Protein AF-A0A7C1GR62-F1 (afdb_monomer_lite)

Sequence (564 aa):
FFGHEQYGIASNRPVSEDYHPGDEVLIADGVNSACAFVITAHDNARTVRVTDFDDPPAGWQLEYTRPLPVAENPDAPGFFPPGGAYLRKFNPVGTPRYYWGRVDHEWDIIQGTYGRRVIPRFADAIGCLAIDGQTGTTAKDLAQHHDVTRVITRHLIERYGDAALEWPWVVLNEPDLMSAYWRNRDWEELQRFYDYTSDAILRAFEECGYDSEKVQVGGLELGAIWGAQHLRLDDFLIHCSPNVDSDDALTLNAAYADPRLDGKRSERVERLCSANEGRGAPLDFLSIHTYGASHTAAGKLIQGKKRALEIDADYYAELPVVSHETVPTWRPVLDPGAGGMYLDNGYFVSWMADYQGRLLQQGTKDARYAYGGDLILMHWPGIVKNFEILNDTVREIQLADRIEVIPTQAFHVVNLLSTLRNDYRVFPLEQIGAHAVSGFAARTEEDLRIVIYAHNHEDTASRSGAEFEIGLRVSGLSGDRVDVREYRFDSLNNSCYGLARRHRALPDPEKRRIYTESEFQEIREHALLQVTANTEYPVDDDRGARITVTVAANGINFVIVDIP

Structure (mmCIF, N/CA/C/O backbone):
data_AF-A0A7C1GR62-F1
#
_entry.id   AF-A0A7C1GR62-F1
#
loop_
_atom_site.group_PDB
_atom_site.id
_atom_site.type_symbol
_atom_site.label_atom_id
_atom_site.label_alt_id
_atom_site.label_comp_id
_atom_site.label_asym_id
_atom_site.label_entity_id
_atom_site.label_seq_id
_atom_site.pdbx_PDB_ins_code
_atom_site.Cartn_x
_atom_site.Cartn_y
_atom_site.Cartn_z
_atom_site.occupancy
_atom_site.B_iso_or_equiv
_atom_site.auth_seq_id
_atom_site.auth_comp_id
_atom_site.auth_asym_id
_atom_site.auth_atom_id
_atom_site.pdbx_PDB_model_num
ATOM 1 N N . PHE A 1 1 ? 28.841 18.070 -23.905 1.00 60.09 1 PHE A N 1
ATOM 2 C CA . PHE A 1 1 ? 28.357 16.696 -23.728 1.00 60.09 1 PHE A CA 1
ATOM 3 C C . PHE A 1 1 ? 28.621 16.309 -22.288 1.00 60.09 1 PHE A C 1
ATOM 5 O O . PHE A 1 1 ? 29.781 16.204 -21.905 1.00 60.09 1 PHE A O 1
ATOM 12 N N . PHE A 1 2 ? 27.565 16.325 -21.485 1.00 59.69 2 PHE A N 1
ATOM 13 C CA . PHE A 1 2 ? 27.571 16.201 -20.027 1.00 59.69 2 PHE A CA 1
ATOM 14 C C . PHE A 1 2 ? 26.373 15.310 -19.673 1.00 59.69 2 PHE A C 1
ATOM 16 O O . PHE A 1 2 ? 25.365 15.384 -20.379 1.00 59.69 2 PHE A O 1
ATOM 23 N N . GLY A 1 3 ? 26.478 14.451 -18.661 1.00 61.69 3 GLY A N 1
ATOM 24 C CA . GLY A 1 3 ? 25.440 13.476 -18.316 1.00 61.69 3 GLY A CA 1
ATOM 25 C C . GLY A 1 3 ? 25.642 12.081 -18.884 1.00 61.69 3 GLY A C 1
ATOM 26 O O . GLY A 1 3 ? 24.764 11.242 -18.722 1.00 61.69 3 GLY A O 1
ATOM 27 N N . HIS A 1 4 ? 26.764 11.798 -19.547 1.00 67.44 4 HIS A N 1
ATOM 28 C CA . HIS A 1 4 ? 27.090 10.441 -20.010 1.00 67.44 4 HIS A CA 1
ATOM 29 C C . HIS A 1 4 ? 27.605 9.557 -18.887 1.00 67.44 4 HIS A C 1
ATOM 31 O O . HIS A 1 4 ? 27.539 8.332 -19.003 1.00 67.44 4 HIS A O 1
ATOM 37 N N . GLU A 1 5 ? 28.009 10.159 -17.767 1.00 72.56 5 GLU A N 1
ATOM 38 C CA . GLU A 1 5 ? 28.429 9.398 -16.598 1.00 72.56 5 GLU A CA 1
ATOM 39 C C . GLU A 1 5 ? 27.280 8.574 -16.033 1.00 72.56 5 GLU A C 1
ATOM 41 O O . GLU A 1 5 ? 27.562 7.517 -15.498 1.00 72.56 5 GLU A O 1
ATOM 46 N N . GLN A 1 6 ? 26.008 8.922 -16.280 1.00 67.12 6 GLN A N 1
ATOM 47 C CA . GLN A 1 6 ? 24.859 8.061 -15.948 1.00 67.12 6 GLN A CA 1
ATOM 48 C C . GLN A 1 6 ? 24.873 6.700 -16.675 1.00 67.12 6 GLN A C 1
ATOM 50 O O . GLN A 1 6 ? 24.235 5.749 -16.236 1.00 67.12 6 GLN A O 1
ATOM 55 N N . TYR A 1 7 ? 25.609 6.594 -17.783 1.00 69.19 7 TYR A N 1
ATOM 56 C CA . TYR A 1 7 ? 25.832 5.356 -18.533 1.00 69.19 7 TYR A CA 1
ATOM 57 C C . TYR A 1 7 ? 27.227 4.775 -18.260 1.00 69.19 7 TYR A C 1
ATOM 59 O O . TYR A 1 7 ? 27.700 3.911 -18.998 1.00 69.19 7 TYR A O 1
ATOM 67 N N . GLY A 1 8 ? 27.920 5.244 -17.211 1.00 70.12 8 GLY A N 1
ATOM 68 C CA . GLY A 1 8 ? 29.302 4.870 -16.892 1.00 70.12 8 GLY A CA 1
ATOM 69 C C . GLY A 1 8 ? 30.298 5.245 -17.988 1.00 70.12 8 GLY A C 1
ATOM 70 O O . GLY A 1 8 ? 31.345 4.608 -18.115 1.00 70.12 8 GLY A O 1
ATOM 71 N N . ILE A 1 9 ? 29.949 6.248 -18.794 1.00 73.69 9 ILE A N 1
ATOM 72 C CA . ILE A 1 9 ? 30.755 6.787 -19.880 1.00 73.69 9 ILE A CA 1
ATOM 73 C C . ILE A 1 9 ? 31.351 8.107 -19.393 1.00 73.69 9 ILE A C 1
ATOM 75 O O . ILE A 1 9 ? 30.630 8.980 -18.922 1.00 73.69 9 ILE A O 1
ATOM 79 N N . ALA A 1 10 ? 32.670 8.270 -19.500 1.00 73.12 10 ALA A N 1
ATOM 80 C CA . ALA A 1 10 ? 33.327 9.488 -19.038 1.00 73.12 10 ALA A CA 1
ATOM 81 C C . ALA A 1 10 ? 32.807 10.726 -19.789 1.00 73.12 10 ALA A C 1
ATOM 83 O O . ALA A 1 10 ? 32.754 10.742 -21.025 1.00 73.12 10 ALA A O 1
ATOM 84 N N . SER A 1 11 ? 32.482 11.787 -19.044 1.00 74.06 11 SER A N 1
ATOM 85 C CA . SER A 1 11 ? 32.148 13.087 -19.625 1.00 74.06 11 SER A CA 1
ATOM 86 C C . SER A 1 11 ? 33.253 13.583 -20.560 1.00 74.06 11 SER A C 1
ATOM 88 O O . SER A 1 11 ? 34.438 13.321 -20.356 1.00 74.06 11 SER A O 1
ATOM 90 N N . ASN A 1 12 ? 32.877 14.391 -21.555 1.00 74.69 12 ASN A N 1
ATOM 91 C CA . ASN A 1 12 ? 33.799 15.039 -22.501 1.00 74.69 12 ASN A CA 1
ATOM 92 C C . ASN A 1 12 ? 34.569 14.117 -23.467 1.00 74.69 12 ASN A C 1
ATOM 94 O O . ASN A 1 12 ? 35.498 14.604 -24.122 1.00 74.69 12 ASN A O 1
ATOM 98 N N . ARG A 1 13 ? 34.189 12.842 -23.607 1.00 82.56 13 ARG A N 1
ATOM 99 C CA . ARG A 1 13 ? 34.739 11.977 -24.660 1.00 82.56 13 ARG A CA 1
ATOM 100 C C . ARG A 1 13 ? 34.208 12.343 -26.064 1.00 82.56 13 ARG A C 1
ATOM 102 O O . ARG A 1 13 ? 33.246 13.114 -26.159 1.00 82.56 13 ARG A O 1
ATOM 109 N N . PRO A 1 14 ? 34.843 11.865 -27.151 1.00 88.31 14 PRO A N 1
ATOM 110 C CA . PRO A 1 14 ? 34.381 12.111 -28.519 1.00 88.31 14 PRO A CA 1
ATOM 111 C C . PRO A 1 14 ? 32.929 11.640 -28.722 1.00 88.31 14 PRO A C 1
ATOM 113 O O . PRO A 1 14 ? 32.586 10.518 -28.365 1.00 88.31 14 PRO A O 1
ATOM 116 N N . VAL A 1 15 ? 32.067 12.487 -29.293 1.00 87.69 15 VAL A N 1
ATOM 117 C CA . VAL A 1 15 ? 30.639 12.167 -29.503 1.00 87.69 15 VAL A CA 1
ATOM 118 C C . VAL A 1 15 ? 30.436 11.079 -30.561 1.00 87.69 15 VAL A C 1
ATOM 120 O O . VAL A 1 15 ? 29.431 10.374 -30.533 1.00 87.69 15 VAL A O 1
ATOM 123 N N . SER A 1 16 ? 31.392 10.920 -31.478 1.00 90.50 16 SER A N 1
ATOM 124 C CA . SER A 1 16 ? 31.386 9.879 -32.508 1.00 90.50 16 SER A CA 1
ATOM 125 C C . SER A 1 16 ? 31.567 8.465 -31.954 1.00 90.50 16 SER A C 1
ATOM 127 O O . SER A 1 16 ? 31.225 7.511 -32.644 1.00 90.50 16 SER A O 1
ATOM 129 N N . GLU A 1 17 ? 32.045 8.313 -30.713 1.00 88.31 17 GLU A N 1
ATOM 130 C CA . GLU A 1 17 ? 32.116 7.008 -30.042 1.00 88.31 17 GLU A CA 1
ATOM 131 C C . GLU A 1 17 ? 30.738 6.519 -29.567 1.00 88.31 17 GLU A C 1
ATOM 133 O O . GLU A 1 17 ? 30.559 5.326 -29.320 1.00 88.31 17 GLU A O 1
ATOM 138 N N . ASP A 1 18 ? 29.774 7.433 -29.419 1.00 83.62 18 ASP A N 1
ATOM 139 C CA . ASP A 1 18 ? 28.459 7.149 -28.845 1.00 83.62 18 ASP A CA 1
ATOM 140 C C . ASP A 1 18 ? 27.319 7.268 -29.860 1.00 83.62 18 ASP A C 1
ATOM 142 O O . ASP A 1 18 ? 26.305 6.596 -29.688 1.00 83.62 18 ASP A O 1
ATOM 146 N N . TYR A 1 19 ? 27.463 8.074 -30.915 1.00 89.75 19 TYR A N 1
ATOM 147 C CA . TYR A 1 19 ? 26.406 8.344 -31.894 1.00 89.75 19 TYR A CA 1
ATOM 148 C C . TYR A 1 19 ? 26.899 8.059 -33.307 1.00 89.75 19 TYR A C 1
ATOM 150 O O . TYR A 1 19 ? 27.761 8.771 -33.830 1.00 89.75 19 TYR A O 1
ATOM 158 N N . HIS A 1 20 ? 26.312 7.047 -33.941 1.00 94.06 20 HIS A N 1
ATOM 159 C CA . HIS A 1 20 ? 26.675 6.631 -35.292 1.00 94.06 20 HIS A CA 1
ATOM 160 C C . HIS A 1 20 ? 25.593 7.022 -36.295 1.00 94.06 20 HIS A C 1
ATOM 162 O O . HIS A 1 20 ? 24.417 7.021 -35.942 1.00 94.06 20 HIS A O 1
ATOM 168 N N . PRO A 1 21 ? 25.950 7.334 -37.554 1.00 96.19 21 PRO A N 1
ATOM 169 C CA . PRO A 1 21 ? 24.962 7.561 -38.600 1.00 96.19 21 PRO A CA 1
ATOM 170 C C . PRO A 1 21 ? 23.946 6.412 -38.686 1.00 96.19 21 PRO A C 1
ATOM 172 O O . PRO A 1 21 ? 24.335 5.255 -38.827 1.00 96.19 21 PRO A O 1
ATOM 175 N N . GLY A 1 22 ? 22.658 6.745 -38.620 1.00 95.44 22 GLY A N 1
ATOM 176 C CA . GLY A 1 22 ? 21.549 5.790 -38.597 1.00 95.44 22 GLY A CA 1
ATOM 177 C C . GLY A 1 22 ? 21.051 5.403 -37.201 1.00 95.44 22 GLY A C 1
ATOM 178 O O . GLY A 1 22 ? 19.951 4.864 -37.121 1.00 95.44 22 GLY A O 1
ATOM 179 N N . ASP A 1 23 ? 21.787 5.711 -36.125 1.00 94.44 23 ASP A N 1
ATOM 180 C CA . ASP A 1 23 ? 21.285 5.536 -34.756 1.00 94.44 23 ASP A CA 1
ATOM 181 C C . ASP A 1 23 ? 20.032 6.410 -34.564 1.00 94.44 23 ASP A C 1
ATOM 183 O O . ASP A 1 23 ? 20.038 7.604 -34.874 1.00 94.44 23 ASP A O 1
ATOM 187 N N . GLU A 1 24 ? 18.965 5.832 -34.024 1.00 93.81 24 GLU A N 1
ATOM 188 C CA . GLU A 1 24 ? 17.799 6.569 -33.555 1.00 93.81 24 GLU A CA 1
ATOM 189 C C . GLU A 1 24 ? 18.097 7.179 -32.183 1.00 93.81 24 GLU A C 1
ATOM 191 O O . GLU A 1 24 ? 18.649 6.540 -31.275 1.00 93.81 24 GLU A O 1
ATOM 196 N N . VAL A 1 25 ? 17.714 8.437 -32.020 1.00 92.00 25 VAL A N 1
ATOM 197 C CA . VAL A 1 25 ? 17.929 9.227 -30.814 1.00 92.00 25 VAL A CA 1
ATOM 198 C C . VAL A 1 25 ? 16.647 9.919 -30.395 1.00 92.00 25 VAL A C 1
ATOM 200 O O . VAL A 1 25 ? 15.854 10.344 -31.230 1.00 92.00 25 VAL A O 1
ATOM 203 N N . LEU A 1 26 ? 16.486 10.070 -29.085 1.00 90.88 26 LEU A N 1
ATOM 204 C CA . LEU A 1 26 ? 15.410 10.837 -28.481 1.00 90.88 26 LEU A CA 1
ATOM 205 C C . LEU A 1 26 ? 15.949 12.197 -28.051 1.00 90.88 26 LEU A C 1
ATOM 207 O O . LEU A 1 26 ? 16.894 12.281 -27.261 1.00 90.88 26 LEU A O 1
ATOM 211 N N . ILE A 1 27 ? 15.326 13.253 -28.549 1.00 91.62 27 ILE A N 1
ATOM 212 C CA . ILE A 1 27 ? 15.518 14.625 -28.091 1.00 91.62 27 ILE A CA 1
ATOM 213 C C . ILE A 1 27 ? 14.381 14.916 -27.127 1.00 91.62 27 ILE A C 1
ATOM 215 O O . ILE A 1 27 ? 13.225 14.732 -27.493 1.00 91.62 27 ILE A O 1
ATOM 219 N N . ALA A 1 28 ? 14.685 15.340 -25.906 1.00 89.38 28 ALA A N 1
ATOM 220 C CA . ALA A 1 28 ? 13.660 15.661 -24.919 1.00 89.38 28 ALA A CA 1
ATOM 221 C C . ALA A 1 28 ? 14.105 16.795 -23.994 1.00 89.38 28 ALA A C 1
ATOM 223 O O . ALA A 1 28 ? 15.295 16.976 -23.752 1.00 89.38 28 ALA A O 1
ATOM 224 N N . ASP A 1 29 ? 13.145 17.563 -23.481 1.00 87.12 29 ASP A N 1
ATOM 225 C CA . ASP A 1 29 ? 13.385 18.711 -22.588 1.00 87.12 29 ASP A CA 1
ATOM 226 C C . ASP A 1 29 ? 12.674 18.581 -21.225 1.00 87.12 29 ASP A C 1
ATOM 228 O O . ASP A 1 29 ? 12.632 19.515 -20.425 1.00 87.12 29 ASP A O 1
ATOM 232 N N . GLY A 1 30 ? 12.106 17.400 -20.957 1.00 80.62 30 GLY A N 1
ATOM 233 C CA . GLY A 1 30 ? 11.303 17.114 -19.766 1.00 80.62 30 GLY A CA 1
ATOM 234 C C . GLY A 1 30 ? 9.811 17.424 -19.912 1.00 80.62 30 GLY A C 1
ATOM 235 O O . GLY A 1 30 ? 9.045 17.031 -19.039 1.00 80.62 30 GLY A O 1
ATOM 236 N N . VAL A 1 31 ? 9.389 18.070 -21.003 1.00 84.12 31 VAL A N 1
ATOM 237 C CA . VAL A 1 31 ? 7.976 18.321 -21.338 1.00 84.12 31 VAL A CA 1
ATOM 238 C C . VAL A 1 31 ? 7.637 17.775 -22.725 1.00 84.12 31 VAL A C 1
ATOM 240 O O . VAL A 1 31 ? 6.629 17.092 -22.901 1.00 84.12 31 VAL A O 1
ATOM 243 N N . ASN A 1 32 ? 8.500 18.042 -23.698 1.00 88.75 32 ASN A N 1
ATOM 244 C CA . ASN A 1 32 ? 8.405 17.628 -25.087 1.00 88.75 32 ASN A CA 1
ATOM 245 C C . ASN A 1 32 ? 9.444 16.546 -25.390 1.00 88.75 32 ASN A C 1
ATOM 247 O O . ASN A 1 32 ? 10.502 16.481 -24.753 1.00 88.75 32 ASN A O 1
ATOM 251 N N . SER A 1 33 ? 9.162 15.728 -26.403 1.00 90.94 33 SER A N 1
ATOM 252 C CA . SER A 1 33 ? 10.138 14.792 -26.951 1.00 90.94 33 SER A CA 1
ATOM 253 C C . SER A 1 33 ? 9.918 14.536 -28.443 1.00 90.94 33 SER A C 1
ATOM 255 O O . SER A 1 33 ? 8.800 14.690 -28.933 1.00 90.94 33 SER A O 1
ATOM 257 N N . ALA A 1 34 ? 10.983 14.170 -29.154 1.00 93.25 34 ALA A N 1
ATOM 258 C CA . ALA A 1 34 ? 10.955 13.805 -30.566 1.00 93.25 34 ALA A CA 1
ATOM 259 C C . ALA A 1 34 ? 12.044 12.770 -30.880 1.00 93.25 34 ALA A C 1
ATOM 261 O O . ALA A 1 34 ? 13.173 12.878 -30.388 1.00 93.25 34 ALA A O 1
ATOM 262 N N . CYS A 1 35 ? 11.717 11.791 -31.725 1.00 93.38 35 CYS A N 1
ATOM 263 C CA . CYS A 1 35 ? 12.698 10.866 -32.285 1.00 93.38 35 CYS A CA 1
ATOM 264 C C . CYS A 1 35 ? 13.314 11.445 -33.562 1.00 93.38 35 CYS A C 1
ATOM 266 O O . CYS A 1 35 ? 12.628 12.053 -34.383 1.00 93.38 35 CYS A O 1
ATOM 268 N N . ALA A 1 36 ? 14.612 11.223 -33.740 1.00 95.75 36 ALA A N 1
ATOM 269 C CA . ALA A 1 36 ? 15.346 11.581 -34.946 1.00 95.75 36 ALA A CA 1
ATOM 270 C C . ALA A 1 36 ? 16.451 10.553 -35.216 1.00 95.75 36 ALA A C 1
ATOM 272 O O . ALA A 1 36 ? 16.799 9.760 -34.344 1.00 95.75 36 ALA A O 1
ATOM 273 N N . PHE A 1 37 ? 17.041 10.586 -36.409 1.00 97.12 37 PHE A N 1
ATOM 274 C CA . PHE A 1 37 ? 18.158 9.713 -36.770 1.00 97.12 37 PHE A CA 1
ATOM 275 C C . PHE A 1 37 ? 19.448 10.508 -36.868 1.00 97.12 37 PHE A C 1
ATOM 277 O O . PHE A 1 37 ? 19.486 11.584 -37.463 1.00 97.12 37 PHE A O 1
ATOM 284 N N . VAL A 1 38 ? 20.532 9.973 -36.321 1.00 96.94 38 VAL A N 1
ATOM 285 C CA . VAL A 1 38 ? 21.861 10.573 -36.428 1.00 96.94 38 VAL A CA 1
ATOM 286 C C . VAL A 1 38 ? 22.305 10.573 -37.892 1.00 96.94 38 VAL A C 1
ATOM 288 O O . VAL A 1 38 ? 22.299 9.547 -38.566 1.00 96.94 38 VAL A O 1
ATOM 291 N N . ILE A 1 39 ? 22.730 11.734 -38.386 1.00 97.62 39 ILE A N 1
ATOM 292 C CA . ILE A 1 39 ? 23.331 11.915 -39.712 1.00 97.62 39 ILE A CA 1
ATOM 293 C C . ILE A 1 39 ? 24.855 11.897 -39.589 1.00 97.62 39 ILE A C 1
ATOM 295 O O . ILE A 1 39 ? 25.530 11.159 -40.302 1.00 97.62 39 ILE A O 1
ATOM 299 N N . THR A 1 40 ? 25.406 12.718 -38.690 1.00 96.62 40 THR A N 1
ATOM 300 C CA . THR A 1 40 ? 26.851 12.814 -38.439 1.00 96.62 40 THR A CA 1
ATOM 301 C C . THR A 1 40 ? 27.142 13.199 -36.991 1.00 96.62 40 THR A C 1
ATOM 303 O O . THR A 1 40 ? 26.394 13.954 -36.377 1.00 96.62 40 THR A O 1
ATOM 306 N N . ALA A 1 41 ? 28.278 12.742 -36.465 1.00 94.69 41 ALA A N 1
ATOM 307 C CA . ALA A 1 41 ? 28.834 13.179 -35.187 1.00 94.69 41 ALA A CA 1
ATOM 308 C C . ALA A 1 41 ? 30.167 13.910 -35.424 1.00 94.69 41 ALA A C 1
ATOM 310 O O . ALA A 1 41 ? 30.990 13.474 -36.232 1.00 94.69 41 ALA A O 1
ATOM 311 N N . HIS A 1 42 ? 30.375 15.047 -34.756 1.00 93.69 42 HIS A N 1
ATOM 312 C CA . HIS A 1 42 ? 31.542 15.911 -34.944 1.00 93.69 42 HIS A CA 1
ATOM 313 C C . HIS A 1 42 ? 32.249 16.182 -33.614 1.00 93.69 42 HIS A C 1
ATOM 315 O O . HIS A 1 42 ? 31.859 17.079 -32.866 1.00 93.69 42 HIS A O 1
ATOM 321 N N . ASP A 1 43 ? 33.342 15.467 -33.351 1.00 91.75 43 ASP A N 1
ATOM 322 C CA . ASP A 1 43 ? 34.042 15.496 -32.056 1.00 91.75 43 ASP A CA 1
ATOM 323 C C . ASP A 1 43 ? 34.614 16.861 -31.690 1.00 91.75 43 ASP A C 1
ATOM 325 O O . ASP A 1 43 ? 34.407 17.344 -30.578 1.00 91.75 43 ASP A O 1
ATOM 329 N N . ASN A 1 44 ? 35.264 17.526 -32.648 1.00 89.12 44 ASN A N 1
ATOM 330 C CA . ASN A 1 44 ? 35.866 18.844 -32.427 1.00 89.12 44 ASN A CA 1
ATOM 331 C C . ASN A 1 44 ? 34.818 19.905 -32.066 1.00 89.12 44 ASN A C 1
ATOM 333 O O . ASN A 1 44 ? 35.082 20.787 -31.254 1.00 89.12 44 ASN A O 1
ATOM 337 N N . ALA A 1 45 ? 33.629 19.814 -32.668 1.00 89.00 45 ALA A N 1
ATOM 338 C CA . ALA A 1 45 ? 32.515 20.715 -32.391 1.00 89.00 45 ALA A CA 1
ATOM 339 C C . ALA A 1 45 ? 31.641 20.228 -31.224 1.00 89.00 45 ALA A C 1
ATOM 341 O O . ALA A 1 45 ? 30.811 20.989 -30.739 1.00 89.00 45 ALA A O 1
ATOM 342 N N . ARG A 1 46 ? 31.811 18.972 -30.786 1.00 87.25 46 ARG A N 1
ATOM 343 C CA . ARG A 1 46 ? 30.964 18.280 -29.804 1.00 87.25 46 ARG A CA 1
ATOM 344 C C . ARG A 1 46 ? 29.477 18.343 -30.163 1.00 87.25 46 ARG A C 1
ATOM 346 O O . ARG A 1 46 ? 28.638 18.606 -29.306 1.00 87.25 46 ARG A O 1
ATOM 353 N N . THR A 1 47 ? 29.168 18.123 -31.439 1.00 91.19 47 THR A N 1
ATOM 354 C CA . THR A 1 47 ? 27.801 18.179 -31.978 1.00 91.19 47 THR A CA 1
ATOM 355 C C . THR A 1 47 ? 27.413 16.866 -32.640 1.00 91.19 47 THR A C 1
ATOM 357 O O . THR A 1 47 ? 28.242 16.202 -33.263 1.00 91.19 47 THR A O 1
ATOM 360 N N . VAL A 1 48 ? 26.134 16.514 -32.521 1.00 93.00 48 VAL A N 1
ATOM 361 C CA . VAL A 1 48 ? 25.496 15.420 -33.258 1.00 93.00 48 VAL A CA 1
ATOM 362 C C . VAL A 1 48 ? 24.445 16.057 -34.156 1.00 93.00 48 VAL A C 1
ATOM 364 O O . VAL A 1 48 ? 23.558 16.758 -33.673 1.00 93.00 48 VAL A O 1
ATOM 367 N N . ARG A 1 49 ? 24.576 15.867 -35.467 1.00 95.62 49 ARG A N 1
ATOM 368 C CA . ARG A 1 49 ? 23.578 16.287 -36.447 1.00 95.62 49 ARG A CA 1
ATOM 369 C C . ARG A 1 49 ? 22.583 15.156 -36.626 1.00 95.62 49 ARG A C 1
ATOM 371 O O . ARG A 1 49 ? 22.997 14.022 -36.855 1.00 95.62 49 ARG A O 1
ATOM 378 N N . VAL A 1 50 ? 21.301 15.481 -36.581 1.00 96.81 50 VAL A N 1
ATOM 379 C CA . VAL A 1 50 ? 20.202 14.530 -36.755 1.00 96.81 50 VAL A CA 1
ATOM 380 C C . VAL A 1 50 ? 19.319 14.922 -37.942 1.00 96.81 50 VAL A C 1
ATOM 382 O O . VAL A 1 50 ? 19.493 16.006 -38.505 1.00 96.81 50 VAL A O 1
ATOM 385 N N . THR A 1 51 ? 18.420 14.029 -38.350 1.00 97.44 51 THR A N 1
ATOM 386 C CA . THR A 1 51 ? 17.338 14.317 -39.301 1.00 97.44 51 THR A CA 1
ATOM 387 C C . THR A 1 51 ? 16.387 15.373 -38.759 1.00 97.44 51 THR A C 1
ATOM 389 O O . THR A 1 51 ? 16.339 15.599 -37.553 1.00 97.44 51 THR A O 1
ATOM 392 N N . ASP A 1 52 ? 15.615 15.989 -39.651 1.00 95.50 52 ASP A N 1
ATOM 393 C CA . ASP A 1 52 ? 14.540 16.895 -39.253 1.00 95.50 52 ASP A CA 1
ATOM 394 C C . ASP A 1 52 ? 13.493 16.141 -38.413 1.00 95.50 52 ASP A C 1
ATOM 396 O O . ASP A 1 52 ? 13.253 14.946 -38.619 1.00 95.50 52 ASP A O 1
ATOM 400 N N . PHE A 1 53 ? 12.891 16.848 -37.462 1.00 93.38 53 PHE A N 1
ATOM 401 C CA . PHE A 1 53 ? 11.823 16.381 -36.582 1.00 93.38 53 PHE A CA 1
ATOM 402 C C . PHE A 1 53 ? 10.868 17.548 -36.306 1.00 93.38 53 PHE A C 1
ATOM 404 O O . PHE A 1 53 ? 11.232 18.710 -36.504 1.00 93.38 53 PHE A O 1
ATOM 411 N N . ASP A 1 54 ? 9.647 17.245 -35.872 1.00 90.69 54 ASP A N 1
ATOM 412 C CA . ASP A 1 54 ? 8.639 18.273 -35.615 1.00 90.69 54 ASP A CA 1
ATOM 413 C C . ASP A 1 54 ? 8.962 19.059 -34.338 1.00 90.69 54 ASP A C 1
ATOM 415 O O . ASP A 1 54 ? 9.169 18.488 -33.264 1.00 90.69 54 ASP A O 1
ATOM 419 N N . ASP A 1 55 ? 8.971 20.387 -34.450 1.00 90.19 55 ASP A N 1
ATOM 420 C CA . ASP A 1 55 ? 9.119 21.263 -33.294 1.00 90.19 55 ASP A CA 1
ATOM 421 C C . ASP A 1 55 ? 7.812 21.337 -32.485 1.00 90.19 55 ASP A C 1
ATOM 423 O O . ASP A 1 55 ? 6.723 21.476 -33.059 1.00 90.19 55 ASP A O 1
ATOM 427 N N . PRO A 1 56 ? 7.885 21.318 -31.141 1.00 90.44 56 PRO A N 1
ATOM 428 C CA . PRO A 1 56 ? 6.711 21.504 -30.307 1.00 90.44 56 PRO A CA 1
ATOM 429 C C . PRO A 1 56 ? 6.139 22.922 -30.498 1.00 90.44 56 PRO A C 1
ATOM 431 O O . PRO A 1 56 ? 6.904 23.885 -30.600 1.00 90.44 56 PRO A O 1
ATOM 434 N N . PRO A 1 57 ? 4.803 23.114 -30.461 1.00 90.94 57 PRO A N 1
ATOM 435 C CA . PRO A 1 57 ? 4.179 24.424 -30.687 1.00 90.94 57 PRO A CA 1
ATOM 436 C C . PRO A 1 57 ? 4.652 25.538 -29.741 1.00 90.94 57 PRO A C 1
ATOM 438 O O . PRO A 1 57 ? 4.648 26.710 -30.111 1.00 90.94 57 PRO A O 1
ATOM 441 N N . ALA A 1 58 ? 5.038 25.178 -28.513 1.00 90.44 58 ALA A N 1
ATOM 442 C CA . ALA A 1 58 ? 5.555 26.105 -27.505 1.00 90.44 58 ALA A CA 1
ATOM 443 C C . ALA A 1 58 ? 7.080 26.326 -27.595 1.00 90.44 58 ALA A C 1
ATOM 445 O O . ALA A 1 58 ? 7.623 27.121 -26.829 1.00 90.44 58 ALA A O 1
ATOM 446 N N . GLY A 1 59 ? 7.761 25.646 -28.522 1.00 91.69 59 GLY A N 1
ATOM 447 C CA . GLY A 1 59 ? 9.216 25.580 -28.599 1.00 91.69 59 GLY A CA 1
ATOM 448 C C . GLY A 1 59 ? 9.839 24.670 -27.535 1.00 91.69 59 GLY A C 1
ATOM 449 O O . GLY A 1 59 ? 9.188 24.249 -26.577 1.00 91.69 59 GLY A O 1
ATOM 450 N N . TRP A 1 60 ? 11.117 24.351 -27.733 1.00 91.88 60 TRP A N 1
ATOM 451 C CA . TRP A 1 60 ? 11.909 23.526 -26.819 1.00 91.88 60 TRP A CA 1
ATOM 452 C C . TRP A 1 60 ? 12.394 24.316 -25.598 1.00 91.88 60 TRP A C 1
ATOM 454 O O . TRP A 1 60 ? 12.851 25.457 -25.724 1.00 91.88 60 TRP A O 1
ATOM 464 N N . GLN A 1 61 ? 12.398 23.687 -24.422 1.00 91.12 61 GLN A N 1
ATOM 465 C CA . GLN A 1 61 ? 13.031 24.227 -23.215 1.00 91.12 61 GLN A CA 1
ATOM 466 C C . GLN A 1 61 ? 14.544 23.979 -23.236 1.00 91.12 61 GLN A C 1
ATOM 468 O O . GLN A 1 61 ? 15.059 23.022 -22.665 1.00 91.12 61 GLN A O 1
ATOM 473 N N . LEU A 1 62 ? 15.279 24.861 -23.911 1.00 89.50 62 LEU A N 1
ATOM 474 C CA . LEU A 1 62 ? 16.725 24.700 -24.106 1.00 89.50 62 LEU A CA 1
ATOM 475 C C . LEU A 1 62 ? 17.569 25.066 -22.877 1.00 89.50 62 LEU A C 1
ATOM 477 O O . LEU A 1 62 ? 18.683 24.565 -22.729 1.00 89.50 62 LEU A O 1
ATOM 481 N N . GLU A 1 63 ? 17.069 25.944 -22.008 1.00 89.38 63 GLU A N 1
ATOM 482 C CA . GLU A 1 63 ? 17.821 26.457 -20.862 1.00 89.38 63 GLU A CA 1
ATOM 483 C C . GLU A 1 63 ? 17.523 25.666 -19.586 1.00 89.38 63 GLU A C 1
ATOM 485 O O . GLU A 1 63 ? 16.372 25.366 -19.266 1.00 89.38 63 GLU A O 1
ATOM 490 N N . TYR A 1 64 ? 18.573 25.369 -18.822 1.00 87.50 64 TYR A N 1
ATOM 491 C CA . TYR A 1 64 ? 18.432 24.875 -17.457 1.00 87.50 64 TYR A CA 1
ATOM 492 C C . TYR A 1 64 ? 18.009 26.019 -16.533 1.00 87.50 64 TYR A C 1
ATOM 494 O O . TYR A 1 64 ? 18.514 27.137 -16.624 1.00 87.50 64 TYR A O 1
ATOM 502 N N . THR A 1 65 ? 17.153 25.720 -15.560 1.00 89.12 65 THR A N 1
ATOM 503 C CA . THR A 1 65 ? 16.706 26.681 -14.533 1.00 89.12 65 THR A CA 1
ATOM 504 C C . THR A 1 65 ? 17.835 27.209 -13.643 1.00 89.12 65 THR A C 1
ATOM 506 O O . THR A 1 65 ? 17.665 28.226 -12.967 1.00 89.12 65 THR A O 1
ATOM 509 N N . ARG A 1 66 ? 18.982 26.518 -13.603 1.00 88.94 66 ARG A N 1
ATOM 510 C CA . ARG A 1 66 ? 20.218 26.923 -12.916 1.00 88.94 66 ARG A CA 1
ATOM 511 C C . ARG A 1 66 ? 21.435 26.409 -13.696 1.00 88.94 66 ARG A C 1
ATOM 513 O O . ARG A 1 66 ? 21.287 25.462 -14.465 1.00 88.94 66 ARG A O 1
ATOM 520 N N . PRO A 1 67 ? 22.638 26.978 -13.488 1.00 88.19 67 PRO A N 1
ATOM 521 C CA . PRO A 1 67 ? 23.858 26.448 -14.090 1.00 88.19 67 PRO A CA 1
ATOM 522 C C . PRO A 1 67 ? 24.063 24.962 -13.767 1.00 88.19 67 PRO A C 1
ATOM 524 O O . PRO A 1 67 ? 23.817 24.532 -12.638 1.00 88.19 67 PRO A O 1
ATOM 527 N N . LEU A 1 68 ? 24.545 24.201 -14.752 1.00 83.62 68 LEU A N 1
ATOM 528 C CA . LEU A 1 68 ? 24.981 22.820 -14.550 1.00 83.62 68 LEU A CA 1
ATOM 529 C C . LEU A 1 68 ? 26.143 22.756 -13.542 1.00 83.62 68 LEU A C 1
ATOM 531 O O . LEU A 1 68 ? 26.936 23.703 -13.462 1.00 83.62 68 LEU A O 1
ATOM 535 N N . PRO A 1 69 ? 26.272 21.656 -12.780 1.00 80.62 69 PRO A N 1
ATOM 536 C CA . PRO A 1 69 ? 27.406 21.484 -11.886 1.00 80.62 69 PRO A CA 1
ATOM 537 C C . PRO A 1 69 ? 28.713 21.366 -12.687 1.00 80.62 69 PRO A C 1
ATOM 539 O O . PRO A 1 69 ? 28.725 20.941 -13.839 1.00 80.62 69 PRO A O 1
ATOM 542 N N . VAL A 1 70 ? 29.835 21.746 -12.068 1.00 81.31 70 VAL A N 1
ATOM 543 C CA . VAL A 1 70 ? 31.166 21.706 -12.711 1.00 81.31 70 VAL A CA 1
ATOM 544 C C . VAL A 1 70 ? 31.685 20.265 -12.863 1.00 81.31 70 VAL A C 1
ATOM 546 O O . VAL A 1 70 ? 32.521 19.999 -13.723 1.00 81.31 70 VAL A O 1
ATOM 549 N N . ALA A 1 71 ? 31.173 19.338 -12.049 1.00 80.69 71 ALA A N 1
ATOM 550 C CA . ALA A 1 71 ? 31.440 17.903 -12.098 1.00 80.69 71 ALA A CA 1
ATOM 551 C C . ALA A 1 71 ? 30.165 17.126 -11.729 1.00 80.69 71 ALA A C 1
ATOM 553 O O . ALA A 1 71 ? 29.331 17.646 -10.982 1.00 80.69 71 ALA A O 1
ATOM 554 N N . GLU A 1 72 ? 30.005 15.908 -12.245 1.00 77.06 72 GLU A N 1
ATOM 555 C CA . GLU A 1 72 ? 28.890 15.039 -11.858 1.00 77.06 72 GLU A CA 1
ATOM 556 C C . GLU A 1 72 ? 29.123 14.420 -10.471 1.00 77.06 72 GLU A C 1
ATOM 558 O O . GLU A 1 72 ? 30.256 14.280 -10.007 1.00 77.06 72 GLU A O 1
ATOM 563 N N . ASN A 1 73 ? 28.031 14.076 -9.786 1.00 77.94 73 ASN A N 1
ATOM 564 C CA . ASN A 1 73 ? 28.107 13.318 -8.544 1.00 77.94 73 ASN A CA 1
ATOM 565 C C . ASN A 1 73 ? 28.387 11.845 -8.895 1.00 77.94 73 ASN A C 1
ATOM 567 O O . ASN A 1 73 ? 27.537 11.243 -9.547 1.00 77.94 73 ASN A O 1
ATOM 571 N N . PRO A 1 74 ? 29.509 11.240 -8.466 1.00 74.88 74 PRO A N 1
ATOM 572 C CA . PRO A 1 74 ? 29.822 9.850 -8.803 1.00 74.88 74 PRO A CA 1
ATOM 573 C C . PRO A 1 74 ? 28.811 8.840 -8.237 1.00 74.88 74 PRO A C 1
ATOM 575 O O . PRO A 1 74 ? 28.678 7.750 -8.788 1.00 74.88 74 PRO A O 1
ATOM 578 N N . ASP A 1 75 ? 28.077 9.208 -7.184 1.00 73.81 75 ASP A N 1
ATOM 579 C CA . ASP A 1 75 ? 27.062 8.363 -6.545 1.00 73.81 75 ASP A CA 1
ATOM 580 C C . ASP A 1 75 ? 25.645 8.610 -7.092 1.00 73.81 75 ASP A C 1
ATOM 582 O O . ASP A 1 75 ? 24.720 7.853 -6.798 1.00 73.81 75 ASP A O 1
ATOM 586 N N . ALA A 1 76 ? 25.458 9.680 -7.874 1.00 74.62 76 ALA A N 1
ATOM 587 C CA . ALA A 1 76 ? 24.187 10.048 -8.499 1.00 74.62 76 ALA A CA 1
ATOM 588 C C . ALA A 1 76 ? 24.410 10.901 -9.770 1.00 74.62 76 ALA A C 1
ATOM 590 O O . ALA A 1 76 ? 24.019 12.077 -9.804 1.00 74.62 76 ALA A O 1
ATOM 591 N N . PRO A 1 77 ? 25.079 10.356 -10.803 1.00 75.12 77 PRO A N 1
ATOM 592 C CA . PRO A 1 77 ? 25.348 11.098 -12.030 1.00 75.12 77 PRO A CA 1
ATOM 593 C C . PRO A 1 77 ? 24.048 11.418 -12.775 1.00 75.12 77 PRO A C 1
ATOM 595 O O . PRO A 1 77 ? 23.028 10.749 -12.611 1.00 75.12 77 PRO A O 1
ATOM 598 N N . GLY A 1 78 ? 24.066 12.475 -13.585 1.00 73.62 78 GLY A N 1
ATOM 599 C CA . GLY A 1 78 ? 22.889 12.935 -14.329 1.00 73.62 78 GLY A CA 1
ATOM 600 C C . GLY A 1 78 ? 21.851 13.740 -13.530 1.00 73.62 78 GLY A C 1
ATOM 601 O O . GLY A 1 78 ? 20.809 14.089 -14.086 1.00 73.62 78 GLY A O 1
ATOM 602 N N . PHE A 1 79 ? 22.100 14.081 -12.258 1.00 76.31 79 PHE A N 1
ATOM 603 C CA . PHE A 1 79 ? 21.192 14.933 -11.477 1.00 76.31 79 PHE A CA 1
ATOM 604 C C . PHE A 1 79 ? 21.344 16.419 -11.851 1.00 76.31 79 PHE A C 1
ATOM 606 O O . PHE A 1 79 ? 22.143 17.158 -11.268 1.00 76.31 79 PHE A O 1
ATOM 613 N N . PHE A 1 80 ? 20.579 16.857 -12.853 1.00 79.00 80 PHE A N 1
ATOM 614 C CA . PHE A 1 80 ? 20.608 18.229 -13.369 1.00 79.00 80 PHE A CA 1
ATOM 615 C C . PHE A 1 80 ? 19.460 19.096 -12.836 1.00 79.00 80 PHE A C 1
ATOM 617 O O . PHE A 1 80 ? 18.404 18.573 -12.475 1.00 79.00 80 PHE A O 1
ATOM 624 N N . PRO A 1 81 ? 19.632 20.434 -12.790 1.00 82.38 81 PRO A N 1
ATOM 625 C CA . PRO A 1 81 ? 18.515 21.348 -12.574 1.00 82.38 81 PRO A CA 1
ATOM 626 C C . PRO A 1 81 ? 17.396 21.098 -13.601 1.00 82.38 81 PRO A C 1
ATOM 628 O O . PRO A 1 81 ? 17.703 20.716 -14.728 1.00 82.38 81 PRO A O 1
ATOM 631 N N . PRO A 1 82 ? 16.119 21.354 -13.264 1.00 82.44 82 PRO A N 1
ATOM 632 C CA . PRO A 1 82 ? 15.025 21.275 -14.231 1.00 82.44 82 PRO A CA 1
ATOM 633 C C . PRO A 1 82 ? 15.273 22.136 -15.477 1.00 82.44 82 PRO A C 1
ATOM 635 O O . PRO A 1 82 ? 15.905 23.194 -15.373 1.00 82.44 82 PRO A O 1
ATOM 638 N N . GLY A 1 83 ? 14.718 21.721 -16.614 1.00 81.00 83 GLY A N 1
ATOM 639 C CA . GLY A 1 83 ? 14.923 22.345 -17.923 1.00 81.00 83 GLY A CA 1
ATOM 640 C C . GLY A 1 83 ? 16.098 21.734 -18.689 1.00 81.00 83 GLY A C 1
ATOM 641 O O . GLY A 1 83 ? 16.664 20.721 -18.278 1.00 81.00 83 GLY A O 1
ATOM 642 N N . GLY A 1 84 ? 16.468 22.383 -19.791 1.00 85.75 84 GLY A N 1
ATOM 643 C CA . GLY A 1 84 ? 17.509 21.920 -20.701 1.00 85.75 84 GLY A CA 1
ATOM 644 C C . GLY A 1 84 ? 17.047 20.789 -21.621 1.00 85.75 84 GLY A C 1
ATOM 645 O O . GLY A 1 84 ? 16.435 19.814 -21.190 1.00 85.75 84 GLY A O 1
ATOM 646 N N . ALA A 1 85 ? 17.402 20.894 -22.901 1.00 87.62 85 ALA A N 1
ATOM 647 C CA . ALA A 1 85 ? 17.177 19.830 -23.870 1.00 87.62 85 ALA A CA 1
ATOM 648 C C . ALA A 1 85 ? 18.349 18.840 -23.861 1.00 87.62 85 ALA A C 1
ATOM 650 O O . ALA A 1 85 ? 19.520 19.230 -23.870 1.00 87.62 85 ALA A O 1
ATOM 651 N N . TYR A 1 86 ? 18.035 17.551 -23.867 1.00 85.81 86 TYR A N 1
ATOM 652 C CA . TYR A 1 86 ? 19.000 16.463 -23.824 1.00 85.81 86 TYR A CA 1
ATOM 653 C C . TYR A 1 86 ? 18.779 15.467 -24.966 1.00 85.81 86 TYR A C 1
ATOM 655 O O . TYR A 1 86 ? 17.667 15.268 -25.449 1.00 85.81 86 TYR A O 1
ATOM 663 N N . LEU A 1 87 ? 19.875 14.827 -25.380 1.00 86.06 87 LEU A N 1
ATOM 664 C CA . LEU A 1 87 ? 19.910 13.823 -26.441 1.00 86.06 87 LEU A CA 1
ATOM 665 C C . LEU A 1 87 ? 20.196 12.443 -25.837 1.00 86.06 87 LEU A C 1
ATOM 667 O O . LEU A 1 87 ? 21.261 12.232 -25.252 1.00 86.06 87 LEU A O 1
ATOM 671 N N . ARG A 1 88 ? 19.280 11.488 -25.995 1.00 83.81 88 ARG A N 1
ATOM 672 C CA . ARG A 1 88 ? 19.414 10.105 -25.505 1.00 83.81 88 ARG A CA 1
ATOM 673 C C . ARG A 1 88 ? 19.513 9.128 -26.669 1.00 83.81 88 ARG A C 1
ATOM 675 O O . ARG A 1 88 ? 18.888 9.330 -27.704 1.00 83.81 88 ARG A O 1
ATOM 682 N N . LYS A 1 89 ? 20.271 8.042 -26.490 1.00 82.88 89 LYS A N 1
ATOM 683 C CA . LYS A 1 89 ? 20.234 6.917 -27.435 1.00 82.88 89 LYS A CA 1
ATOM 684 C C . LYS A 1 89 ? 18.880 6.220 -27.336 1.00 82.88 89 LYS A C 1
ATOM 686 O O . LYS A 1 89 ? 18.447 5.877 -26.229 1.00 82.88 89 LYS A O 1
ATOM 691 N N . PHE A 1 90 ? 18.235 6.018 -28.477 1.00 86.50 90 PHE A N 1
ATOM 692 C CA . PHE A 1 90 ? 16.961 5.321 -28.566 1.00 86.50 90 PHE A CA 1
ATOM 693 C C . PHE A 1 90 ? 17.161 3.922 -29.149 1.00 86.50 90 PHE A C 1
ATOM 695 O O . PHE A 1 90 ? 16.898 2.952 -28.447 1.00 86.50 90 PHE A O 1
ATOM 702 N N . ASN A 1 91 ? 17.748 3.815 -30.346 1.00 86.19 91 ASN A N 1
ATOM 703 C CA . ASN A 1 91 ? 18.058 2.543 -31.001 1.00 86.19 91 ASN A CA 1
ATOM 704 C C . ASN A 1 91 ? 19.381 2.640 -31.799 1.00 86.19 91 ASN A C 1
ATOM 706 O O . ASN A 1 91 ? 19.473 3.477 -32.692 1.00 86.19 91 ASN A O 1
ATOM 710 N N . PRO A 1 92 ? 20.414 1.824 -31.514 1.00 82.94 92 PRO A N 1
ATOM 711 C CA . PRO A 1 92 ? 20.464 0.805 -30.474 1.00 82.94 92 PRO A CA 1
ATOM 712 C C . PRO A 1 92 ? 20.407 1.426 -29.079 1.00 82.94 92 PRO A C 1
ATOM 714 O O . PRO A 1 92 ? 20.933 2.517 -28.826 1.00 82.94 92 PRO A O 1
ATOM 717 N N . VAL A 1 93 ? 19.769 0.705 -28.163 1.00 76.00 93 VAL A N 1
ATOM 718 C CA . VAL A 1 93 ? 19.717 1.100 -26.760 1.00 76.00 93 VAL A CA 1
ATOM 719 C C . VAL A 1 93 ? 21.130 1.134 -26.159 1.00 76.00 93 VAL A C 1
ATOM 721 O O . VAL A 1 93 ? 21.987 0.314 -26.487 1.00 76.00 93 VAL A O 1
ATOM 724 N N . GLY A 1 94 ? 21.404 2.115 -25.294 1.00 71.50 94 GLY A N 1
ATOM 725 C CA . GLY A 1 94 ? 22.679 2.193 -24.570 1.00 71.50 94 GLY A CA 1
ATOM 726 C C . GLY A 1 94 ? 22.787 1.128 -23.475 1.00 71.50 94 GLY A C 1
ATOM 727 O O . GLY A 1 94 ? 21.771 0.611 -23.017 1.00 71.50 94 GLY A O 1
ATOM 728 N N . THR A 1 95 ? 24.003 0.824 -23.016 1.00 74.19 95 THR A N 1
ATOM 729 C CA . THR A 1 95 ? 24.219 -0.085 -21.878 1.00 74.19 95 THR A CA 1
ATOM 730 C C . THR A 1 95 ? 23.865 0.624 -20.566 1.00 74.19 95 THR A C 1
ATOM 732 O O . THR A 1 95 ? 24.473 1.658 -20.269 1.00 74.19 95 THR A O 1
ATOM 735 N N . PRO A 1 96 ? 22.913 0.111 -19.765 1.00 76.31 96 PRO A N 1
ATOM 736 C CA . PRO A 1 96 ? 22.568 0.724 -18.489 1.00 76.31 96 PRO A CA 1
ATOM 737 C C . PRO A 1 96 ? 23.730 0.609 -17.495 1.00 76.31 96 PRO A C 1
ATOM 739 O O . PRO A 1 96 ? 24.477 -0.373 -17.479 1.00 76.31 96 PRO A O 1
ATOM 742 N N . ARG A 1 97 ? 23.867 1.622 -16.640 1.00 80.38 97 ARG A N 1
ATOM 743 C CA . ARG A 1 97 ? 24.745 1.622 -15.467 1.00 80.38 97 ARG A CA 1
ATOM 744 C C . ARG A 1 97 ? 23.928 1.990 -14.246 1.00 80.38 97 ARG A C 1
ATOM 746 O O . ARG A 1 97 ? 22.970 2.749 -14.338 1.00 80.38 97 ARG A O 1
ATOM 753 N N . TYR A 1 98 ? 24.318 1.419 -13.117 1.00 84.38 98 TYR A N 1
ATOM 754 C CA . TYR A 1 98 ? 23.532 1.458 -11.896 1.00 84.38 98 TYR A CA 1
ATOM 755 C C . TYR A 1 98 ? 24.318 2.138 -10.784 1.00 84.38 98 TYR A C 1
ATOM 757 O O . TYR A 1 98 ? 25.514 1.888 -10.620 1.00 84.38 98 TYR A O 1
ATOM 765 N N . TYR A 1 99 ? 23.620 2.981 -10.028 1.00 85.44 99 TYR A N 1
ATOM 766 C CA . TYR A 1 99 ? 24.160 3.768 -8.926 1.00 85.44 99 TYR A CA 1
ATOM 767 C C . TYR A 1 99 ? 23.284 3.524 -7.702 1.00 85.44 99 TYR A C 1
ATOM 769 O O . TYR A 1 99 ? 22.165 4.025 -7.613 1.00 85.44 99 TYR A O 1
ATOM 777 N N . TRP A 1 100 ? 23.778 2.699 -6.781 1.00 88.69 100 TRP A N 1
ATOM 778 C CA . TRP A 1 100 ? 22.975 2.150 -5.686 1.00 88.69 100 TRP A CA 1
ATOM 779 C C . TRP A 1 100 ? 22.944 3.018 -4.432 1.00 88.69 100 TRP A C 1
ATOM 781 O O . TRP A 1 100 ? 22.075 2.826 -3.591 1.00 88.69 100 TRP A O 1
ATOM 791 N N . GLY A 1 101 ? 23.856 3.989 -4.307 1.00 85.81 101 GLY A N 1
ATOM 792 C CA . GLY A 1 101 ? 24.133 4.677 -3.041 1.00 85.81 101 GLY A CA 1
ATOM 793 C C . GLY A 1 101 ? 22.901 5.266 -2.352 1.00 85.81 101 GLY A C 1
ATOM 794 O O . GLY A 1 101 ? 22.772 5.155 -1.135 1.00 85.81 101 GLY A O 1
ATOM 795 N N . ARG A 1 102 ? 21.960 5.841 -3.116 1.00 84.81 102 ARG A N 1
ATOM 796 C CA . ARG A 1 102 ? 20.709 6.364 -2.550 1.00 84.81 102 ARG A CA 1
ATOM 797 C C . ARG A 1 102 ? 19.768 5.255 -2.076 1.00 84.81 102 ARG A C 1
ATOM 799 O O . ARG A 1 102 ? 19.265 5.350 -0.962 1.00 84.81 102 ARG A O 1
ATOM 806 N N . VAL A 1 103 ? 19.530 4.241 -2.912 1.00 88.62 103 VAL A N 1
ATOM 807 C CA . VAL A 1 103 ? 18.630 3.126 -2.573 1.00 88.62 103 VAL A CA 1
ATOM 808 C C . VAL A 1 103 ? 19.170 2.368 -1.363 1.00 88.62 103 VAL A C 1
ATOM 810 O O . VAL A 1 103 ? 18.432 2.157 -0.409 1.00 88.62 103 VAL A O 1
ATOM 813 N N . ASP A 1 104 ? 20.475 2.084 -1.351 1.00 93.19 104 ASP A N 1
ATOM 814 C CA . ASP A 1 104 ? 21.164 1.417 -0.248 1.00 93.19 104 ASP A CA 1
ATOM 815 C C . ASP A 1 104 ? 21.012 2.215 1.048 1.00 93.19 104 ASP A C 1
ATOM 817 O O . ASP A 1 104 ? 20.614 1.667 2.069 1.00 93.19 104 ASP A O 1
ATOM 821 N N . HIS A 1 105 ? 21.277 3.525 1.010 1.00 90.12 105 HIS A N 1
ATOM 822 C CA . HIS A 1 105 ? 21.174 4.369 2.196 1.00 90.12 105 HIS A CA 1
ATOM 823 C C . HIS A 1 105 ? 19.748 4.424 2.760 1.00 90.12 105 HIS A C 1
ATOM 825 O O . HIS A 1 105 ? 19.557 4.248 3.963 1.00 90.12 105 HIS A O 1
ATOM 831 N N . GLU A 1 106 ? 18.746 4.673 1.912 1.00 90.12 106 GLU A N 1
ATOM 832 C CA . GLU A 1 106 ? 17.353 4.793 2.354 1.00 90.12 106 GLU A CA 1
ATOM 833 C C . GLU A 1 106 ? 16.818 3.452 2.891 1.00 90.12 106 GLU A C 1
ATOM 835 O O . GLU A 1 106 ? 16.132 3.418 3.914 1.00 90.12 106 GLU A O 1
ATOM 840 N N . TRP A 1 107 ? 17.160 2.333 2.250 1.00 94.00 107 TRP A N 1
ATOM 841 C CA . TRP A 1 107 ? 16.612 1.022 2.602 1.00 94.00 107 TRP A CA 1
ATOM 842 C C . TRP A 1 107 ? 17.381 0.339 3.737 1.00 94.00 107 TRP A C 1
ATOM 844 O O . TRP A 1 107 ? 16.787 -0.422 4.501 1.00 94.00 107 TRP A O 1
ATOM 854 N N . ASP A 1 108 ? 18.656 0.667 3.952 1.00 95.12 108 ASP A N 1
ATOM 855 C CA . ASP A 1 108 ? 19.394 0.255 5.151 1.00 95.12 108 ASP A CA 1
ATOM 856 C C . ASP A 1 108 ? 18.807 0.855 6.428 1.00 95.12 108 ASP A C 1
ATOM 858 O O . ASP A 1 108 ? 18.855 0.235 7.493 1.00 95.12 108 ASP A O 1
ATOM 862 N N . ILE A 1 109 ? 18.219 2.049 6.344 1.00 93.31 109 ILE A N 1
ATOM 863 C CA . ILE A 1 109 ? 17.479 2.618 7.470 1.00 93.31 109 ILE A CA 1
ATOM 864 C C . ILE A 1 109 ? 16.230 1.766 7.726 1.00 93.31 109 ILE A C 1
ATOM 866 O O . ILE A 1 109 ? 15.999 1.344 8.854 1.00 93.31 109 ILE A O 1
ATOM 870 N N . ILE A 1 110 ? 15.444 1.460 6.694 1.00 92.06 110 ILE A N 1
ATOM 871 C CA . ILE A 1 110 ? 14.151 0.772 6.842 1.00 92.06 110 ILE A CA 1
ATOM 872 C C . ILE A 1 110 ? 14.330 -0.710 7.215 1.00 92.06 110 ILE A C 1
ATOM 874 O O . ILE A 1 110 ? 13.895 -1.146 8.286 1.00 92.06 110 ILE A O 1
ATOM 878 N N . GLN A 1 111 ? 14.995 -1.485 6.359 1.00 94.81 111 GLN A N 1
ATOM 879 C CA . GLN A 1 111 ? 15.205 -2.917 6.554 1.00 94.81 111 GLN A CA 1
ATOM 880 C C . GLN A 1 111 ? 16.427 -3.185 7.435 1.00 94.81 111 GLN A C 1
ATOM 882 O O . GLN A 1 111 ? 16.332 -3.945 8.395 1.00 94.81 111 GLN A O 1
ATOM 887 N N . GLY A 1 112 ? 17.574 -2.573 7.129 1.00 92.06 112 GLY A N 1
ATOM 888 C CA . GLY A 1 112 ? 18.835 -2.884 7.813 1.00 92.06 112 GLY A CA 1
ATOM 889 C C . GLY A 1 112 ? 18.821 -2.537 9.307 1.00 92.06 112 GLY A C 1
ATOM 890 O O . GLY A 1 112 ? 19.323 -3.303 10.126 1.00 92.06 112 GLY A O 1
ATOM 891 N N . THR A 1 113 ? 18.213 -1.406 9.671 1.00 94.31 113 THR A N 1
ATOM 892 C CA . THR A 1 113 ? 18.187 -0.911 11.057 1.00 94.31 113 THR A CA 1
ATOM 893 C C . THR A 1 113 ? 16.948 -1.380 11.815 1.00 94.31 113 THR A C 1
ATOM 895 O O . THR A 1 113 ? 17.057 -1.768 12.977 1.00 94.31 113 THR A O 1
ATOM 898 N N . TYR A 1 114 ? 15.769 -1.348 11.183 1.00 93.44 114 TYR A N 1
ATOM 899 C CA . TYR A 1 114 ? 14.496 -1.615 11.865 1.00 93.44 114 TYR A CA 1
ATOM 900 C C . TYR A 1 114 ? 13.820 -2.931 11.465 1.00 93.44 114 TYR A C 1
ATOM 902 O O . TYR A 1 114 ? 12.744 -3.225 11.990 1.00 93.44 114 TYR A O 1
ATOM 910 N N . GLY A 1 115 ? 14.408 -3.712 10.552 1.00 94.31 115 GLY A N 1
ATOM 911 C CA . GLY A 1 115 ? 13.839 -4.980 10.088 1.00 94.31 115 GLY A CA 1
ATOM 912 C C . GLY A 1 115 ? 12.451 -4.827 9.466 1.00 94.31 115 GLY A C 1
ATOM 913 O O . GLY A 1 115 ? 11.631 -5.736 9.568 1.00 94.31 115 GLY A O 1
ATOM 914 N N . ARG A 1 116 ? 12.130 -3.649 8.912 1.00 91.62 116 ARG A N 1
ATOM 915 C CA . ARG A 1 116 ? 10.813 -3.376 8.330 1.00 91.62 116 ARG A CA 1
ATOM 916 C C . ARG A 1 116 ? 10.793 -3.792 6.871 1.00 91.62 116 ARG A C 1
ATOM 918 O O . ARG A 1 116 ? 11.670 -3.385 6.117 1.00 91.62 116 ARG A O 1
ATOM 925 N N . ARG A 1 117 ? 9.734 -4.511 6.487 1.00 92.25 117 ARG A N 1
ATOM 926 C CA . ARG A 1 117 ? 9.464 -4.858 5.091 1.00 92.25 117 ARG A CA 1
ATOM 927 C C . ARG A 1 117 ? 9.422 -3.602 4.227 1.00 92.25 117 ARG A C 1
ATOM 929 O O . ARG A 1 117 ? 8.815 -2.599 4.607 1.00 92.25 117 ARG A O 1
ATOM 936 N N . VAL A 1 118 ? 10.048 -3.694 3.063 1.00 92.19 118 VAL A N 1
ATOM 937 C CA . VAL A 1 118 ? 9.968 -2.685 2.009 1.00 92.19 118 VAL A CA 1
ATOM 938 C C . VAL A 1 118 ? 8.916 -3.135 0.995 1.00 92.19 118 VAL A C 1
ATOM 940 O O . VAL A 1 118 ? 8.636 -4.325 0.885 1.00 92.19 118 VAL A O 1
ATOM 943 N N . ILE A 1 119 ? 8.326 -2.189 0.264 1.00 92.31 119 ILE A N 1
ATOM 944 C CA . ILE A 1 119 ? 7.406 -2.454 -0.851 1.00 92.31 119 ILE A CA 1
ATOM 945 C C . ILE A 1 119 ? 8.085 -1.949 -2.126 1.00 92.31 119 ILE A C 1
ATOM 947 O O . ILE A 1 119 ? 7.921 -0.776 -2.482 1.00 92.31 119 ILE A O 1
ATOM 951 N N . PRO A 1 120 ? 8.933 -2.768 -2.778 1.00 95.06 120 PRO A N 1
ATOM 952 C CA . PRO A 1 120 ? 9.568 -2.391 -4.031 1.00 95.06 120 PRO A CA 1
ATOM 953 C C . PRO A 1 120 ? 8.501 -2.172 -5.099 1.00 95.06 120 PRO A C 1
ATOM 955 O O . PRO A 1 120 ? 7.718 -3.076 -5.383 1.00 95.06 120 PRO A O 1
ATOM 958 N N . ARG A 1 121 ? 8.478 -0.982 -5.704 1.00 92.62 121 ARG A N 1
ATOM 959 C CA . ARG A 1 121 ? 7.507 -0.636 -6.744 1.00 92.62 121 ARG A CA 1
ATOM 960 C C . ARG A 1 121 ? 8.198 -0.288 -8.056 1.00 92.62 121 ARG A C 1
ATOM 962 O O . ARG A 1 121 ? 8.874 0.735 -8.151 1.00 92.62 121 ARG A O 1
ATOM 969 N N . PHE A 1 122 ? 7.956 -1.094 -9.084 1.00 94.75 122 PHE A N 1
ATOM 970 C CA . PHE A 1 122 ? 8.326 -0.805 -10.469 1.00 94.75 122 PHE A CA 1
ATOM 971 C C . PHE A 1 122 ? 7.136 -0.145 -11.173 1.00 94.75 122 PHE A C 1
ATOM 973 O O . PHE A 1 122 ? 6.331 -0.804 -11.829 1.00 94.75 122 PHE A O 1
ATOM 980 N N . ALA A 1 123 ? 6.976 1.164 -10.950 1.00 90.75 123 ALA A N 1
ATOM 981 C CA . ALA A 1 123 ? 5.776 1.906 -11.340 1.00 90.75 123 ALA A CA 1
ATOM 982 C C . ALA A 1 123 ? 5.683 2.217 -12.845 1.00 90.75 123 ALA A C 1
ATOM 984 O O . ALA A 1 123 ? 4.582 2.348 -13.369 1.00 90.75 123 ALA A O 1
ATOM 985 N N . ASP A 1 124 ? 6.823 2.373 -13.515 1.00 90.69 124 ASP A N 1
ATOM 986 C CA . ASP A 1 124 ? 6.942 2.778 -14.914 1.00 90.69 124 ASP A CA 1
ATOM 987 C C . ASP A 1 124 ? 8.350 2.463 -15.453 1.00 90.69 124 ASP A C 1
ATOM 989 O O . ASP A 1 124 ? 9.215 1.937 -14.743 1.00 90.69 124 ASP A O 1
ATOM 993 N N . ALA A 1 125 ? 8.586 2.764 -16.731 1.00 89.31 125 ALA A N 1
ATOM 994 C CA . ALA A 1 125 ? 9.917 2.687 -17.305 1.00 89.31 125 ALA A CA 1
ATOM 995 C C . ALA A 1 125 ? 10.838 3.770 -16.727 1.00 89.31 125 ALA A C 1
ATOM 997 O O . ALA A 1 125 ? 10.607 4.973 -16.863 1.00 89.31 125 ALA A O 1
ATOM 998 N N . ILE A 1 126 ? 11.952 3.328 -16.148 1.00 80.19 126 ILE A N 1
ATOM 999 C CA . ILE A 1 126 ? 12.924 4.204 -15.495 1.00 80.19 126 ILE A CA 1
ATOM 1000 C C . ILE A 1 126 ? 13.551 5.144 -16.528 1.00 80.19 126 ILE A C 1
ATOM 1002 O O . ILE A 1 126 ? 14.226 4.683 -17.442 1.00 80.19 126 ILE A O 1
ATOM 1006 N N . GLY A 1 127 ? 13.390 6.458 -16.346 1.00 73.75 127 GLY A N 1
ATOM 1007 C CA . GLY A 1 127 ? 14.124 7.557 -16.997 1.00 73.75 127 GLY A CA 1
ATOM 1008 C C . GLY A 1 127 ? 14.709 7.288 -18.394 1.00 73.75 127 GLY A C 1
ATOM 1009 O O . GLY A 1 127 ? 14.131 7.672 -19.408 1.00 73.75 127 GLY A O 1
ATOM 1010 N N . CYS A 1 128 ? 15.905 6.692 -18.467 1.00 75.00 128 CYS A N 1
ATOM 1011 C CA . CYS A 1 128 ? 16.621 6.440 -19.723 1.00 75.00 128 CYS A CA 1
ATOM 1012 C C . CYS A 1 128 ? 16.007 5.336 -20.607 1.00 75.00 128 CYS A C 1
ATOM 1014 O O . CYS A 1 128 ? 16.307 5.291 -21.805 1.00 75.00 128 CYS A O 1
ATOM 1016 N N . LEU A 1 129 ? 15.158 4.479 -20.041 1.00 83.69 129 LEU A N 1
ATOM 1017 C CA . LEU A 1 129 ? 14.383 3.445 -20.726 1.00 83.69 129 LEU A CA 1
ATOM 1018 C C . LEU A 1 129 ? 13.012 3.935 -21.180 1.00 83.69 129 LEU A C 1
ATOM 1020 O O . LEU A 1 129 ? 12.441 3.320 -22.072 1.00 83.69 129 LEU A O 1
ATOM 1024 N N . ALA A 1 130 ? 12.487 5.009 -20.588 1.00 87.50 130 ALA A N 1
ATOM 1025 C CA . ALA A 1 130 ? 11.181 5.543 -20.952 1.00 87.50 130 ALA A CA 1
ATOM 1026 C C . ALA A 1 130 ? 11.120 5.901 -22.442 1.00 87.50 130 ALA A C 1
ATOM 1028 O O . ALA A 1 130 ? 12.049 6.518 -22.977 1.00 87.50 130 ALA A O 1
ATOM 1029 N N . ILE A 1 131 ? 10.010 5.547 -23.093 1.00 88.25 131 ILE A N 1
ATOM 1030 C CA . ILE A 1 131 ? 9.803 5.749 -24.535 1.00 88.25 131 ILE A CA 1
ATOM 1031 C C . ILE A 1 131 ? 9.854 7.225 -24.965 1.00 88.25 131 ILE A C 1
ATOM 1033 O O . ILE A 1 131 ? 10.194 7.532 -26.100 1.00 88.25 131 ILE A O 1
ATOM 1037 N N . ASP A 1 132 ? 9.586 8.152 -24.050 1.00 85.81 132 ASP A N 1
ATOM 1038 C CA . ASP A 1 132 ? 9.627 9.600 -24.288 1.00 85.81 132 ASP A CA 1
ATOM 1039 C C . ASP A 1 132 ? 10.520 10.342 -23.276 1.00 85.81 132 ASP A C 1
ATOM 1041 O O . ASP A 1 132 ? 10.543 11.573 -23.204 1.00 85.81 132 ASP A O 1
ATOM 1045 N N . GLY A 1 133 ? 11.291 9.583 -22.494 1.00 79.06 133 GLY A N 1
ATOM 1046 C CA . GLY A 1 133 ? 12.229 10.099 -21.508 1.00 79.06 133 GLY A CA 1
ATOM 1047 C C . GLY A 1 133 ? 11.612 10.667 -20.226 1.00 79.06 133 GLY A C 1
ATOM 1048 O O . GLY A 1 133 ? 12.376 11.149 -19.380 1.00 79.06 133 GLY A O 1
ATOM 1049 N N . GLN A 1 134 ? 10.289 10.590 -20.066 1.00 82.50 134 GLN A N 1
ATOM 1050 C CA . GLN A 1 134 ? 9.544 11.028 -18.884 1.00 82.50 134 GLN A CA 1
ATOM 1051 C C . GLN A 1 134 ? 9.020 9.824 -18.084 1.00 82.50 134 GLN A C 1
ATOM 1053 O O . GLN A 1 134 ? 8.904 8.722 -18.604 1.00 82.50 134 GLN A O 1
ATOM 1058 N N . THR A 1 135 ? 8.671 10.029 -16.815 1.00 85.69 135 THR A N 1
ATOM 1059 C CA . THR A 1 135 ? 8.042 8.993 -15.976 1.00 85.69 135 THR A CA 1
ATOM 1060 C C . THR A 1 135 ? 6.581 8.738 -16.387 1.00 85.69 135 THR A C 1
ATOM 1062 O O . THR A 1 135 ? 5.997 9.466 -17.202 1.00 85.69 135 THR A O 1
ATOM 1065 N N . GLY A 1 136 ? 5.975 7.700 -15.817 1.00 87.88 136 GLY A N 1
ATOM 1066 C CA . GLY A 1 136 ? 4.588 7.293 -16.022 1.00 87.88 136 GLY A CA 1
ATOM 1067 C C . GLY A 1 136 ? 4.314 6.760 -17.426 1.00 87.88 136 GLY A C 1
ATOM 1068 O O . GLY A 1 136 ? 3.306 7.133 -18.019 1.00 87.88 136 GLY A O 1
ATOM 1069 N N . THR A 1 137 ? 5.225 5.983 -18.013 1.00 90.06 137 THR A N 1
ATOM 1070 C CA . THR A 1 137 ? 5.103 5.441 -19.379 1.00 90.06 137 THR A CA 1
ATOM 1071 C C . THR A 1 137 ? 5.811 4.088 -19.527 1.00 90.06 137 THR A C 1
ATOM 1073 O O . THR A 1 137 ? 6.503 3.646 -18.607 1.00 90.06 137 THR A O 1
ATOM 1076 N N . THR A 1 138 ? 5.650 3.442 -20.686 1.00 92.56 138 THR A N 1
ATOM 1077 C CA . THR A 1 138 ? 6.320 2.177 -21.029 1.00 92.56 138 THR A CA 1
ATOM 1078 C C . THR A 1 138 ? 7.781 2.366 -21.454 1.00 92.56 138 THR A C 1
ATOM 1080 O O . 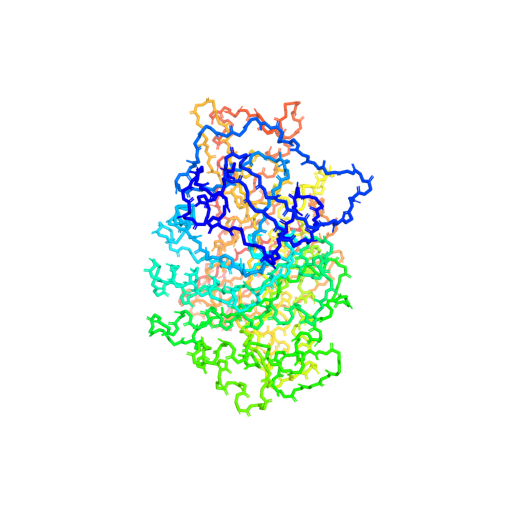THR A 1 138 ? 8.265 3.482 -21.686 1.00 92.56 138 THR A O 1
ATOM 1083 N N . ALA A 1 139 ? 8.498 1.251 -21.574 1.00 91.94 139 ALA A N 1
ATOM 1084 C CA . ALA A 1 139 ? 9.882 1.227 -22.011 1.00 91.94 139 ALA A CA 1
ATOM 1085 C C . ALA A 1 139 ? 9.989 1.271 -23.541 1.00 91.94 139 ALA A C 1
ATOM 1087 O O . ALA A 1 139 ? 9.209 0.650 -24.254 1.00 91.94 139 ALA A O 1
ATOM 1088 N N . LYS A 1 140 ? 11.024 1.939 -24.055 1.00 89.44 140 LYS A N 1
ATOM 1089 C CA . LYS A 1 140 ? 11.392 1.904 -25.481 1.00 89.44 140 LYS A CA 1
ATOM 1090 C C . LYS A 1 140 ? 11.810 0.509 -25.966 1.00 89.44 140 LYS A C 1
ATOM 1092 O O . LYS A 1 140 ? 11.754 0.234 -27.157 1.00 89.44 140 LYS A O 1
ATOM 1097 N N . ASP A 1 141 ? 12.254 -0.349 -25.045 1.00 91.62 141 ASP A N 1
ATOM 1098 C CA . ASP A 1 141 ? 12.539 -1.765 -25.279 1.00 91.62 141 ASP A CA 1
ATOM 1099 C C . ASP A 1 141 ? 12.231 -2.569 -24.006 1.00 91.62 141 ASP A C 1
ATOM 1101 O O . ASP A 1 141 ? 12.926 -2.451 -22.992 1.00 91.62 141 ASP A O 1
ATOM 1105 N N . LEU A 1 142 ? 11.190 -3.402 -24.065 1.00 94.38 142 LEU A N 1
ATOM 1106 C CA . LEU A 1 142 ? 10.747 -4.217 -22.934 1.00 94.38 142 LEU A CA 1
ATOM 1107 C C . LEU A 1 142 ? 11.771 -5.289 -22.522 1.00 94.38 142 LEU A C 1
ATOM 1109 O O . LEU A 1 142 ? 11.903 -5.567 -21.333 1.00 94.38 142 LEU A O 1
ATOM 1113 N N . ALA A 1 143 ? 12.572 -5.837 -23.445 1.00 94.50 143 ALA A N 1
ATOM 1114 C CA . ALA A 1 143 ? 13.609 -6.811 -23.084 1.00 94.50 143 ALA A CA 1
ATOM 1115 C C . ALA A 1 143 ? 14.768 -6.148 -22.325 1.00 94.50 143 ALA A C 1
ATOM 1117 O O . ALA A 1 143 ? 15.374 -6.756 -21.443 1.00 94.50 143 ALA A O 1
ATOM 1118 N N . GLN A 1 144 ? 15.063 -4.882 -22.633 1.00 91.19 144 GLN A N 1
ATOM 1119 C CA . GLN A 1 144 ? 16.008 -4.098 -21.841 1.00 91.19 144 GLN A CA 1
ATOM 1120 C C . GLN A 1 144 ? 15.430 -3.745 -20.464 1.00 91.19 144 GLN A C 1
ATOM 1122 O O . GLN A 1 144 ? 16.151 -3.798 -19.468 1.00 91.19 144 GLN A O 1
ATOM 1127 N N . HIS A 1 145 ? 14.142 -3.394 -20.403 1.00 94.00 145 HIS A N 1
ATOM 1128 C CA . HIS A 1 145 ? 13.437 -3.164 -19.141 1.00 94.00 145 HIS A CA 1
ATOM 1129 C C . HIS A 1 145 ? 13.463 -4.394 -18.235 1.00 94.00 145 HIS A C 1
ATOM 1131 O O . HIS A 1 145 ? 13.767 -4.266 -17.052 1.00 94.00 145 HIS A O 1
ATOM 1137 N N . HIS A 1 146 ? 13.238 -5.583 -18.794 1.00 96.69 146 HIS A N 1
ATOM 1138 C CA . HIS A 1 146 ? 13.385 -6.852 -18.080 1.00 96.69 146 HIS A CA 1
ATOM 1139 C C . HIS A 1 146 ? 14.775 -7.004 -17.461 1.00 96.69 146 HIS A C 1
ATOM 1141 O O . HIS A 1 146 ? 14.884 -7.196 -16.252 1.00 96.69 146 HIS A O 1
ATOM 1147 N N . ASP A 1 147 ? 15.846 -6.821 -18.240 1.00 94.69 147 ASP A N 1
ATOM 1148 C CA . ASP A 1 147 ? 17.208 -6.950 -17.707 1.00 94.69 147 ASP A CA 1
ATOM 1149 C C . ASP A 1 147 ? 17.500 -5.930 -16.595 1.00 94.69 147 ASP A C 1
ATOM 1151 O O . ASP A 1 147 ? 18.094 -6.275 -15.573 1.00 94.69 147 ASP A O 1
ATOM 1155 N N . VAL A 1 148 ? 17.030 -4.689 -16.745 1.00 92.75 148 VAL A N 1
ATOM 1156 C CA . VAL A 1 148 ? 17.198 -3.635 -15.733 1.00 92.75 148 VAL A CA 1
ATOM 1157 C C . VAL A 1 148 ? 16.437 -3.961 -14.450 1.00 92.75 148 VAL A C 1
ATOM 1159 O O . VAL A 1 148 ? 17.025 -3.912 -13.368 1.00 92.75 148 VAL A O 1
ATOM 1162 N N . THR A 1 149 ? 15.168 -4.353 -14.557 1.00 96.44 149 THR A N 1
ATOM 1163 C CA . THR A 1 149 ? 14.349 -4.802 -13.423 1.00 96.44 149 THR A CA 1
ATOM 1164 C C . THR A 1 149 ? 15.002 -5.986 -12.712 1.00 96.44 149 THR A C 1
ATOM 1166 O O . THR A 1 149 ? 15.110 -5.987 -11.484 1.00 96.44 149 THR A O 1
ATOM 1169 N N . ARG A 1 150 ? 15.525 -6.958 -13.468 1.00 97.62 150 ARG A N 1
ATOM 1170 C CA . ARG A 1 150 ? 16.235 -8.127 -12.935 1.00 97.62 150 ARG A CA 1
ATOM 1171 C C . ARG A 1 150 ? 17.504 -7.719 -12.187 1.00 97.62 150 ARG A C 1
ATOM 1173 O O . ARG A 1 150 ? 17.759 -8.231 -11.101 1.00 97.62 150 ARG A O 1
ATOM 1180 N N . VAL A 1 151 ? 18.309 -6.803 -12.732 1.00 96.31 151 VAL A N 1
ATOM 1181 C CA . VAL A 1 151 ? 19.547 -6.333 -12.081 1.00 96.31 151 VAL A CA 1
ATOM 1182 C C . VAL A 1 151 ? 19.251 -5.561 -10.795 1.00 96.31 151 VAL A C 1
ATOM 1184 O O . VAL A 1 151 ? 19.925 -5.801 -9.794 1.00 96.31 151 VAL A O 1
ATOM 1187 N N . ILE A 1 152 ? 18.245 -4.681 -10.798 1.00 95.50 152 ILE A N 1
ATOM 1188 C CA . ILE A 1 152 ? 17.807 -3.958 -9.592 1.00 95.50 152 ILE A CA 1
ATOM 1189 C C . ILE A 1 152 ? 17.324 -4.950 -8.534 1.00 95.50 152 ILE A C 1
ATOM 1191 O O . ILE A 1 152 ? 17.783 -4.907 -7.396 1.00 95.50 152 ILE A O 1
ATOM 1195 N N . THR A 1 153 ? 16.449 -5.880 -8.917 1.00 98.12 153 THR A N 1
ATOM 1196 C CA . THR A 1 153 ? 15.911 -6.900 -8.008 1.00 98.12 153 THR A CA 1
ATOM 1197 C C . THR A 1 153 ? 17.029 -7.759 -7.419 1.00 98.12 153 THR A C 1
ATOM 1199 O O . THR A 1 153 ? 17.100 -7.921 -6.204 1.00 98.12 153 THR A O 1
ATOM 1202 N N . ARG A 1 154 ? 17.969 -8.234 -8.247 1.00 98.38 154 ARG A N 1
ATOM 1203 C CA . ARG A 1 154 ? 19.127 -9.009 -7.784 1.00 98.38 154 ARG A CA 1
ATOM 1204 C C . ARG A 1 154 ? 19.985 -8.230 -6.791 1.00 98.38 154 ARG A C 1
ATOM 1206 O O . ARG A 1 154 ? 20.357 -8.790 -5.771 1.00 98.38 154 ARG A O 1
ATOM 1213 N N . HIS A 1 155 ? 20.276 -6.955 -7.059 1.00 97.44 155 HIS A N 1
ATOM 1214 C CA . HIS A 1 155 ? 21.042 -6.110 -6.132 1.00 97.44 155 HIS A CA 1
ATOM 1215 C C . HIS A 1 155 ? 20.377 -6.045 -4.750 1.00 97.44 155 HIS A C 1
ATOM 1217 O O . HIS A 1 155 ? 21.041 -6.191 -3.725 1.00 97.44 155 HIS A O 1
ATOM 1223 N N . LEU A 1 156 ? 19.052 -5.889 -4.718 1.00 97.25 156 LEU A N 1
ATOM 1224 C CA . LEU A 1 156 ? 18.283 -5.876 -3.474 1.00 97.25 156 LEU A CA 1
ATOM 1225 C C . LEU A 1 156 ? 18.318 -7.238 -2.762 1.00 97.25 156 LEU A C 1
ATOM 1227 O O . LEU A 1 156 ? 18.517 -7.282 -1.550 1.00 97.25 156 LEU A O 1
ATOM 1231 N N . ILE A 1 157 ? 18.190 -8.345 -3.496 1.00 98.19 157 ILE A N 1
ATOM 1232 C CA . ILE A 1 157 ? 18.289 -9.698 -2.930 1.00 98.19 157 ILE A CA 1
ATOM 1233 C C . ILE A 1 157 ? 19.691 -9.958 -2.367 1.00 98.19 157 ILE A C 1
ATOM 1235 O O . ILE A 1 157 ? 19.825 -10.422 -1.241 1.00 98.19 157 ILE A O 1
ATOM 1239 N N . GLU A 1 158 ? 20.749 -9.625 -3.106 1.00 97.56 158 GLU A N 1
ATOM 1240 C CA . GLU A 1 158 ? 22.136 -9.787 -2.653 1.00 97.56 158 GLU A CA 1
ATOM 1241 C C . GLU A 1 158 ? 22.418 -8.974 -1.381 1.00 97.56 158 GLU A C 1
ATOM 1243 O O . GLU A 1 158 ? 23.192 -9.406 -0.524 1.00 97.56 158 GLU A O 1
ATOM 1248 N N . ARG A 1 159 ? 21.775 -7.807 -1.241 1.00 96.81 159 ARG A N 1
ATOM 1249 C CA . ARG A 1 159 ? 21.936 -6.928 -0.082 1.00 96.81 159 ARG A CA 1
ATOM 1250 C C . ARG A 1 159 ? 21.142 -7.382 1.143 1.00 96.81 159 ARG A C 1
ATOM 1252 O O . ARG A 1 159 ? 21.664 -7.309 2.254 1.00 96.81 159 ARG A O 1
ATOM 1259 N N . TYR A 1 160 ? 19.893 -7.807 0.959 1.00 97.06 160 TYR A N 1
ATOM 1260 C CA . TYR A 1 160 ? 18.948 -8.044 2.060 1.00 97.06 160 TYR A CA 1
ATOM 1261 C C . TYR A 1 160 ? 18.619 -9.525 2.303 1.00 97.06 160 TYR A C 1
ATOM 1263 O O . TYR A 1 160 ? 18.014 -9.852 3.326 1.00 97.06 160 TYR A O 1
ATOM 1271 N N . GLY A 1 161 ? 19.060 -10.423 1.420 1.00 95.56 161 GLY A N 1
ATOM 1272 C CA . GLY A 1 161 ? 18.909 -11.871 1.544 1.00 95.56 161 GLY A CA 1
ATOM 1273 C C . GLY A 1 161 ? 17.454 -12.296 1.721 1.00 95.56 161 GLY A C 1
ATOM 1274 O O . GLY A 1 161 ? 16.557 -11.796 1.044 1.00 95.56 161 GLY A O 1
ATOM 1275 N N . ASP A 1 162 ? 17.220 -13.186 2.686 1.00 96.62 162 ASP A N 1
ATOM 1276 C CA . ASP A 1 162 ? 15.914 -13.803 2.944 1.00 96.62 162 ASP A CA 1
ATOM 1277 C C . ASP A 1 162 ? 14.802 -12.788 3.236 1.00 96.62 162 ASP A C 1
ATOM 1279 O O . ASP A 1 162 ? 13.642 -13.062 2.943 1.00 96.62 162 ASP A O 1
ATOM 1283 N N . ALA A 1 163 ? 15.133 -11.597 3.749 1.00 96.44 163 ALA A N 1
ATOM 1284 C CA . ALA A 1 163 ? 14.138 -10.554 3.988 1.00 96.44 163 ALA A CA 1
ATOM 1285 C C . ALA A 1 163 ? 13.402 -10.143 2.702 1.00 96.44 163 ALA A C 1
ATOM 1287 O O . ALA A 1 163 ? 12.218 -9.819 2.753 1.00 96.44 163 ALA A O 1
ATOM 1288 N N . ALA A 1 164 ? 14.078 -10.204 1.550 1.00 96.81 164 ALA A N 1
ATOM 1289 C CA . ALA A 1 164 ? 13.499 -9.865 0.255 1.00 96.81 164 ALA A CA 1
ATOM 1290 C C . ALA A 1 164 ? 12.350 -10.804 -0.163 1.00 96.81 164 ALA A C 1
ATOM 1292 O O . ALA A 1 164 ? 11.500 -10.403 -0.960 1.00 96.81 164 ALA A O 1
ATOM 1293 N N . LEU A 1 165 ? 12.295 -12.029 0.382 1.00 95.94 165 LEU A N 1
ATOM 1294 C CA . LEU A 1 165 ? 11.204 -12.982 0.137 1.00 95.94 165 LEU A CA 1
ATOM 1295 C C . LEU A 1 165 ? 9.895 -12.572 0.817 1.00 95.94 165 LEU A C 1
ATOM 1297 O O . LEU A 1 165 ? 8.828 -12.977 0.373 1.00 95.94 165 LEU A O 1
ATOM 1301 N N . GLU A 1 166 ? 9.966 -11.794 1.899 1.00 93.44 166 GLU A N 1
ATOM 1302 C CA . GLU A 1 166 ? 8.784 -11.371 2.661 1.00 93.44 166 GLU A CA 1
ATOM 1303 C C . GLU A 1 166 ? 8.154 -10.080 2.117 1.00 93.44 166 GLU A C 1
ATOM 1305 O O . GLU A 1 166 ? 7.121 -9.624 2.619 1.00 93.44 166 GLU A O 1
ATOM 1310 N N . TRP A 1 167 ? 8.796 -9.441 1.139 1.00 95.44 167 TRP A N 1
ATOM 1311 C CA . TRP A 1 167 ? 8.349 -8.177 0.569 1.00 95.44 167 TRP A CA 1
ATOM 1312 C C . TRP A 1 167 ? 7.300 -8.390 -0.529 1.00 95.44 167 TRP A C 1
ATOM 1314 O O . TRP A 1 167 ? 7.485 -9.263 -1.379 1.00 95.44 167 TRP A O 1
ATOM 1324 N N . PRO A 1 168 ? 6.240 -7.561 -0.585 1.00 94.50 168 PRO A N 1
ATOM 1325 C CA . PRO A 1 168 ? 5.352 -7.530 -1.738 1.00 94.50 168 PRO A CA 1
ATOM 1326 C C . PRO A 1 168 ? 6.029 -6.768 -2.885 1.00 94.50 168 PRO A C 1
ATOM 1328 O O . PRO A 1 168 ? 6.268 -5.561 -2.792 1.00 94.50 168 PRO A O 1
ATOM 1331 N N . TRP A 1 169 ? 6.340 -7.469 -3.976 1.00 97.69 169 TRP A N 1
ATOM 1332 C CA . TRP A 1 169 ? 6.933 -6.882 -5.176 1.00 97.69 169 TRP A CA 1
ATOM 1333 C C . TRP A 1 169 ? 5.835 -6.332 -6.078 1.00 97.69 169 TRP A C 1
ATOM 1335 O O . TRP A 1 169 ? 5.034 -7.080 -6.639 1.00 97.69 169 TRP A O 1
ATOM 1345 N N . VAL A 1 170 ? 5.781 -5.008 -6.194 1.00 96.81 170 VAL A N 1
ATOM 1346 C CA . VAL A 1 170 ? 4.674 -4.299 -6.832 1.00 96.81 170 VAL A CA 1
ATOM 1347 C C . VAL A 1 170 ? 5.052 -3.834 -8.233 1.00 96.81 170 VAL A C 1
ATOM 1349 O O . VAL A 1 170 ? 6.083 -3.190 -8.446 1.00 96.81 170 VAL A O 1
ATOM 1352 N N . VAL A 1 171 ? 4.162 -4.093 -9.182 1.00 96.88 171 VAL A N 1
ATOM 1353 C CA . VAL A 1 171 ? 4.238 -3.621 -10.560 1.00 96.88 171 VAL A CA 1
ATOM 1354 C C . VAL A 1 171 ? 3.141 -2.581 -10.792 1.00 96.88 171 VAL A C 1
ATOM 1356 O O . VAL A 1 171 ? 1.970 -2.845 -10.517 1.00 96.88 171 VAL A O 1
ATOM 1359 N N . LEU A 1 172 ? 3.540 -1.425 -11.337 1.00 93.75 172 LEU A N 1
ATOM 1360 C CA . LEU A 1 172 ? 2.716 -0.239 -11.622 1.00 93.75 172 LEU A CA 1
ATOM 1361 C C . LEU A 1 172 ? 2.278 0.567 -10.378 1.00 93.75 172 LEU A C 1
ATOM 1363 O O . LEU A 1 172 ? 2.391 0.127 -9.235 1.00 93.75 172 LEU A O 1
ATOM 1367 N N . ASN A 1 173 ? 1.859 1.815 -10.616 1.00 92.31 173 ASN A N 1
ATOM 1368 C CA . ASN A 1 173 ? 1.202 2.683 -9.634 1.00 92.31 173 ASN A CA 1
ATOM 1369 C C . ASN A 1 173 ? -0.001 3.375 -10.268 1.00 92.31 173 ASN A C 1
ATOM 1371 O O . ASN A 1 173 ? 0.203 4.143 -11.203 1.00 92.31 173 ASN A O 1
ATOM 1375 N N . GLU A 1 174 ? -1.209 3.181 -9.744 1.00 90.62 174 GLU A N 1
ATOM 1376 C CA . GLU A 1 174 ? -2.430 3.886 -10.165 1.00 90.62 174 GLU A CA 1
ATOM 1377 C C . GLU A 1 174 ? -2.566 4.062 -11.693 1.00 90.62 174 GLU A C 1
ATOM 1379 O O . GLU A 1 174 ? -2.867 5.171 -12.164 1.00 90.62 174 GLU A O 1
ATOM 1384 N N . PRO A 1 175 ? -2.327 3.015 -12.515 1.00 88.81 175 PRO A N 1
ATOM 1385 C CA . PRO A 1 175 ? -2.320 3.190 -13.959 1.00 88.81 175 PRO A CA 1
ATOM 1386 C C . PRO A 1 175 ? -3.680 3.671 -14.473 1.00 88.81 175 PRO A C 1
ATOM 1388 O O . PRO A 1 175 ? -3.730 4.418 -15.441 1.00 88.81 175 PRO A O 1
ATOM 1391 N N . ASP A 1 176 ? -4.779 3.359 -13.782 1.00 86.81 176 ASP A N 1
ATOM 1392 C CA . ASP A 1 176 ? -6.140 3.831 -14.062 1.00 86.81 176 ASP A CA 1
ATOM 1393 C C . ASP A 1 176 ? -6.313 5.360 -13.999 1.00 86.81 176 ASP A C 1
ATOM 1395 O O . ASP A 1 176 ? -7.260 5.901 -14.574 1.00 86.81 176 ASP A O 1
ATOM 1399 N N . LEU A 1 177 ? -5.377 6.089 -13.382 1.00 84.88 177 LEU A N 1
ATOM 1400 C CA . LEU A 1 177 ? -5.324 7.554 -13.433 1.00 84.88 177 LEU A CA 1
ATOM 1401 C C . LEU A 1 177 ? -4.591 8.096 -14.674 1.00 84.88 177 LEU A C 1
ATOM 1403 O O . LEU A 1 177 ? -4.454 9.316 -14.815 1.00 84.88 177 LEU A O 1
ATOM 1407 N N . MET A 1 178 ? -4.152 7.200 -15.568 1.00 71.62 178 MET A N 1
ATOM 1408 C CA . MET A 1 178 ? -3.746 7.346 -16.974 1.00 71.62 178 MET A CA 1
ATOM 1409 C C . MET A 1 178 ? -2.925 8.605 -17.288 1.00 71.62 178 MET A C 1
ATOM 1411 O O . MET A 1 178 ? -1.716 8.537 -17.456 1.00 71.62 178 MET A O 1
ATOM 1415 N N . SER A 1 179 ? -3.535 9.794 -17.302 1.00 72.38 179 SER A N 1
ATOM 1416 C CA . SER A 1 179 ? -2.816 11.072 -17.448 1.00 72.38 179 SER A CA 1
ATOM 1417 C C . SER A 1 179 ? -1.685 11.315 -16.444 1.00 72.38 179 SER A C 1
ATOM 1419 O O . SER A 1 179 ? -0.778 12.075 -16.769 1.00 72.38 179 SER A O 1
ATOM 1421 N N . ALA A 1 180 ? -1.759 10.737 -15.244 1.00 76.12 180 ALA A N 1
ATOM 1422 C CA . ALA A 1 180 ? -0.780 10.983 -14.187 1.00 76.12 180 ALA A CA 1
ATOM 1423 C C . ALA A 1 180 ? 0.295 9.889 -14.089 1.00 76.12 180 ALA A C 1
ATOM 1425 O O . ALA A 1 180 ? 1.456 10.220 -13.867 1.00 76.12 180 ALA A O 1
ATOM 1426 N N . TYR A 1 181 ? -0.082 8.619 -14.278 1.00 83.69 181 TYR A N 1
ATOM 1427 C CA . TYR A 1 181 ? 0.795 7.484 -13.966 1.00 83.69 181 TYR A CA 1
ATOM 1428 C C . TYR A 1 181 ? 0.933 6.434 -15.083 1.00 83.69 181 TYR A C 1
ATOM 1430 O O . TYR A 1 181 ? 1.820 5.592 -15.003 1.00 83.69 181 TYR A O 1
ATOM 1438 N N . TRP A 1 182 ? 0.134 6.506 -16.157 1.00 89.44 182 TRP A N 1
ATOM 1439 C CA . TRP A 1 182 ? 0.299 5.657 -17.347 1.00 89.44 182 TRP A CA 1
ATOM 1440 C C . TRP A 1 182 ? -0.100 6.405 -18.627 1.00 89.44 182 TRP A C 1
ATOM 1442 O O . TRP A 1 182 ? -1.172 6.218 -19.212 1.00 89.44 182 TRP A O 1
ATOM 1452 N N . ARG A 1 183 ? 0.765 7.330 -19.046 1.00 86.00 183 ARG A N 1
ATOM 1453 C CA . ARG A 1 183 ? 0.480 8.359 -20.055 1.00 86.00 183 ARG A CA 1
ATOM 1454 C C . ARG A 1 183 ? 0.212 7.804 -21.449 1.00 86.00 183 ARG A C 1
ATOM 1456 O O . ARG A 1 183 ? -0.496 8.464 -22.206 1.00 86.00 183 ARG A O 1
ATOM 1463 N N . ASN A 1 184 ? 0.698 6.602 -21.760 1.00 75.94 184 ASN A N 1
ATOM 1464 C CA . ASN A 1 184 ? 0.416 5.933 -23.034 1.00 75.94 184 ASN A CA 1
ATOM 1465 C C . ASN A 1 184 ? -1.059 5.538 -23.176 1.00 75.94 184 ASN A C 1
ATOM 1467 O O . ASN A 1 184 ? -1.536 5.377 -24.294 1.00 75.94 184 ASN A O 1
ATOM 1471 N N . ARG A 1 185 ? -1.793 5.428 -22.057 1.00 75.69 185 ARG A N 1
ATOM 1472 C CA . ARG A 1 185 ? -3.217 5.050 -21.994 1.00 75.69 185 ARG A CA 1
ATOM 1473 C C . ARG A 1 185 ? -3.583 3.745 -22.702 1.00 75.69 185 ARG A C 1
ATOM 1475 O O . ARG A 1 185 ? -4.754 3.516 -22.998 1.00 75.69 185 ARG A O 1
ATOM 1482 N N . ASP A 1 186 ? -2.588 2.907 -22.952 1.00 86.88 186 ASP A N 1
ATOM 1483 C CA . ASP A 1 186 ? -2.732 1.625 -23.619 1.00 86.88 186 ASP A CA 1
ATOM 1484 C C . ASP A 1 186 ? -2.662 0.510 -22.575 1.00 86.88 186 ASP A C 1
ATOM 1486 O O . ASP A 1 186 ? -1.689 0.396 -21.823 1.00 86.88 186 ASP A O 1
ATOM 1490 N N . TRP A 1 187 ? -3.738 -0.269 -22.511 1.00 87.25 187 TRP A N 1
ATOM 1491 C CA . TRP A 1 187 ? -3.895 -1.375 -21.577 1.00 87.25 187 TRP A CA 1
ATOM 1492 C C . TRP A 1 187 ? -3.218 -2.658 -22.049 1.00 87.25 187 TRP A C 1
ATOM 1494 O O . TRP A 1 187 ? -2.790 -3.442 -21.208 1.00 87.25 187 TRP A O 1
ATOM 1504 N N . GLU A 1 188 ? -3.085 -2.863 -23.358 1.00 91.31 188 GLU A N 1
ATOM 1505 C CA . GLU A 1 188 ? -2.329 -3.998 -23.883 1.00 91.31 188 GLU A CA 1
ATOM 1506 C C . GLU A 1 188 ? -0.844 -3.797 -23.569 1.00 91.31 188 GLU A C 1
ATOM 1508 O O . GLU A 1 188 ? -0.188 -4.679 -23.024 1.00 91.31 188 GLU A O 1
ATOM 1513 N N . GLU A 1 189 ? -0.330 -2.588 -23.801 1.00 92.94 189 GLU A N 1
ATOM 1514 C CA . GLU A 1 189 ? 1.048 -2.242 -23.449 1.00 92.94 189 GLU A CA 1
ATOM 1515 C C . GLU A 1 189 ? 1.301 -2.277 -21.933 1.00 92.94 189 GLU A C 1
ATOM 1517 O O . GLU A 1 189 ? 2.388 -2.648 -21.499 1.00 92.94 189 GLU A O 1
ATOM 1522 N N . LEU A 1 190 ? 0.299 -1.945 -21.111 1.00 93.31 190 LEU A N 1
ATOM 1523 C CA . LEU A 1 190 ? 0.376 -2.117 -19.657 1.00 93.31 190 LEU A CA 1
ATOM 1524 C C . LEU A 1 190 ? 0.550 -3.593 -19.277 1.00 93.31 190 LEU A C 1
ATOM 1526 O O . LEU A 1 190 ? 1.406 -3.908 -18.453 1.00 93.31 190 LEU A O 1
ATOM 1530 N N . GLN A 1 191 ? -0.223 -4.492 -19.893 1.00 95.31 191 GLN A N 1
ATOM 1531 C CA . GLN A 1 191 ? -0.117 -5.940 -19.674 1.00 95.31 191 GLN A CA 1
ATOM 1532 C C . GLN A 1 191 ? 1.259 -6.461 -20.114 1.00 95.31 191 GLN A C 1
ATOM 1534 O O . GLN A 1 191 ? 1.933 -7.143 -19.346 1.00 95.31 191 GLN A O 1
ATOM 1539 N N . ARG A 1 192 ? 1.766 -6.014 -21.273 1.00 97.25 192 ARG A N 1
ATOM 1540 C CA . ARG A 1 192 ? 3.138 -6.327 -21.709 1.00 97.25 192 ARG A CA 1
ATOM 1541 C C . ARG A 1 192 ? 4.182 -5.829 -20.712 1.00 97.25 192 ARG A C 1
ATOM 1543 O O . ARG A 1 192 ? 5.086 -6.570 -20.344 1.00 97.25 192 ARG A O 1
ATOM 1550 N N . PHE A 1 193 ? 4.070 -4.590 -20.239 1.00 96.81 193 PHE A N 1
ATOM 1551 C CA . PHE A 1 193 ? 4.980 -4.060 -19.223 1.00 96.81 193 PHE A CA 1
ATOM 1552 C C . PHE A 1 193 ? 4.938 -4.898 -17.937 1.00 96.81 193 PHE A C 1
ATOM 1554 O O . PHE A 1 193 ? 5.988 -5.184 -17.352 1.00 96.81 193 PHE A O 1
ATOM 1561 N N . TYR A 1 194 ? 3.744 -5.329 -17.521 1.00 97.81 194 TYR A N 1
ATOM 1562 C CA . TYR A 1 194 ? 3.559 -6.197 -16.364 1.00 97.81 194 TYR A CA 1
ATOM 1563 C C . TYR A 1 194 ? 4.263 -7.550 -16.534 1.00 97.81 194 TYR A C 1
ATOM 1565 O O . TYR A 1 194 ? 5.015 -7.954 -15.644 1.00 97.81 194 TYR A O 1
ATOM 1573 N N . ASP A 1 195 ? 4.103 -8.205 -17.684 1.00 98.69 195 ASP A N 1
ATOM 1574 C CA . ASP A 1 195 ? 4.738 -9.493 -17.988 1.00 98.69 195 ASP A CA 1
ATOM 1575 C C . ASP A 1 195 ? 6.262 -9.437 -17.876 1.00 98.69 195 ASP A C 1
ATOM 1577 O O . ASP A 1 195 ? 6.876 -10.243 -17.179 1.00 98.69 195 ASP A O 1
ATOM 1581 N N . TYR A 1 196 ? 6.891 -8.447 -18.515 1.00 98.69 196 TYR A N 1
ATOM 1582 C CA . TYR A 1 196 ? 8.350 -8.315 -18.485 1.00 98.69 196 TYR A CA 1
ATOM 1583 C C . TYR A 1 196 ? 8.863 -7.935 -17.095 1.00 98.69 196 TYR A C 1
ATOM 1585 O O . TYR A 1 196 ? 9.945 -8.367 -16.702 1.00 98.69 196 TYR A O 1
ATOM 1593 N N . THR A 1 197 ? 8.112 -7.123 -16.347 1.00 98.56 197 THR A N 1
ATOM 1594 C CA . THR A 1 197 ? 8.515 -6.703 -14.999 1.00 98.56 197 THR A CA 1
ATOM 1595 C C . THR A 1 197 ? 8.400 -7.857 -14.007 1.00 98.56 197 THR A C 1
ATOM 1597 O O . THR A 1 197 ? 9.345 -8.121 -13.265 1.00 98.56 197 THR A O 1
ATOM 1600 N N . SER A 1 198 ? 7.269 -8.566 -14.008 1.00 98.69 198 SER A N 1
ATOM 1601 C CA . SER A 1 198 ? 7.026 -9.690 -13.099 1.00 98.69 198 SER A CA 1
ATOM 1602 C C . SER A 1 198 ? 7.978 -10.857 -13.370 1.00 98.69 198 SER A C 1
ATOM 1604 O O . SER A 1 198 ? 8.600 -11.355 -12.430 1.00 98.69 198 SER A O 1
ATOM 1606 N N . ASP A 1 199 ? 8.197 -11.226 -14.637 1.00 98.88 199 ASP A N 1
ATOM 1607 C CA . ASP A 1 199 ? 9.167 -12.264 -15.001 1.00 98.88 199 ASP A CA 1
ATOM 1608 C C . ASP A 1 199 ? 10.597 -11.895 -14.574 1.00 98.88 199 ASP A C 1
ATOM 1610 O O . ASP A 1 199 ? 11.312 -12.726 -14.016 1.00 98.88 199 ASP A O 1
ATOM 1614 N N . ALA A 1 200 ? 11.012 -10.638 -14.766 1.00 98.81 200 ALA A N 1
ATOM 1615 C CA . ALA A 1 200 ? 12.337 -10.164 -14.369 1.00 98.81 200 ALA A CA 1
ATOM 1616 C C . ALA A 1 200 ? 12.578 -10.240 -12.855 1.00 98.81 200 ALA A C 1
ATOM 1618 O O . ALA A 1 200 ? 13.681 -10.594 -12.424 1.00 98.81 200 ALA A O 1
ATOM 1619 N N . ILE A 1 201 ? 11.557 -9.911 -12.054 1.00 98.81 201 ILE A N 1
ATOM 1620 C CA . ILE A 1 201 ? 11.606 -10.023 -10.592 1.00 98.81 201 ILE A CA 1
ATOM 1621 C C . ILE A 1 201 ? 11.805 -11.489 -10.202 1.00 98.81 201 ILE A C 1
ATOM 1623 O O . ILE A 1 201 ? 12.771 -11.819 -9.515 1.00 98.81 201 ILE A O 1
ATOM 1627 N N . LEU A 1 202 ? 10.939 -12.380 -10.692 1.00 98.88 202 LEU A N 1
ATOM 1628 C CA . LEU A 1 202 ? 10.987 -13.814 -10.384 1.00 98.88 202 LEU A CA 1
ATOM 1629 C C . LEU A 1 202 ? 12.312 -14.444 -10.826 1.00 98.88 202 LEU A C 1
ATOM 1631 O O . LEU A 1 202 ? 12.938 -15.187 -10.070 1.00 98.88 202 LEU A O 1
ATOM 1635 N N . ARG A 1 203 ? 12.793 -14.075 -12.016 1.00 98.75 203 ARG A N 1
ATOM 1636 C CA . ARG A 1 203 ? 14.075 -14.529 -12.552 1.00 98.75 203 ARG A CA 1
ATOM 1637 C C . ARG A 1 203 ? 15.243 -14.154 -11.644 1.00 98.75 203 ARG A C 1
ATOM 1639 O O . ARG A 1 203 ? 16.158 -14.954 -11.465 1.00 98.75 203 ARG A O 1
ATOM 1646 N N . ALA A 1 204 ? 15.246 -12.943 -11.089 1.00 98.81 204 ALA A N 1
ATOM 1647 C CA . ALA A 1 204 ? 16.315 -12.507 -10.196 1.00 98.81 204 ALA A CA 1
ATOM 1648 C C . ALA A 1 204 ? 16.381 -13.359 -8.917 1.00 98.81 204 ALA A C 1
ATOM 1650 O O . ALA A 1 204 ? 17.477 -13.701 -8.478 1.00 98.81 204 ALA A O 1
ATOM 1651 N N . PHE A 1 205 ? 15.231 -13.756 -8.358 1.00 98.75 205 PHE A N 1
ATOM 1652 C CA . PHE A 1 205 ? 15.182 -14.681 -7.221 1.00 98.75 205 PHE A CA 1
ATOM 1653 C C . PHE A 1 205 ? 15.763 -16.054 -7.561 1.00 98.75 205 PHE A C 1
ATOM 1655 O O . PHE A 1 205 ? 16.600 -16.560 -6.812 1.00 98.75 205 PHE A O 1
ATOM 1662 N N . GLU A 1 206 ? 15.392 -16.624 -8.705 1.00 98.50 206 GLU A N 1
ATOM 1663 C CA . GLU A 1 206 ? 15.909 -17.923 -9.153 1.00 98.50 206 GLU A CA 1
ATOM 1664 C C . GLU A 1 206 ? 17.424 -17.889 -9.399 1.00 98.50 206 GLU A C 1
ATOM 1666 O O . GLU A 1 206 ? 18.144 -18.799 -8.989 1.00 98.50 206 GLU A O 1
ATOM 1671 N N . GLU A 1 207 ? 17.947 -16.809 -9.994 1.00 98.56 207 GLU A N 1
ATOM 1672 C CA . GLU A 1 207 ? 19.395 -16.613 -10.175 1.00 98.56 207 GLU A CA 1
ATOM 1673 C C . GLU A 1 207 ? 20.154 -16.513 -8.844 1.00 98.56 207 GLU A C 1
ATOM 1675 O O . GLU A 1 207 ? 21.319 -16.911 -8.767 1.00 98.56 207 GLU A O 1
ATOM 1680 N N . CYS A 1 208 ? 19.497 -16.018 -7.794 1.00 98.38 208 CYS A N 1
ATOM 1681 C CA . CYS A 1 208 ? 20.016 -15.997 -6.428 1.00 98.38 208 CYS A CA 1
ATOM 1682 C C . CYS A 1 208 ? 19.800 -17.320 -5.667 1.00 98.38 208 CYS A C 1
ATOM 1684 O O . CYS A 1 208 ? 20.215 -17.426 -4.514 1.00 98.38 208 CYS A O 1
ATOM 1686 N N . GLY A 1 209 ? 19.197 -18.336 -6.294 1.00 98.00 209 GLY A N 1
ATOM 1687 C CA . GLY A 1 209 ? 18.966 -19.656 -5.702 1.00 98.00 209 GLY A CA 1
ATOM 1688 C C . GLY A 1 209 ? 17.704 -19.762 -4.842 1.00 98.00 209 GLY A C 1
ATOM 1689 O O . GLY A 1 209 ? 17.563 -20.732 -4.094 1.00 98.00 209 GLY A O 1
ATOM 1690 N N . TYR A 1 210 ? 16.799 -18.787 -4.928 1.00 98.25 210 TYR A N 1
ATOM 1691 C CA . TYR A 1 210 ? 15.512 -18.818 -4.242 1.00 98.25 210 TYR A CA 1
ATOM 1692 C C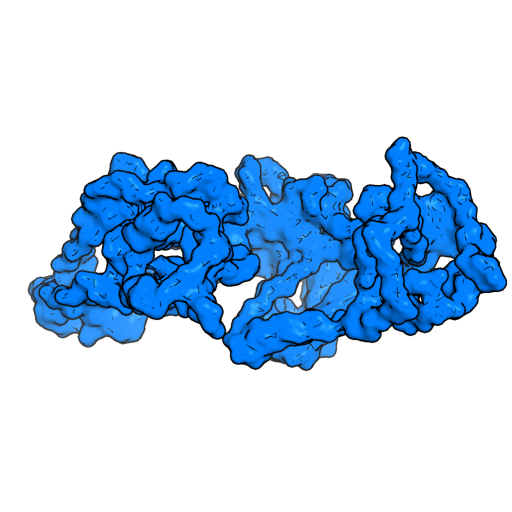 . TYR A 1 210 ? 14.424 -19.501 -5.075 1.00 98.25 210 TYR A C 1
ATOM 1694 O O . TYR A 1 210 ? 14.474 -19.544 -6.301 1.00 98.25 210 TYR A O 1
ATOM 1702 N N . ASP A 1 211 ? 13.417 -20.018 -4.375 1.00 96.88 211 ASP A N 1
ATOM 1703 C CA . ASP A 1 211 ? 12.201 -20.577 -4.965 1.00 96.88 211 ASP A CA 1
ATOM 1704 C C . ASP A 1 211 ? 11.226 -19.443 -5.311 1.00 96.88 211 ASP A C 1
ATOM 1706 O O . ASP A 1 211 ? 10.672 -18.800 -4.413 1.00 96.88 211 ASP A O 1
ATOM 1710 N N . SER A 1 212 ? 11.025 -19.192 -6.606 1.00 96.19 212 SER A N 1
ATOM 1711 C CA . SER A 1 212 ? 10.161 -18.122 -7.115 1.00 96.19 212 SER A CA 1
ATOM 1712 C C . SER A 1 212 ? 8.675 -18.317 -6.796 1.00 96.19 212 SER A C 1
ATOM 1714 O O . SER A 1 212 ? 7.921 -17.346 -6.853 1.00 96.19 212 SER A O 1
ATOM 1716 N N . GLU A 1 213 ? 8.241 -19.514 -6.381 1.00 96.12 213 GLU A N 1
ATOM 1717 C CA . GLU A 1 213 ? 6.869 -19.748 -5.896 1.00 96.12 213 GLU A CA 1
ATOM 1718 C C . GLU A 1 213 ? 6.611 -19.131 -4.514 1.00 96.12 213 GLU A C 1
ATOM 1720 O O . GLU A 1 213 ? 5.464 -18.998 -4.094 1.00 96.12 213 GLU A O 1
ATOM 1725 N N . LYS A 1 214 ? 7.668 -18.756 -3.784 1.00 95.88 214 LYS A N 1
ATOM 1726 C CA . LYS A 1 214 ? 7.556 -18.067 -2.488 1.00 95.88 214 LYS A CA 1
ATOM 1727 C C . LYS A 1 214 ? 7.562 -16.549 -2.620 1.00 95.88 214 LYS A C 1
ATOM 1729 O O . LYS A 1 214 ? 7.338 -15.859 -1.630 1.00 95.88 214 LYS A O 1
ATOM 1734 N N . VAL A 1 215 ? 7.864 -16.038 -3.809 1.00 97.06 215 VAL A N 1
ATOM 1735 C CA . VAL A 1 215 ? 7.953 -14.606 -4.079 1.00 97.06 215 VAL A CA 1
ATOM 1736 C C . VAL A 1 215 ? 6.558 -14.092 -4.393 1.00 97.06 215 VAL A C 1
ATOM 1738 O O . VAL A 1 215 ? 5.904 -14.614 -5.290 1.00 97.06 215 VAL A O 1
ATOM 1741 N N . GLN A 1 216 ? 6.123 -13.055 -3.680 1.00 96.25 216 GLN A N 1
ATOM 1742 C CA . GLN A 1 216 ? 4.851 -12.392 -3.945 1.00 96.25 216 GLN A CA 1
ATOM 1743 C C . GLN A 1 216 ? 5.060 -11.263 -4.956 1.00 96.25 216 GLN A C 1
ATOM 1745 O O . GLN A 1 216 ? 5.633 -10.229 -4.608 1.00 96.25 216 GLN A O 1
ATOM 1750 N N . VAL A 1 217 ? 4.577 -11.442 -6.187 1.00 97.81 217 VAL A N 1
ATOM 1751 C CA . VAL A 1 217 ? 4.544 -10.395 -7.217 1.00 97.81 217 VAL A CA 1
ATOM 1752 C C . VAL A 1 217 ? 3.109 -10.043 -7.595 1.00 97.81 217 VAL A C 1
ATOM 1754 O O . VAL A 1 217 ? 2.265 -10.911 -7.808 1.00 97.81 217 VAL A O 1
ATOM 1757 N N . GLY A 1 218 ? 2.809 -8.751 -7.659 1.00 96.69 218 GLY A N 1
ATOM 1758 C CA . GLY A 1 218 ? 1.455 -8.284 -7.919 1.00 96.69 218 GLY A CA 1
ATOM 1759 C C . GLY A 1 218 ? 1.382 -6.795 -8.210 1.00 96.69 218 GLY A C 1
ATOM 1760 O O . GLY A 1 218 ? 2.383 -6.122 -8.430 1.00 96.69 218 GLY A O 1
ATOM 1761 N N . GLY A 1 219 ? 0.169 -6.266 -8.237 1.00 94.19 219 GLY A N 1
ATOM 1762 C CA . GLY A 1 219 ? -0.123 -4.898 -8.661 1.00 94.19 219 GLY A CA 1
ATOM 1763 C C . GLY A 1 219 ? -1.632 -4.681 -8.672 1.00 94.19 219 GLY A C 1
ATOM 1764 O O . GLY A 1 219 ? -2.370 -5.484 -8.131 1.00 94.19 219 GLY A O 1
ATOM 1765 N N . LEU A 1 220 ? -2.194 -3.623 -9.235 1.00 91.50 220 LEU A N 1
ATOM 1766 C CA . LEU A 1 220 ? -1.555 -2.544 -9.986 1.00 91.50 220 LEU A CA 1
ATOM 1767 C C . LEU A 1 220 ? -1.487 -1.243 -9.186 1.00 91.50 220 LEU A C 1
ATOM 1769 O O . LEU A 1 220 ? -1.198 -0.191 -9.753 1.00 91.50 220 LEU A O 1
ATOM 1773 N N . GLU A 1 221 ? -1.837 -1.314 -7.896 1.00 91.31 221 GLU A N 1
ATOM 1774 C CA . GLU A 1 221 ? -2.023 -0.148 -7.031 1.00 91.31 221 GLU A CA 1
ATOM 1775 C C . GLU A 1 221 ? -3.093 0.788 -7.605 1.00 91.31 221 GLU A C 1
ATOM 1777 O O . GLU A 1 221 ? -2.875 1.982 -7.759 1.00 91.31 221 GLU A O 1
ATOM 1782 N N . LEU A 1 222 ? -4.245 0.240 -8.009 1.00 90.62 222 LEU A N 1
ATOM 1783 C CA . LEU A 1 222 ? -5.285 1.002 -8.713 1.00 90.62 222 LEU A CA 1
ATOM 1784 C C . LEU A 1 222 ? -5.809 2.156 -7.850 1.00 90.62 222 LEU A C 1
ATOM 1786 O O . LEU A 1 222 ? -6.293 1.917 -6.746 1.00 90.62 222 LEU A O 1
ATOM 1790 N N . GLY A 1 223 ? -5.811 3.385 -8.366 1.00 84.62 223 GLY A N 1
ATOM 1791 C CA . GLY A 1 223 ? -6.267 4.569 -7.630 1.00 84.62 223 GLY A CA 1
ATOM 1792 C C . GLY A 1 223 ? -7.761 4.502 -7.299 1.00 84.62 223 GLY A C 1
ATOM 1793 O O . GLY A 1 223 ? -8.216 4.885 -6.212 1.00 84.62 223 GLY A O 1
ATOM 1794 N N . ALA A 1 224 ? -8.560 4.009 -8.254 1.00 74.75 224 ALA A N 1
ATOM 1795 C CA . ALA A 1 224 ? -9.997 3.772 -8.131 1.00 74.75 224 ALA A CA 1
ATOM 1796 C C . ALA A 1 224 ? -10.772 4.981 -7.572 1.00 74.75 224 ALA A C 1
ATOM 1798 O O . ALA A 1 224 ? -11.768 4.827 -6.854 1.00 74.75 224 ALA A O 1
ATOM 1799 N N . ILE A 1 225 ? -10.302 6.205 -7.838 1.00 63.72 225 ILE A N 1
ATOM 1800 C CA . ILE A 1 225 ? -10.832 7.434 -7.221 1.00 63.72 225 ILE A CA 1
ATOM 1801 C C . ILE A 1 225 ? -12.252 7.769 -7.707 1.00 63.72 225 ILE A C 1
ATOM 1803 O O . ILE A 1 225 ? -12.998 8.432 -6.993 1.00 63.72 225 ILE A O 1
ATOM 1807 N N . TRP A 1 226 ? -12.645 7.252 -8.877 1.00 57.88 226 TRP A N 1
ATOM 1808 C CA . TRP A 1 226 ? -13.979 7.410 -9.475 1.00 57.88 226 TRP A CA 1
ATOM 1809 C C . TRP A 1 226 ? -14.855 6.151 -9.345 1.00 57.88 226 TRP A C 1
ATOM 1811 O O . TRP A 1 226 ? -15.854 6.009 -10.046 1.00 57.88 226 TRP A O 1
ATOM 1821 N N . GLY A 1 227 ? -14.493 5.233 -8.442 1.00 57.44 227 GLY A N 1
ATOM 1822 C CA . GLY A 1 227 ? -15.185 3.959 -8.241 1.00 57.44 227 GLY A CA 1
ATOM 1823 C C . GLY A 1 227 ? -14.657 2.822 -9.124 1.00 57.44 227 GLY A C 1
ATOM 1824 O O . GLY A 1 227 ? -13.819 3.015 -10.000 1.00 57.44 227 GLY A O 1
ATOM 1825 N N . ALA A 1 228 ? -15.151 1.607 -8.872 1.00 52.44 228 ALA A N 1
ATOM 1826 C CA . ALA A 1 228 ? -14.623 0.372 -9.462 1.00 52.44 228 ALA A CA 1
ATOM 1827 C C . ALA A 1 228 ? -15.007 0.133 -10.940 1.00 52.44 228 ALA A C 1
ATOM 1829 O O . ALA A 1 228 ? -14.512 -0.806 -11.553 1.00 52.44 228 ALA A O 1
ATOM 1830 N N . GLN A 1 229 ? -15.893 0.950 -11.519 1.00 49.94 229 GLN A N 1
ATOM 1831 C CA . GLN A 1 229 ? -16.447 0.730 -12.866 1.00 49.94 229 GLN A CA 1
ATOM 1832 C C . GLN A 1 229 ? -15.511 1.157 -14.014 1.00 49.94 229 GLN A C 1
ATOM 1834 O O . GLN A 1 229 ? -15.775 0.812 -15.160 1.00 49.94 229 GLN A O 1
ATOM 1839 N N . HIS A 1 230 ? -14.426 1.887 -13.732 1.00 53.94 230 HIS A N 1
ATOM 1840 C CA . HIS A 1 230 ? -13.564 2.502 -14.758 1.00 53.94 230 HIS A CA 1
ATOM 1841 C C . HIS A 1 230 ? -12.145 1.931 -14.824 1.00 53.94 230 HIS A C 1
ATOM 1843 O O . HIS A 1 230 ? -11.269 2.525 -15.444 1.00 53.94 230 HIS A O 1
ATOM 1849 N N . LEU A 1 231 ? -11.908 0.784 -14.191 1.00 60.59 231 LEU A N 1
ATOM 1850 C CA . LEU A 1 231 ? -10.550 0.296 -13.969 1.00 60.59 231 LEU A CA 1
ATOM 1851 C C . LEU A 1 231 ? -9.982 -0.535 -15.122 1.00 60.59 231 LEU A C 1
ATOM 1853 O O . LEU A 1 231 ? -8.795 -0.819 -15.073 1.00 60.59 231 LEU A O 1
ATOM 1857 N N . ARG A 1 232 ? -10.797 -0.976 -16.102 1.00 77.62 232 ARG A N 1
ATOM 1858 C CA . ARG A 1 232 ? -10.424 -2.057 -17.054 1.00 77.62 232 ARG A CA 1
ATOM 1859 C C . ARG A 1 232 ? -9.717 -3.237 -16.350 1.00 77.62 232 ARG A C 1
ATOM 1861 O O . ARG A 1 232 ? -8.905 -3.953 -16.919 1.00 77.62 232 ARG A O 1
ATOM 1868 N N . LEU A 1 233 ? -10.063 -3.430 -15.072 1.00 87.06 233 LEU A N 1
ATOM 1869 C CA . LEU A 1 233 ? -9.534 -4.478 -14.207 1.00 87.06 233 LEU A CA 1
ATOM 1870 C C . LEU A 1 233 ? -9.883 -5.852 -14.777 1.00 87.06 233 LEU A C 1
ATOM 1872 O O . LEU A 1 233 ? -9.098 -6.782 -14.649 1.00 87.06 233 LEU A O 1
ATOM 1876 N N . ASP A 1 234 ? -11.046 -5.951 -15.420 1.00 90.38 234 ASP A N 1
ATOM 1877 C CA . ASP A 1 234 ? -11.505 -7.183 -16.039 1.00 90.38 234 ASP A CA 1
ATOM 1878 C C . ASP A 1 234 ? -10.503 -7.661 -17.105 1.00 90.38 234 ASP A C 1
ATOM 1880 O O . ASP A 1 234 ? -10.141 -8.829 -17.102 1.00 90.38 234 ASP A O 1
ATOM 1884 N N . ASP A 1 235 ? -9.958 -6.762 -17.929 1.00 91.12 235 ASP A N 1
ATOM 1885 C CA . ASP A 1 235 ? -8.998 -7.122 -18.982 1.00 91.12 235 ASP A CA 1
ATOM 1886 C C . ASP A 1 235 ? -7.666 -7.609 -18.407 1.00 91.12 235 ASP A C 1
ATOM 1888 O O . ASP A 1 235 ? -7.092 -8.581 -18.888 1.00 91.12 235 ASP A O 1
ATOM 1892 N N . PHE A 1 236 ? -7.199 -6.969 -17.333 1.00 93.81 236 PHE A N 1
ATOM 1893 C CA . PHE A 1 236 ? -5.995 -7.397 -16.624 1.00 93.81 236 PHE A CA 1
ATOM 1894 C C . PHE A 1 236 ? -6.165 -8.768 -15.963 1.00 93.81 236 PHE A C 1
ATOM 1896 O O . PHE A 1 236 ? -5.301 -9.629 -16.084 1.00 93.81 236 PHE A O 1
ATOM 1903 N N . LEU A 1 237 ? -7.287 -8.988 -15.275 1.00 95.50 237 LEU A N 1
ATOM 1904 C CA . LEU A 1 237 ? -7.574 -10.267 -14.627 1.00 95.50 237 LEU A CA 1
ATOM 1905 C C . LEU A 1 237 ? -7.826 -11.378 -15.655 1.00 95.50 237 LEU A C 1
ATOM 1907 O O . LEU A 1 237 ? -7.452 -12.520 -15.420 1.00 95.50 237 LEU A O 1
ATOM 1911 N N . ILE A 1 238 ? -8.412 -11.067 -16.812 1.00 95.88 238 ILE A N 1
ATOM 1912 C CA . ILE A 1 238 ? -8.508 -12.034 -17.911 1.00 95.88 238 ILE A CA 1
ATOM 1913 C C . ILE A 1 238 ? -7.107 -12.406 -18.402 1.00 95.88 238 ILE A C 1
ATOM 1915 O O . ILE A 1 238 ? -6.809 -13.589 -18.489 1.00 95.88 238 ILE A O 1
ATOM 1919 N N . HIS A 1 239 ? -6.233 -11.425 -18.640 1.00 96.81 239 HIS A N 1
ATOM 1920 C CA . HIS A 1 239 ? -4.849 -11.668 -19.058 1.00 96.81 239 HIS A CA 1
ATOM 1921 C C . HIS A 1 239 ? -4.050 -12.516 -18.049 1.00 96.81 239 HIS A C 1
ATOM 1923 O O . HIS A 1 239 ? -3.316 -13.429 -18.431 1.00 96.81 239 HIS A O 1
ATOM 1929 N N . CYS A 1 240 ? -4.205 -12.254 -16.747 1.00 97.81 240 CYS A N 1
ATOM 1930 C CA . CYS A 1 240 ? -3.503 -13.013 -15.714 1.00 97.81 240 CYS A CA 1
ATOM 1931 C C . CYS A 1 240 ? -4.054 -14.438 -15.517 1.00 97.81 240 CYS A C 1
ATOM 1933 O O . CYS A 1 240 ? -3.302 -15.306 -15.067 1.00 97.81 240 CYS A O 1
ATOM 1935 N N . SER A 1 241 ? -5.334 -14.697 -15.815 1.00 98.00 241 SER A N 1
ATOM 1936 C CA . SER A 1 241 ? -5.909 -16.044 -15.723 1.00 98.00 241 SER A CA 1
ATOM 1937 C C . SER A 1 241 ? -5.464 -16.910 -16.911 1.00 98.00 241 SER A C 1
ATOM 1939 O O . SER A 1 241 ? -5.664 -16.535 -18.062 1.00 98.00 241 SER A O 1
ATOM 1941 N N . PRO A 1 242 ? -4.932 -18.123 -16.677 1.00 97.12 242 PRO A N 1
ATOM 1942 C CA . PRO A 1 242 ? -4.636 -19.055 -17.762 1.00 97.12 242 PRO A CA 1
ATOM 1943 C C . PRO A 1 242 ? -5.888 -19.749 -18.338 1.00 97.12 242 PRO A C 1
ATOM 1945 O O . PRO A 1 242 ? -5.799 -20.406 -19.378 1.00 97.12 242 PRO A O 1
ATOM 1948 N N . ASN A 1 243 ? -7.042 -19.652 -17.663 1.00 96.81 243 ASN A N 1
ATOM 1949 C CA . ASN A 1 243 ? -8.253 -20.410 -18.004 1.00 96.81 243 ASN A CA 1
ATOM 1950 C C . ASN A 1 243 ? -9.264 -19.604 -18.828 1.00 96.81 243 ASN A C 1
ATOM 1952 O O . ASN A 1 243 ? -10.198 -20.184 -19.389 1.00 96.81 243 ASN A O 1
ATOM 1956 N N . VAL A 1 244 ? -9.102 -18.283 -18.877 1.00 94.69 244 VAL A N 1
ATOM 1957 C CA . VAL A 1 244 ? -10.028 -17.346 -19.518 1.00 94.69 244 VAL A CA 1
ATOM 1958 C C . VAL A 1 244 ? -9.315 -16.644 -20.671 1.00 94.69 244 VAL A C 1
ATOM 1960 O O . VAL A 1 244 ? -8.098 -16.509 -20.674 1.00 94.69 244 VAL A O 1
ATOM 1963 N N . ASP A 1 245 ? -10.073 -16.244 -21.687 1.00 90.44 245 ASP A N 1
ATOM 1964 C CA . ASP A 1 245 ? -9.568 -15.497 -22.837 1.00 90.44 245 ASP A CA 1
ATOM 1965 C C . ASP A 1 245 ? -10.616 -14.468 -23.279 1.00 90.44 245 ASP A C 1
ATOM 1967 O O . ASP A 1 245 ? -11.818 -14.658 -23.052 1.00 90.44 245 ASP A O 1
ATOM 1971 N N . SER A 1 246 ? -10.164 -13.371 -23.880 1.00 87.88 246 SER A N 1
ATOM 1972 C CA . SER A 1 246 ? -11.008 -12.283 -24.376 1.00 87.88 246 SER A CA 1
ATOM 1973 C C . SER A 1 246 ? -10.275 -11.484 -25.444 1.00 87.88 246 SER A C 1
ATOM 1975 O O . SER A 1 246 ? -9.104 -11.165 -25.271 1.00 87.88 246 SER A O 1
ATOM 1977 N N . ASP A 1 247 ? -10.998 -11.055 -26.481 1.00 84.69 247 ASP A N 1
ATOM 1978 C CA . ASP A 1 247 ? -10.472 -10.162 -27.525 1.00 84.69 247 ASP A CA 1
ATOM 1979 C C . ASP A 1 247 ? -10.046 -8.782 -26.973 1.00 84.69 247 ASP A C 1
ATOM 1981 O O . ASP A 1 247 ? -9.299 -8.052 -27.622 1.00 84.69 247 ASP A O 1
ATOM 1985 N N . ASP A 1 248 ? -10.531 -8.411 -25.782 1.00 80.12 248 ASP A N 1
ATOM 1986 C CA . ASP A 1 248 ? -10.251 -7.124 -25.131 1.00 80.12 248 ASP A CA 1
ATOM 1987 C C . ASP A 1 248 ? -8.985 -7.141 -24.242 1.00 80.12 248 ASP A C 1
ATOM 1989 O O . ASP A 1 248 ? -8.564 -6.083 -23.749 1.00 80.12 248 ASP A O 1
ATOM 1993 N N . ALA A 1 249 ? -8.376 -8.318 -24.045 1.00 88.38 249 ALA A N 1
ATOM 1994 C CA . ALA A 1 249 ? -7.187 -8.550 -23.227 1.00 88.38 249 ALA A CA 1
ATOM 1995 C C . ALA A 1 249 ? -6.045 -9.161 -24.057 1.00 88.38 249 ALA A C 1
ATOM 1997 O O . ALA A 1 249 ? -6.263 -9.803 -25.081 1.00 88.38 249 ALA A O 1
ATOM 1998 N N . LEU A 1 250 ? -4.801 -8.980 -23.612 1.00 92.94 250 LEU A N 1
ATOM 1999 C CA . LEU A 1 250 ? -3.653 -9.627 -24.228 1.00 92.94 250 LEU A CA 1
ATOM 2000 C C . LEU A 1 250 ? -3.702 -11.129 -23.920 1.00 92.94 250 LEU A C 1
ATOM 2002 O O . LEU A 1 250 ? -3.466 -11.544 -22.789 1.00 92.94 250 LEU A O 1
ATOM 2006 N N . THR A 1 251 ? -3.981 -11.953 -24.927 1.00 93.69 251 THR A N 1
ATOM 2007 C CA . THR A 1 251 ? -4.120 -13.406 -24.734 1.00 93.69 251 THR A CA 1
ATOM 2008 C C . THR A 1 251 ? -2.820 -14.082 -24.289 1.00 93.69 2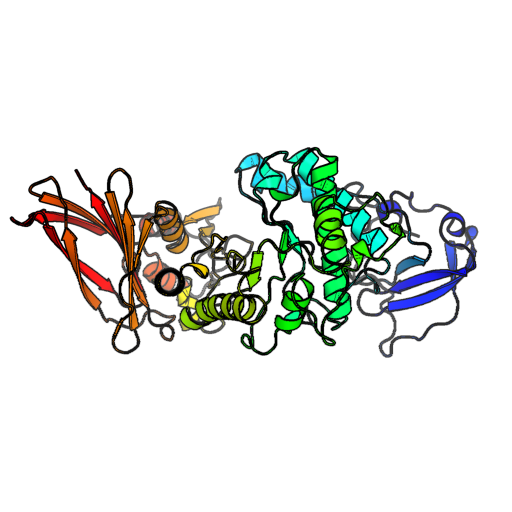51 THR A C 1
ATOM 2010 O O . THR A 1 251 ? -2.840 -14.956 -23.426 1.00 93.69 251 THR A O 1
ATOM 2013 N N . LEU A 1 252 ? -1.680 -13.719 -24.887 1.00 96.88 252 LEU A N 1
ATOM 2014 C CA . LEU A 1 252 ? -0.395 -14.380 -24.635 1.00 96.88 252 LEU A CA 1
ATOM 2015 C C . LEU A 1 252 ? 0.494 -13.544 -23.723 1.00 96.88 252 LEU A C 1
ATOM 2017 O O . LEU A 1 252 ? 0.619 -12.337 -23.919 1.00 96.88 252 LEU A O 1
ATOM 2021 N N . ASN A 1 253 ? 1.194 -14.209 -22.807 1.00 98.50 253 ASN A N 1
ATOM 2022 C CA . ASN A 1 253 ? 2.223 -13.571 -22.004 1.00 98.50 253 ASN A CA 1
ATOM 2023 C C . ASN A 1 253 ? 3.336 -13.016 -22.913 1.00 98.50 253 ASN A C 1
ATOM 2025 O O . ASN A 1 253 ? 4.002 -13.757 -23.643 1.00 98.50 253 ASN A O 1
ATOM 2029 N N . ALA A 1 254 ? 3.543 -11.704 -22.876 1.00 98.44 254 ALA A N 1
ATOM 2030 C CA . ALA A 1 254 ? 4.425 -10.989 -23.788 1.00 98.44 254 ALA A CA 1
ATOM 2031 C C . ALA A 1 254 ? 5.909 -11.284 -23.551 1.00 98.44 254 ALA A C 1
ATOM 2033 O O . ALA A 1 254 ? 6.694 -11.253 -24.501 1.00 98.44 254 ALA A O 1
ATOM 2034 N N . ALA A 1 255 ? 6.298 -11.558 -22.303 1.00 98.38 255 ALA A N 1
ATOM 2035 C CA . ALA A 1 255 ? 7.664 -11.947 -21.971 1.00 98.38 255 ALA A CA 1
ATOM 2036 C C . ALA A 1 255 ? 7.944 -13.376 -22.457 1.00 98.38 255 ALA A C 1
ATOM 2038 O O . ALA A 1 255 ? 8.993 -13.641 -23.047 1.00 98.38 255 ALA A O 1
ATOM 2039 N N . TYR A 1 256 ? 6.978 -14.286 -22.282 1.00 98.50 256 TYR A N 1
ATOM 2040 C CA . TYR A 1 256 ? 7.053 -15.649 -22.813 1.00 98.50 256 TYR A CA 1
ATOM 2041 C C . TYR A 1 256 ? 7.127 -15.680 -24.344 1.00 98.50 256 TYR A C 1
ATOM 2043 O O . TYR A 1 256 ? 7.943 -16.407 -24.908 1.00 98.50 256 TYR A O 1
ATOM 2051 N N . ALA A 1 257 ? 6.321 -14.857 -25.017 1.00 98.19 257 ALA A N 1
ATOM 2052 C CA . ALA A 1 257 ? 6.270 -14.788 -26.474 1.00 98.19 257 ALA A CA 1
ATOM 2053 C C . ALA A 1 257 ? 7.508 -14.132 -27.121 1.00 98.19 257 ALA A C 1
ATOM 2055 O O . ALA A 1 257 ? 7.690 -14.262 -28.334 1.00 98.19 257 ALA A O 1
ATOM 2056 N N . ASP A 1 258 ? 8.356 -13.429 -26.359 1.00 98.31 258 ASP A N 1
ATOM 2057 C CA . ASP A 1 258 ? 9.551 -12.770 -26.893 1.00 98.31 258 ASP A CA 1
ATOM 2058 C C . ASP A 1 258 ? 10.759 -13.726 -26.959 1.00 98.31 258 ASP A C 1
ATOM 2060 O O . ASP A 1 258 ? 11.346 -14.064 -25.923 1.00 98.31 258 ASP A O 1
ATOM 2064 N N . PRO A 1 259 ? 11.229 -14.104 -28.167 1.00 97.88 259 PRO A N 1
ATOM 2065 C CA . PRO A 1 259 ? 12.374 -15.002 -28.320 1.00 97.88 259 PRO A CA 1
ATOM 2066 C C . PRO A 1 259 ? 13.691 -14.406 -27.795 1.00 97.88 259 PRO A C 1
ATOM 2068 O O . PRO A 1 259 ? 14.653 -15.132 -27.547 1.00 97.88 259 PRO A O 1
ATOM 2071 N N . ARG A 1 260 ? 13.783 -13.083 -27.586 1.00 97.19 260 ARG A N 1
ATOM 2072 C CA . ARG A 1 260 ? 14.976 -12.445 -26.989 1.00 97.19 260 ARG A CA 1
ATOM 2073 C C . ARG A 1 260 ? 15.185 -12.846 -25.524 1.00 97.19 260 ARG A C 1
ATOM 2075 O O . ARG A 1 260 ? 16.308 -12.695 -25.010 1.00 97.19 260 ARG A O 1
ATOM 2082 N N . LEU A 1 261 ? 14.128 -13.341 -24.874 1.00 98.12 261 LEU A N 1
ATOM 2083 C CA . LEU A 1 261 ? 14.127 -13.841 -23.502 1.00 98.12 261 LEU A CA 1
ATOM 2084 C C . LEU A 1 261 ? 14.266 -15.369 -23.407 1.00 98.12 261 LEU A C 1
ATOM 2086 O O . LEU A 1 261 ? 14.269 -15.903 -22.298 1.00 98.12 261 LEU A O 1
ATOM 2090 N N . ASP A 1 262 ? 14.469 -16.083 -24.519 1.00 97.19 262 ASP A N 1
ATOM 2091 C CA . ASP A 1 262 ? 14.703 -17.530 -24.485 1.00 97.19 262 ASP A CA 1
ATOM 2092 C C . ASP A 1 262 ? 15.907 -17.886 -23.596 1.00 97.19 262 ASP A C 1
ATOM 2094 O O . ASP A 1 262 ? 17.021 -17.381 -23.771 1.00 97.19 262 ASP A O 1
ATOM 2098 N N . GLY A 1 263 ? 15.667 -18.744 -22.597 1.00 96.56 263 GLY A N 1
ATOM 2099 C CA . GLY A 1 263 ? 16.655 -19.129 -21.581 1.00 96.56 263 GLY A CA 1
ATOM 2100 C C . GLY A 1 263 ? 16.942 -18.067 -20.507 1.00 96.56 263 GLY A C 1
ATOM 2101 O O . GLY A 1 263 ? 17.797 -18.291 -19.646 1.00 96.56 263 GLY A O 1
ATOM 2102 N N . LYS A 1 264 ? 16.250 -16.923 -20.545 1.00 97.75 264 LYS A N 1
ATOM 2103 C CA . LYS A 1 264 ? 16.370 -15.817 -19.577 1.00 97.75 264 LYS A CA 1
ATOM 2104 C C . LYS A 1 264 ? 15.112 -15.596 -18.739 1.00 97.75 264 LYS A C 1
ATOM 2106 O O . LYS A 1 264 ? 15.178 -14.824 -17.788 1.00 97.75 264 LYS A O 1
ATOM 2111 N N . ARG A 1 265 ? 14.000 -16.242 -19.088 1.00 98.31 265 ARG A N 1
ATOM 2112 C CA . ARG A 1 265 ? 12.758 -16.198 -18.313 1.00 98.31 265 ARG A CA 1
ATOM 2113 C C . ARG A 1 265 ? 12.893 -16.935 -16.990 1.00 98.31 265 ARG A C 1
ATOM 2115 O O . ARG A 1 265 ? 13.807 -17.752 -16.808 1.00 98.31 265 ARG A O 1
ATOM 2122 N N . SER A 1 266 ? 11.993 -16.617 -16.073 1.00 98.62 266 SER A N 1
ATOM 2123 C CA . SER A 1 266 ? 11.823 -17.372 -14.840 1.00 98.62 266 SER A CA 1
ATOM 2124 C C . SER A 1 266 ? 11.229 -18.756 -15.120 1.00 98.62 266 SER A C 1
ATOM 2126 O O . SER A 1 266 ? 10.388 -18.923 -16.007 1.00 98.62 266 SER A O 1
ATOM 2128 N N . GLU A 1 267 ? 11.629 -19.762 -14.345 1.00 98.44 267 GLU A N 1
ATOM 2129 C CA . GLU A 1 267 ? 11.041 -21.102 -14.390 1.00 98.44 267 GLU A CA 1
ATOM 2130 C C . GLU A 1 267 ? 9.539 -21.065 -14.086 1.00 98.44 267 GLU A C 1
ATOM 2132 O O . GLU A 1 267 ? 8.779 -21.863 -14.642 1.00 98.44 267 GLU A O 1
ATOM 2137 N N . ARG A 1 268 ? 9.098 -20.134 -13.229 1.00 98.12 268 ARG A N 1
ATOM 2138 C CA . ARG A 1 268 ? 7.681 -19.938 -12.887 1.00 98.12 268 ARG A CA 1
ATOM 2139 C C . ARG A 1 268 ? 6.848 -19.517 -14.099 1.00 98.12 268 ARG A C 1
ATOM 2141 O O . ARG A 1 268 ? 5.835 -20.158 -14.384 1.00 98.12 268 ARG A O 1
ATOM 2148 N N . VAL A 1 269 ? 7.291 -18.508 -14.854 1.00 98.50 269 VAL A N 1
ATOM 2149 C CA . VAL A 1 269 ? 6.613 -18.074 -16.091 1.00 98.50 269 VAL A CA 1
ATOM 2150 C C . VAL A 1 269 ? 6.701 -19.149 -17.169 1.00 98.50 269 VAL A C 1
ATOM 2152 O O . VAL A 1 269 ? 5.685 -19.465 -17.788 1.00 98.50 269 VAL A O 1
ATOM 2155 N N . GLU A 1 270 ? 7.870 -19.771 -17.355 1.00 98.56 270 GLU A N 1
ATOM 2156 C CA . GLU A 1 270 ? 8.055 -20.877 -18.306 1.00 98.56 270 GLU A CA 1
ATOM 2157 C C . GLU A 1 270 ? 7.070 -22.022 -18.041 1.00 98.56 270 GLU A C 1
ATOM 2159 O O . GLU A 1 270 ? 6.423 -22.516 -18.968 1.00 98.56 270 GLU A O 1
ATOM 2164 N N . ARG A 1 271 ? 6.913 -22.429 -16.776 1.00 98.38 271 ARG A N 1
ATOM 2165 C CA . ARG A 1 271 ? 6.008 -23.511 -16.374 1.00 98.38 271 ARG A CA 1
ATOM 2166 C C . ARG A 1 271 ? 4.544 -23.127 -16.557 1.00 98.38 271 ARG A C 1
ATOM 2168 O O . ARG A 1 271 ? 3.797 -23.916 -17.135 1.00 98.38 271 ARG A O 1
ATOM 2175 N N . LEU A 1 272 ? 4.148 -21.943 -16.079 1.00 98.12 272 LEU A N 1
ATOM 2176 C CA . LEU A 1 272 ? 2.781 -21.435 -16.206 1.00 98.12 272 LEU A CA 1
ATOM 2177 C C . LEU A 1 272 ? 2.370 -21.363 -17.679 1.00 98.12 272 LEU A C 1
ATOM 2179 O O . LEU A 1 272 ? 1.377 -21.970 -18.072 1.00 98.12 272 LEU A O 1
ATOM 2183 N N . CYS A 1 273 ? 3.166 -20.686 -18.504 1.00 98.12 273 CYS A N 1
ATOM 2184 C CA . CYS A 1 273 ? 2.832 -20.436 -19.899 1.00 98.12 273 CYS A CA 1
ATOM 2185 C C . CYS A 1 273 ? 2.901 -21.719 -20.737 1.00 98.12 273 CYS A C 1
ATOM 2187 O O . CYS A 1 273 ? 1.979 -22.000 -21.500 1.00 98.12 273 CYS A O 1
ATOM 2189 N N . SER A 1 274 ? 3.931 -22.558 -20.565 1.00 97.88 274 SER A N 1
ATOM 2190 C CA . SER A 1 274 ? 4.052 -23.809 -21.335 1.00 97.88 274 SER A CA 1
ATOM 2191 C C . SER A 1 274 ? 2.913 -24.792 -21.051 1.00 97.88 274 SER A C 1
ATOM 2193 O O . SER A 1 274 ? 2.515 -25.543 -21.940 1.00 97.88 274 SER A O 1
ATOM 2195 N N . ALA A 1 275 ? 2.368 -24.789 -19.830 1.00 97.94 275 ALA A N 1
ATOM 2196 C CA . ALA A 1 275 ? 1.218 -25.615 -19.469 1.00 97.94 275 ALA A CA 1
ATOM 2197 C C . ALA A 1 275 ? -0.114 -25.087 -20.035 1.00 97.94 275 ALA A C 1
ATOM 2199 O O . ALA A 1 275 ? -1.071 -25.854 -20.122 1.00 97.94 275 ALA A O 1
ATOM 2200 N N . ASN A 1 276 ? -0.174 -23.810 -20.428 1.00 97.81 276 ASN A N 1
ATOM 2201 C CA . ASN A 1 276 ? -1.410 -23.107 -20.783 1.00 97.81 276 ASN A CA 1
ATOM 2202 C C . ASN A 1 276 ? -1.351 -22.435 -22.165 1.00 97.81 276 ASN A C 1
ATOM 2204 O O . ASN A 1 276 ? -2.025 -21.433 -22.400 1.00 97.81 276 ASN A O 1
ATOM 2208 N N . GLU A 1 277 ? -0.563 -22.993 -23.090 1.00 97.00 277 GLU A N 1
ATOM 2209 C CA . GLU A 1 277 ? -0.445 -22.519 -24.483 1.00 97.00 277 GLU A CA 1
ATOM 2210 C C . GLU A 1 277 ? 0.023 -21.054 -24.598 1.00 97.00 277 GLU A C 1
ATOM 2212 O O . GLU A 1 277 ? -0.383 -20.316 -25.490 1.00 97.00 277 GLU A O 1
ATOM 2217 N N . GLY A 1 278 ? 0.898 -20.629 -23.686 1.00 97.12 278 GLY A N 1
ATOM 2218 C CA . GLY A 1 278 ? 1.442 -19.272 -23.632 1.00 97.12 278 GLY A CA 1
ATOM 2219 C C . GLY A 1 278 ? 0.594 -18.271 -22.842 1.00 97.12 278 GLY A C 1
ATOM 2220 O O . GLY A 1 278 ? 0.940 -17.092 -22.827 1.00 97.12 278 GLY A O 1
ATOM 2221 N N . ARG A 1 279 ? -0.503 -18.712 -22.211 1.00 97.56 279 ARG A N 1
ATOM 2222 C CA . ARG A 1 279 ? -1.441 -17.850 -21.473 1.00 97.56 279 ARG A CA 1
ATOM 2223 C C . ARG A 1 279 ? -1.135 -17.767 -19.979 1.00 97.56 279 ARG A C 1
ATOM 2225 O O . ARG A 1 279 ? -0.552 -18.686 -19.398 1.00 97.56 279 ARG A O 1
ATOM 2232 N N . GLY A 1 280 ? -1.636 -16.696 -19.367 1.00 97.75 280 GLY A N 1
ATOM 2233 C CA . GLY A 1 280 ? -1.522 -16.403 -17.943 1.00 97.75 280 GLY A CA 1
ATOM 2234 C C . GLY A 1 280 ? -0.285 -15.577 -17.590 1.00 97.75 280 GLY A C 1
ATOM 2235 O O . GLY A 1 280 ? 0.726 -15.573 -18.294 1.00 97.75 280 GLY A O 1
ATOM 2236 N N . ALA A 1 281 ? -0.361 -14.897 -16.451 1.00 98.12 281 ALA A N 1
ATOM 2237 C CA . ALA A 1 281 ? 0.745 -14.140 -15.877 1.00 98.12 281 ALA A CA 1
ATOM 2238 C C . ALA A 1 281 ? 0.746 -14.308 -14.347 1.00 98.12 281 ALA A C 1
ATOM 2240 O O . ALA A 1 281 ? -0.335 -14.397 -13.752 1.00 98.12 281 ALA A O 1
ATOM 2241 N N . PRO A 1 282 ? 1.920 -14.357 -13.684 1.00 98.19 282 PRO A N 1
ATOM 2242 C CA . PRO A 1 282 ? 1.991 -14.423 -12.227 1.00 98.19 282 PRO A CA 1
ATOM 2243 C C . PRO A 1 282 ? 1.271 -13.237 -11.572 1.00 98.19 282 PRO A C 1
ATOM 2245 O O . PRO A 1 282 ? 1.567 -12.079 -11.869 1.00 98.19 282 PRO A O 1
ATOM 2248 N N . LEU A 1 283 ? 0.326 -13.524 -10.676 1.00 97.75 283 LEU A N 1
ATOM 2249 C CA . LEU A 1 283 ? -0.418 -12.527 -9.907 1.00 97.75 283 LEU A CA 1
ATOM 2250 C C . LEU A 1 283 ? -0.707 -13.084 -8.509 1.00 97.75 283 LEU A C 1
ATOM 2252 O O . LEU A 1 283 ? -1.690 -13.794 -8.305 1.00 97.75 283 LEU A O 1
ATOM 2256 N N . ASP A 1 284 ? 0.151 -12.750 -7.550 1.00 97.25 284 ASP A N 1
ATOM 2257 C CA . ASP A 1 284 ? 0.064 -13.233 -6.168 1.00 97.25 284 ASP A CA 1
ATOM 2258 C C . ASP A 1 284 ? -0.803 -12.342 -5.276 1.00 97.25 284 ASP A C 1
ATOM 2260 O O . ASP A 1 284 ? -1.223 -12.768 -4.205 1.00 97.25 284 ASP A O 1
ATOM 2264 N N . PHE A 1 285 ? -1.073 -11.104 -5.697 1.00 96.69 285 PHE A N 1
ATOM 2265 C CA . PHE A 1 285 ? -2.013 -10.195 -5.045 1.00 96.69 285 PHE A CA 1
ATOM 2266 C C . PHE A 1 285 ? -2.506 -9.116 -6.014 1.00 96.69 285 PHE A C 1
ATOM 2268 O O . PHE A 1 285 ? -1.775 -8.665 -6.898 1.00 96.69 285 PHE A O 1
ATOM 2275 N N . LEU A 1 286 ? -3.736 -8.648 -5.795 1.00 94.94 286 LEU A N 1
ATOM 2276 C CA . LEU A 1 286 ? -4.291 -7.456 -6.433 1.00 94.94 286 LEU A CA 1
ATOM 2277 C C . LEU A 1 286 ? -4.309 -6.294 -5.431 1.00 94.94 286 LEU A C 1
ATOM 2279 O O . LEU A 1 286 ? -5.035 -6.357 -4.444 1.00 94.94 286 LEU A O 1
ATOM 2283 N N . SER A 1 287 ? -3.571 -5.217 -5.683 1.00 93.94 287 SER A N 1
ATOM 2284 C CA . SER A 1 287 ? -3.587 -4.003 -4.858 1.00 93.94 287 SER A CA 1
ATOM 2285 C C . SER A 1 287 ? -4.465 -2.901 -5.451 1.00 93.94 287 SER A C 1
ATOM 2287 O O . SER A 1 287 ? -4.386 -2.584 -6.644 1.00 93.94 287 SER A O 1
ATOM 2289 N N . ILE A 1 288 ? -5.287 -2.293 -4.594 1.00 91.62 288 ILE A N 1
ATOM 2290 C CA . ILE A 1 288 ? -6.167 -1.164 -4.910 1.00 91.62 288 ILE A CA 1
ATOM 2291 C C . ILE A 1 288 ? -6.008 -0.111 -3.812 1.00 91.62 288 ILE A C 1
ATOM 2293 O O . ILE A 1 288 ? -6.188 -0.399 -2.630 1.00 91.62 288 ILE A O 1
ATOM 2297 N N . HIS A 1 289 ? -5.731 1.132 -4.184 1.00 90.94 289 HIS A N 1
ATOM 2298 C CA . HIS A 1 289 ? -5.720 2.258 -3.263 1.00 90.94 289 HIS A CA 1
ATOM 2299 C C . HIS A 1 289 ? -7.140 2.593 -2.791 1.00 90.94 289 HIS A C 1
ATOM 2301 O O . HIS A 1 289 ? -8.104 2.716 -3.566 1.00 90.94 289 HIS A O 1
ATOM 2307 N N . THR A 1 290 ? -7.298 2.753 -1.480 1.00 88.50 290 THR A N 1
ATOM 2308 C CA . THR A 1 290 ? -8.603 2.974 -0.866 1.00 88.50 290 THR A CA 1
ATOM 2309 C C . THR A 1 290 ? -8.665 4.315 -0.147 1.00 88.50 290 THR A C 1
ATOM 2311 O O . THR A 1 290 ? -7.950 4.599 0.810 1.00 88.50 290 THR A O 1
ATOM 2314 N N . TYR A 1 291 ? -9.576 5.160 -0.638 1.00 87.81 291 TYR A N 1
ATOM 2315 C CA . TYR A 1 291 ? -9.819 6.497 -0.113 1.00 87.81 291 TYR A CA 1
ATOM 2316 C C . TYR A 1 291 ? -11.304 6.740 0.142 1.00 87.81 291 TYR A C 1
ATOM 2318 O O . TYR A 1 291 ? -12.163 6.071 -0.446 1.00 87.81 291 TYR A O 1
ATOM 2326 N N . GLY A 1 292 ? -11.601 7.760 0.944 1.00 89.62 292 GLY A N 1
ATOM 2327 C CA . GLY A 1 292 ? -12.950 8.239 1.226 1.00 89.62 292 GLY A CA 1
ATOM 2328 C C . GLY A 1 292 ? -13.555 7.629 2.488 1.00 89.62 292 GLY A C 1
ATOM 2329 O O . GLY A 1 292 ? -12.857 7.238 3.422 1.00 89.62 292 GLY A O 1
ATOM 2330 N N . ALA A 1 293 ? -14.886 7.572 2.540 1.00 92.44 293 ALA A N 1
ATOM 2331 C CA . ALA A 1 293 ? -15.594 6.944 3.651 1.00 92.44 293 ALA A CA 1
ATOM 2332 C C . ALA A 1 293 ? -15.200 5.463 3.793 1.00 92.44 293 ALA A C 1
ATOM 2334 O O . ALA A 1 293 ? -14.980 4.776 2.794 1.00 92.44 293 ALA A O 1
ATOM 2335 N N . SER A 1 294 ? -15.158 4.961 5.027 1.00 94.06 294 SER A N 1
ATOM 2336 C CA . SER A 1 294 ? -14.720 3.597 5.374 1.00 94.06 294 SER A CA 1
ATOM 2337 C C . SER A 1 294 ? -15.470 2.519 4.586 1.00 94.06 294 SER A C 1
ATOM 2339 O O . SER A 1 294 ? -14.871 1.563 4.098 1.00 94.06 294 SER A O 1
ATOM 2341 N N . HIS A 1 295 ? -16.782 2.695 4.397 1.00 93.19 295 HIS A N 1
ATOM 2342 C CA . HIS A 1 295 ? -17.614 1.779 3.616 1.00 93.19 295 HIS A CA 1
ATOM 2343 C C . HIS A 1 295 ? -17.266 1.776 2.123 1.00 93.19 295 HIS A C 1
ATOM 2345 O O . HIS A 1 295 ? -17.273 0.716 1.502 1.00 93.19 295 HIS A O 1
ATOM 2351 N N . THR A 1 296 ? -16.932 2.936 1.554 1.00 91.81 296 THR A N 1
ATOM 2352 C CA . THR A 1 296 ? -16.486 3.057 0.162 1.00 91.81 296 THR A CA 1
ATOM 2353 C C . THR A 1 296 ? -15.110 2.430 -0.004 1.00 91.81 296 THR A C 1
ATOM 2355 O O . THR A 1 296 ? -14.915 1.644 -0.926 1.00 91.81 296 THR A O 1
ATOM 2358 N N . ALA A 1 297 ? -14.181 2.727 0.910 1.00 91.38 297 ALA A N 1
ATOM 2359 C CA . ALA A 1 297 ? -12.842 2.152 0.930 1.00 91.38 297 ALA A CA 1
ATOM 2360 C C . ALA A 1 297 ? -12.892 0.615 0.982 1.00 91.38 297 ALA A C 1
ATOM 2362 O O . ALA A 1 297 ? -12.364 -0.041 0.087 1.00 91.38 297 ALA A O 1
ATOM 2363 N N . ALA A 1 298 ? -13.617 0.035 1.947 1.00 93.00 298 ALA A N 1
ATOM 2364 C CA . ALA A 1 298 ? -13.790 -1.418 2.049 1.00 93.00 298 ALA A CA 1
ATOM 2365 C C . ALA A 1 298 ? -14.509 -1.995 0.817 1.00 93.00 298 ALA A C 1
ATOM 2367 O O . ALA A 1 298 ? -14.135 -3.046 0.297 1.00 93.00 298 ALA A O 1
ATOM 2368 N N . GLY A 1 299 ? -15.515 -1.278 0.306 1.00 92.12 299 GLY A N 1
ATOM 2369 C CA . GLY A 1 299 ? -16.259 -1.657 -0.890 1.00 92.12 299 GLY A CA 1
ATOM 2370 C C . GLY A 1 299 ? -15.384 -1.807 -2.136 1.00 92.12 299 GLY A C 1
ATOM 2371 O O . GLY A 1 299 ? -15.664 -2.683 -2.951 1.00 92.12 299 GLY A O 1
ATOM 2372 N N . LYS A 1 300 ? -14.306 -1.022 -2.277 1.00 90.31 300 LYS A N 1
ATOM 2373 C CA . LYS A 1 300 ? -13.363 -1.153 -3.401 1.00 90.31 300 LYS A CA 1
ATOM 2374 C C . LYS A 1 300 ? -12.638 -2.500 -3.390 1.00 90.31 300 LYS A C 1
ATOM 2376 O O . LYS A 1 300 ? -12.616 -3.161 -4.425 1.00 90.31 300 LYS A O 1
ATOM 2381 N N . LEU A 1 301 ? -12.112 -2.937 -2.241 1.00 91.62 301 LEU A N 1
ATOM 2382 C CA . LEU A 1 301 ? -11.428 -4.236 -2.140 1.00 91.62 301 LEU A CA 1
ATOM 2383 C C . LEU A 1 301 ? -12.400 -5.398 -2.342 1.00 91.62 301 LEU A C 1
ATOM 2385 O O . LEU A 1 301 ? -12.126 -6.323 -3.105 1.00 91.62 301 LEU A O 1
ATOM 2389 N N . ILE A 1 302 ? -13.584 -5.309 -1.724 1.00 92.94 302 ILE A N 1
ATOM 2390 C CA . ILE A 1 302 ? -14.653 -6.301 -1.899 1.00 92.94 302 ILE A CA 1
ATOM 2391 C C . ILE A 1 302 ? -15.042 -6.405 -3.377 1.00 92.94 302 ILE A C 1
ATOM 2393 O O . ILE A 1 302 ? -15.209 -7.507 -3.898 1.00 92.94 302 ILE A O 1
ATOM 2397 N N . GLN A 1 303 ? -15.164 -5.277 -4.076 1.00 91.62 303 GLN A N 1
ATOM 2398 C CA . GLN A 1 303 ? -15.491 -5.278 -5.496 1.00 91.62 303 GLN A CA 1
ATOM 2399 C C . GLN A 1 303 ? -14.346 -5.837 -6.349 1.00 91.62 303 GLN A C 1
ATOM 2401 O O . GLN A 1 303 ? -14.628 -6.600 -7.267 1.00 91.62 303 GLN A O 1
ATOM 2406 N N . GLY A 1 304 ? -13.084 -5.531 -6.032 1.00 91.56 304 GLY A N 1
ATOM 2407 C CA . GLY A 1 304 ? -11.922 -6.130 -6.698 1.00 91.56 304 GLY A CA 1
ATOM 2408 C C . GLY A 1 304 ? -11.934 -7.657 -6.602 1.00 91.56 304 GLY A C 1
ATOM 2409 O O . GLY A 1 304 ? -11.885 -8.341 -7.623 1.00 91.56 304 GLY A O 1
ATOM 2410 N N . LYS A 1 305 ? -12.130 -8.202 -5.392 1.00 94.56 305 LYS A N 1
ATOM 2411 C CA . LYS A 1 305 ? -12.218 -9.658 -5.187 1.00 94.56 305 LYS A CA 1
ATOM 2412 C C . LYS A 1 305 ? -13.436 -10.261 -5.876 1.00 94.56 305 LYS A C 1
ATOM 2414 O O . LYS A 1 305 ? -13.338 -11.321 -6.486 1.00 94.56 305 LYS A O 1
ATOM 2419 N N . LYS A 1 306 ? -14.582 -9.579 -5.807 1.00 94.31 306 LYS A N 1
ATOM 2420 C CA . LYS A 1 306 ? -15.795 -10.001 -6.512 1.00 94.31 306 LYS A CA 1
ATOM 2421 C C . LYS A 1 306 ? -15.538 -10.125 -8.015 1.00 94.31 306 LYS A C 1
ATOM 2423 O O . LYS A 1 306 ? -15.942 -11.124 -8.591 1.00 94.31 306 LYS A O 1
ATOM 2428 N N . ARG A 1 307 ? -14.855 -9.152 -8.629 1.00 93.00 307 ARG A N 1
ATOM 2429 C CA . ARG A 1 307 ? -14.527 -9.198 -10.060 1.00 93.00 307 ARG A CA 1
ATOM 2430 C C . ARG A 1 307 ? -13.599 -10.347 -10.412 1.00 93.00 307 ARG A C 1
ATOM 2432 O O . ARG A 1 307 ? -13.897 -11.070 -11.352 1.00 93.00 307 ARG A O 1
ATOM 2439 N N . ALA A 1 308 ? -12.553 -10.567 -9.620 1.00 94.81 308 ALA A N 1
ATOM 2440 C CA . ALA A 1 308 ? -11.676 -11.719 -9.803 1.00 94.81 308 ALA A CA 1
ATOM 2441 C C . ALA A 1 308 ? -12.468 -13.036 -9.782 1.00 94.81 308 ALA A C 1
ATOM 2443 O O . ALA A 1 308 ? -12.374 -13.826 -10.713 1.00 94.81 308 ALA A O 1
ATOM 2444 N N . LEU A 1 309 ? -13.352 -13.224 -8.799 1.00 96.12 309 LEU A N 1
ATOM 2445 C CA . LEU A 1 309 ? -14.189 -14.425 -8.717 1.00 96.12 309 LEU A CA 1
ATOM 2446 C C . LEU A 1 309 ? -15.248 -14.532 -9.832 1.00 96.12 309 LEU A C 1
ATOM 2448 O O . LEU A 1 309 ? -15.645 -15.641 -10.173 1.00 96.12 309 LEU A O 1
ATOM 2452 N N . GLU A 1 310 ? -15.744 -13.412 -10.370 1.00 95.56 310 GLU A N 1
ATOM 2453 C CA . GLU A 1 310 ? -16.658 -13.399 -11.526 1.00 95.56 310 GLU A CA 1
ATOM 2454 C C . GLU A 1 310 ? -15.953 -13.827 -12.823 1.00 95.56 310 GLU A C 1
ATOM 2456 O O . GLU A 1 310 ? -16.597 -14.428 -13.680 1.00 95.56 310 GLU A O 1
ATOM 2461 N N . ILE A 1 311 ? -14.659 -13.522 -12.957 1.00 95.38 311 ILE A N 1
ATOM 2462 C CA . ILE A 1 311 ? -13.837 -13.853 -14.129 1.00 95.38 311 ILE A CA 1
ATOM 2463 C C . ILE A 1 311 ? -13.367 -15.303 -14.061 1.00 95.38 311 ILE A C 1
ATOM 2465 O O . ILE A 1 311 ? -13.614 -16.071 -14.985 1.00 95.38 311 ILE A O 1
ATOM 2469 N N . ASP A 1 312 ? -12.729 -15.685 -12.955 1.00 97.38 312 ASP A N 1
ATOM 2470 C CA . ASP A 1 312 ? -12.213 -17.034 -12.745 1.00 97.38 312 ASP A CA 1
ATOM 2471 C C . ASP A 1 312 ? -12.280 -17.400 -11.257 1.00 97.38 312 ASP A C 1
ATOM 2473 O O . ASP A 1 312 ? -11.382 -17.114 -10.461 1.00 97.38 312 ASP A O 1
ATOM 2477 N N . ALA A 1 313 ? -13.401 -18.008 -10.866 1.00 97.44 313 ALA A N 1
ATOM 2478 C CA . ALA A 1 313 ? -13.692 -18.333 -9.474 1.00 97.44 313 ALA A CA 1
ATOM 2479 C C . ALA A 1 313 ? -12.706 -19.334 -8.860 1.00 97.44 313 ALA A C 1
ATOM 2481 O O . ALA A 1 313 ? -12.471 -19.262 -7.651 1.00 97.44 313 ALA A O 1
ATOM 2482 N N . ASP A 1 314 ? -12.170 -20.250 -9.670 1.00 96.75 314 ASP A N 1
ATOM 2483 C CA . ASP A 1 314 ? -11.292 -21.322 -9.209 1.00 96.75 314 ASP A CA 1
ATOM 2484 C C . ASP A 1 314 ? -9.851 -20.814 -9.101 1.00 96.75 314 ASP A C 1
ATOM 2486 O O . ASP A 1 314 ? -9.226 -20.978 -8.053 1.00 96.75 314 ASP A O 1
ATOM 2490 N N . TYR A 1 315 ? -9.346 -20.119 -10.128 1.00 96.94 315 TYR A N 1
ATOM 2491 C CA . TYR A 1 315 ? -7.989 -19.561 -10.113 1.00 96.94 315 TYR A CA 1
ATOM 2492 C C . TYR A 1 315 ? -7.827 -18.461 -9.061 1.00 96.94 315 TYR A C 1
ATOM 2494 O O . TYR A 1 315 ? -6.832 -18.419 -8.340 1.00 96.94 315 TYR A O 1
ATOM 2502 N N . TYR A 1 316 ? -8.832 -17.594 -8.912 1.00 97.00 316 TYR A N 1
ATOM 2503 C CA . TYR A 1 316 ? -8.775 -16.473 -7.977 1.00 97.00 316 TYR A CA 1
ATOM 2504 C C . TYR A 1 316 ? -9.411 -16.749 -6.619 1.00 97.00 316 TYR A C 1
ATOM 2506 O O . TYR A 1 316 ? -9.582 -15.808 -5.838 1.00 97.00 316 TYR A O 1
ATOM 2514 N N . ALA A 1 317 ? -9.734 -18.003 -6.289 1.00 96.25 317 ALA A N 1
ATOM 2515 C CA . ALA A 1 317 ? -10.299 -18.366 -4.989 1.00 96.25 317 ALA A CA 1
ATOM 2516 C C . ALA A 1 317 ? -9.444 -17.828 -3.829 1.00 96.25 317 ALA A C 1
ATOM 2518 O O . ALA A 1 317 ? -9.973 -17.186 -2.916 1.00 96.25 317 ALA A O 1
ATOM 2519 N N . GLU A 1 318 ? -8.122 -17.981 -3.937 1.00 95.31 318 GLU A N 1
ATOM 2520 C CA . GLU A 1 318 ? -7.158 -17.627 -2.889 1.00 95.31 318 GLU A CA 1
ATOM 2521 C C . GLU A 1 318 ? -6.465 -16.278 -3.113 1.00 95.31 318 GLU A C 1
ATOM 2523 O O . GLU A 1 318 ? -5.742 -15.831 -2.231 1.00 95.31 318 GLU A O 1
ATOM 2528 N N . LEU A 1 319 ? -6.726 -15.592 -4.238 1.00 96.00 319 LEU A N 1
ATOM 2529 C CA . LEU A 1 319 ? -6.094 -14.306 -4.563 1.00 96.00 319 LEU A CA 1
ATOM 2530 C C . LEU A 1 319 ? -6.353 -13.253 -3.462 1.00 96.00 319 LEU A C 1
ATOM 2532 O O . LEU A 1 319 ? -7.515 -12.862 -3.264 1.00 96.00 319 LEU A O 1
ATOM 2536 N N . PRO A 1 320 ? -5.304 -12.744 -2.800 1.00 95.75 320 PRO A N 1
ATOM 2537 C CA . PRO A 1 320 ? -5.357 -11.562 -1.953 1.00 95.75 320 PRO A CA 1
ATOM 2538 C C . PRO A 1 320 ? -5.813 -10.323 -2.720 1.00 95.75 320 PRO A C 1
ATOM 2540 O O . PRO A 1 320 ? -5.279 -10.015 -3.787 1.00 95.75 320 PRO A O 1
ATOM 2543 N N . VAL A 1 321 ? -6.745 -9.559 -2.145 1.00 94.00 321 VAL A N 1
ATOM 2544 C CA . VAL A 1 321 ? -7.030 -8.190 -2.598 1.00 94.00 321 VAL A CA 1
ATOM 2545 C C . VAL A 1 321 ? -6.678 -7.228 -1.478 1.00 94.00 321 VAL A C 1
ATOM 2547 O O . VAL A 1 321 ? -7.315 -7.222 -0.425 1.00 94.00 321 VAL A O 1
ATOM 2550 N N . VAL A 1 322 ? -5.628 -6.452 -1.710 1.00 93.62 322 VAL A N 1
ATOM 2551 C CA . VAL A 1 322 ? -4.887 -5.695 -0.702 1.00 93.62 322 VAL A CA 1
ATOM 2552 C C . VAL A 1 322 ? -4.951 -4.200 -0.973 1.00 93.62 322 VAL A C 1
ATOM 2554 O O . VAL A 1 322 ? -5.471 -3.748 -1.996 1.00 93.62 322 VAL A O 1
ATOM 2557 N N . SER A 1 323 ? -4.424 -3.419 -0.036 1.00 91.62 323 SER A N 1
ATOM 2558 C CA . SER A 1 323 ? -4.241 -1.990 -0.239 1.00 91.62 323 SER A CA 1
ATOM 2559 C C . SER A 1 323 ? -2.967 -1.532 0.445 1.00 91.62 323 SER A C 1
ATOM 2561 O O . SER A 1 323 ? -2.860 -1.591 1.673 1.00 91.62 323 SER A O 1
ATOM 2563 N N . HIS A 1 324 ? -2.020 -1.036 -0.347 1.00 90.62 324 HIS A N 1
ATOM 2564 C CA . HIS A 1 324 ? -0.802 -0.416 0.175 1.00 90.62 324 HIS A CA 1
ATOM 2565 C C . HIS A 1 324 ? -0.959 1.091 0.434 1.00 90.62 324 HIS A C 1
ATOM 2567 O O . HIS A 1 324 ? -0.055 1.729 0.968 1.00 90.62 324 HIS A O 1
ATOM 2573 N N . GLU A 1 325 ? -2.133 1.646 0.123 1.00 89.38 325 GLU A N 1
ATOM 2574 C CA . GLU A 1 325 ? -2.488 3.043 0.353 1.00 89.38 325 GLU A CA 1
ATOM 2575 C C . GLU A 1 325 ? -3.961 3.146 0.782 1.00 89.38 325 GLU A C 1
ATOM 2577 O O . GLU A 1 325 ? -4.883 3.117 -0.034 1.00 89.38 325 GLU A O 1
ATOM 2582 N N . THR A 1 326 ? -4.186 3.225 2.100 1.00 90.00 326 THR A N 1
ATOM 2583 C CA . THR A 1 326 ? -5.522 3.271 2.724 1.00 90.00 326 THR A CA 1
ATOM 2584 C C . THR A 1 326 ? -5.639 4.427 3.713 1.00 90.00 326 THR A C 1
ATOM 2586 O O . THR A 1 326 ? -5.057 4.367 4.799 1.00 90.00 326 THR A O 1
ATOM 2589 N N . VAL A 1 327 ? -6.415 5.465 3.370 1.00 90.69 327 VAL A N 1
ATOM 2590 C CA . VAL A 1 327 ? -6.692 6.636 4.237 1.00 90.69 327 VAL A CA 1
ATOM 2591 C C . VAL A 1 327 ? -8.035 7.293 3.901 1.00 90.69 327 VAL A C 1
ATOM 2593 O O . VAL A 1 327 ? -8.463 7.220 2.756 1.00 90.69 327 VAL A O 1
ATOM 2596 N N . PRO A 1 328 ? -8.686 8.047 4.808 1.00 90.00 328 PRO A N 1
ATOM 2597 C CA . PRO A 1 328 ? -9.864 8.840 4.451 1.00 90.00 328 PRO A CA 1
ATOM 2598 C C . PRO A 1 328 ? -9.597 9.831 3.307 1.00 90.00 328 PRO A C 1
ATOM 2600 O O . PRO A 1 328 ? -10.379 9.937 2.364 1.00 90.00 328 PRO A O 1
ATOM 2603 N N . THR A 1 329 ? -8.478 10.554 3.380 1.00 87.00 329 THR A N 1
ATOM 2604 C CA . THR A 1 329 ? -8.020 11.499 2.352 1.00 87.00 329 THR A CA 1
ATOM 2605 C C . THR A 1 329 ? -6.506 11.651 2.401 1.00 87.00 329 THR A C 1
ATOM 2607 O O . THR A 1 329 ? -5.929 11.776 3.479 1.00 87.00 329 THR A O 1
ATOM 2610 N N . TRP A 1 330 ? -5.872 11.683 1.233 1.00 78.81 330 TRP A N 1
ATOM 2611 C CA . TRP A 1 330 ? -4.426 11.856 1.091 1.00 78.81 330 TRP A CA 1
ATOM 2612 C C . TRP A 1 330 ? -3.997 13.321 0.931 1.00 78.81 330 TRP A C 1
ATOM 2614 O O . TRP A 1 330 ? -2.831 13.664 1.110 1.00 78.81 330 TRP A O 1
ATOM 2624 N N . ARG A 1 331 ? -4.933 14.215 0.587 1.00 78.56 331 ARG A N 1
ATOM 2625 C CA . ARG A 1 331 ? -4.645 15.645 0.405 1.00 78.56 331 ARG A CA 1
ATOM 2626 C C . ARG A 1 331 ? -4.854 16.421 1.703 1.00 78.56 331 ARG A C 1
ATOM 2628 O O . ARG A 1 331 ? -5.805 16.113 2.429 1.00 78.56 331 ARG A O 1
ATOM 2635 N N . PRO A 1 332 ? -4.061 17.485 1.943 1.00 73.75 332 PRO A N 1
ATOM 2636 C CA . PRO A 1 332 ? -4.352 18.456 2.988 1.00 73.75 332 PRO A CA 1
ATOM 2637 C C . PRO A 1 332 ? -5.785 18.973 2.865 1.00 73.75 332 PRO A C 1
ATOM 2639 O O . PRO A 1 332 ? -6.224 19.396 1.791 1.00 73.75 332 PRO A O 1
ATOM 2642 N N . VAL A 1 333 ? -6.516 18.941 3.973 1.00 76.69 333 VAL A N 1
ATOM 2643 C CA . VAL A 1 333 ? -7.917 19.356 4.005 1.00 76.69 333 VAL A CA 1
ATOM 2644 C C . VAL A 1 333 ? -7.979 20.864 4.224 1.00 76.69 333 VAL A C 1
ATOM 2646 O O . VAL A 1 333 ? -7.477 21.366 5.220 1.00 76.69 333 VAL A O 1
ATOM 2649 N N . LEU A 1 334 ? -8.570 21.611 3.288 1.00 75.38 334 LEU A N 1
ATOM 2650 C CA . LEU A 1 334 ? -8.654 23.075 3.412 1.00 75.38 334 LEU A CA 1
ATOM 2651 C C . LEU A 1 334 ? -9.672 23.524 4.466 1.00 75.38 334 LEU A C 1
ATOM 2653 O O . LEU A 1 334 ? -9.496 24.582 5.064 1.00 75.38 334 LEU A O 1
ATOM 2657 N N . ASP A 1 335 ? -10.727 22.735 4.686 1.00 79.31 335 ASP A N 1
ATOM 2658 C CA . ASP A 1 335 ? -11.712 22.997 5.732 1.00 79.31 335 ASP A CA 1
ATOM 2659 C C . ASP A 1 335 ? -11.151 22.591 7.110 1.00 79.31 335 ASP A C 1
ATOM 2661 O O . ASP A 1 335 ? -10.888 21.405 7.334 1.00 79.31 335 ASP A O 1
ATOM 2665 N N . PRO A 1 336 ? -10.982 23.527 8.063 1.00 71.94 336 PRO A N 1
ATOM 2666 C CA . PRO A 1 336 ? -10.421 23.206 9.374 1.00 71.94 336 PRO A CA 1
ATOM 2667 C C . PRO A 1 336 ? -11.274 22.223 10.186 1.00 71.94 336 PRO A C 1
ATOM 2669 O O . PRO A 1 336 ? -10.733 21.491 11.014 1.00 71.94 336 PRO A O 1
ATOM 2672 N N . GLY A 1 337 ? -12.594 22.196 9.961 1.00 74.81 337 GLY A N 1
ATOM 2673 C CA . GLY A 1 337 ? -13.492 21.238 10.606 1.00 74.81 337 GLY A CA 1
ATOM 2674 C C . GLY A 1 337 ? -13.200 19.811 10.152 1.00 74.81 337 GLY A C 1
ATOM 2675 O O . GLY A 1 337 ? -13.022 18.917 10.978 1.00 74.81 337 GLY A O 1
ATOM 2676 N N . ALA A 1 338 ? -13.076 19.607 8.845 1.00 78.62 338 ALA A N 1
ATOM 2677 C CA . ALA A 1 338 ? -12.733 18.323 8.260 1.00 78.62 338 ALA A CA 1
ATOM 2678 C C . ALA A 1 338 ? -11.278 17.915 8.516 1.00 78.62 338 ALA A C 1
ATOM 2680 O O . ALA A 1 338 ? -11.024 16.743 8.779 1.00 78.62 338 ALA A O 1
ATOM 2681 N N . GLY A 1 339 ? -10.338 18.863 8.562 1.00 81.75 339 GLY A N 1
ATOM 2682 C CA . GLY A 1 339 ? -8.955 18.591 8.962 1.00 81.75 339 GLY A CA 1
ATOM 2683 C C . GLY A 1 339 ? -8.822 18.036 10.386 1.00 81.75 339 GLY A C 1
ATOM 2684 O O . GLY A 1 339 ? -7.881 17.296 10.672 1.00 81.75 339 GLY A O 1
ATOM 2685 N N . GLY A 1 340 ? -9.798 18.317 11.260 1.00 85.38 340 GLY A N 1
ATOM 2686 C CA . GLY A 1 340 ? -9.865 17.785 12.622 1.00 85.38 340 GLY A CA 1
ATOM 2687 C C . GLY A 1 340 ? -9.795 16.259 12.717 1.00 85.38 340 GLY A C 1
ATOM 2688 O O . GLY A 1 340 ? -9.355 15.755 13.748 1.00 85.38 340 GLY A O 1
ATOM 2689 N N . MET A 1 341 ? -10.129 15.538 11.640 1.00 90.88 341 MET A N 1
ATOM 2690 C CA . MET A 1 341 ? -10.057 14.077 11.587 1.00 90.88 341 MET A CA 1
ATOM 2691 C C . MET A 1 341 ? -8.660 13.505 11.872 1.00 90.88 341 MET A C 1
ATOM 2693 O O . MET A 1 341 ? -8.545 12.367 12.322 1.00 90.88 341 MET A O 1
ATOM 2697 N N . TYR A 1 342 ? -7.608 14.294 11.620 1.00 91.44 342 TYR A N 1
ATOM 2698 C CA . TYR A 1 342 ? -6.209 13.930 11.865 1.00 91.44 342 TYR A CA 1
ATOM 2699 C C . TYR A 1 342 ? -5.625 14.603 13.117 1.00 91.44 342 TYR A C 1
ATOM 2701 O O . TYR A 1 342 ? -4.411 14.641 13.287 1.00 91.44 342 TYR A O 1
ATOM 2709 N N . LEU A 1 343 ? -6.463 15.151 14.000 1.00 90.50 343 LEU A N 1
ATOM 2710 C CA . LEU A 1 343 ? -6.038 15.795 15.249 1.00 90.50 343 LEU A CA 1
ATOM 2711 C C . LEU A 1 343 ? -6.439 14.985 16.487 1.00 90.50 343 LEU A C 1
ATOM 2713 O O . LEU A 1 343 ? -6.738 15.574 17.519 1.00 90.50 343 LEU A O 1
ATOM 2717 N N . ASP A 1 344 ? -6.476 13.656 16.388 1.00 93.88 344 ASP A N 1
ATOM 2718 C CA . ASP A 1 344 ? -6.826 12.761 17.500 1.00 93.88 344 ASP A CA 1
ATOM 2719 C C . ASP A 1 344 ? -8.250 12.947 18.045 1.00 93.88 344 ASP A C 1
ATOM 2721 O O . ASP A 1 344 ? -8.508 12.778 19.233 1.00 93.88 344 ASP A O 1
ATOM 2725 N N . ASN A 1 345 ? -9.216 13.301 17.195 1.00 95.50 345 ASN A N 1
ATOM 2726 C CA . ASN A 1 345 ? -10.619 13.435 17.607 1.00 95.50 345 ASN A CA 1
ATOM 2727 C C . ASN A 1 345 ? -11.409 12.111 17.577 1.00 95.50 345 ASN A C 1
ATOM 2729 O O . ASN A 1 345 ? -12.641 12.144 17.596 1.00 95.50 345 ASN A O 1
ATOM 2733 N N . GLY A 1 346 ? -10.726 10.970 17.447 1.00 96.69 346 GLY A N 1
ATOM 2734 C CA . GLY A 1 346 ? -11.332 9.647 17.294 1.00 96.69 346 GLY A CA 1
ATOM 2735 C C . GLY A 1 346 ? -11.843 9.295 15.887 1.00 96.69 346 GLY A C 1
ATOM 2736 O O . GLY A 1 346 ? -12.061 8.117 15.593 1.00 96.69 346 GLY A O 1
ATOM 2737 N N . TYR A 1 347 ? -11.986 10.256 14.961 1.00 96.56 347 TYR A N 1
ATOM 2738 C CA . TYR A 1 347 ? -12.529 9.970 13.625 1.00 96.56 347 TYR A CA 1
ATOM 2739 C C . TYR A 1 347 ? -11.655 8.986 12.849 1.00 96.56 347 TYR A C 1
ATOM 2741 O O . TYR A 1 347 ? -12.160 7.975 12.368 1.00 96.56 347 TYR A O 1
ATOM 2749 N N . PHE A 1 348 ? -10.352 9.258 12.713 1.00 94.94 348 PHE A N 1
ATOM 2750 C CA . PHE A 1 348 ? -9.501 8.415 11.871 1.00 94.94 348 PHE A CA 1
ATOM 2751 C C . PHE A 1 348 ? -9.380 6.995 12.433 1.00 94.94 348 PHE A C 1
ATOM 2753 O O . PHE A 1 348 ? -9.480 6.029 11.686 1.00 94.94 348 PHE A O 1
ATOM 2760 N N . VAL A 1 349 ? -9.266 6.843 13.752 1.00 95.88 349 VAL A N 1
ATOM 2761 C CA . VAL A 1 349 ? -9.165 5.518 14.377 1.00 95.88 349 VAL A CA 1
ATOM 2762 C C . VAL A 1 349 ? -10.485 4.738 14.368 1.00 95.88 349 VAL A C 1
ATOM 2764 O O . VAL A 1 349 ? -10.473 3.529 14.139 1.00 95.88 349 VAL A O 1
ATOM 2767 N N . SER A 1 350 ? -11.638 5.401 14.518 1.00 97.81 350 SER A N 1
ATOM 2768 C CA . SER A 1 350 ? -12.944 4.748 14.320 1.00 97.81 350 SER A CA 1
ATOM 2769 C C . SER A 1 350 ? -13.191 4.395 12.847 1.00 97.81 350 SER A C 1
ATOM 2771 O O . SER A 1 350 ? -13.769 3.349 12.559 1.00 97.81 350 SER A O 1
ATOM 2773 N N . TRP A 1 351 ? -12.684 5.202 11.907 1.00 96.88 351 TRP A N 1
ATOM 2774 C CA . TRP A 1 351 ? -12.684 4.890 10.475 1.00 96.88 351 TRP A CA 1
ATOM 2775 C C . TRP A 1 351 ? -11.849 3.640 10.168 1.00 96.88 351 TRP A C 1
ATOM 2777 O O . TRP A 1 351 ? -12.316 2.775 9.430 1.00 96.88 351 TRP A O 1
ATOM 2787 N N . MET A 1 352 ? -10.653 3.507 10.765 1.00 95.25 352 MET A N 1
ATOM 2788 C CA . MET A 1 352 ? -9.800 2.314 10.622 1.00 95.25 352 MET A CA 1
ATOM 2789 C C . MET A 1 352 ? -10.531 1.051 11.084 1.00 95.25 352 MET A C 1
ATOM 2791 O O . MET A 1 352 ? -10.497 0.030 10.394 1.00 95.25 352 MET A O 1
ATOM 2795 N N . ALA A 1 353 ? -11.196 1.128 12.242 1.00 96.31 353 ALA A N 1
ATOM 2796 C CA . ALA A 1 353 ? -11.951 0.016 12.805 1.00 96.31 353 ALA A CA 1
ATOM 2797 C C . ALA A 1 353 ? -13.174 -0.342 11.952 1.00 96.31 353 ALA A C 1
ATOM 2799 O O . ALA A 1 353 ? -13.401 -1.523 11.699 1.00 96.31 353 ALA A O 1
ATOM 2800 N N . ASP A 1 354 ? -13.918 0.649 11.448 1.00 97.62 354 ASP A N 1
ATOM 2801 C CA . ASP A 1 354 ? -15.060 0.396 10.565 1.00 97.62 354 ASP A CA 1
ATOM 2802 C C . ASP A 1 354 ? -14.644 -0.195 9.218 1.00 97.62 354 ASP A C 1
ATOM 2804 O O . ASP A 1 354 ? -15.275 -1.127 8.721 1.00 97.62 354 ASP A O 1
ATOM 2808 N N . TYR A 1 355 ? -13.547 0.296 8.646 1.00 95.25 355 TYR A N 1
ATOM 2809 C CA . TYR A 1 355 ? -12.954 -0.268 7.438 1.00 95.25 355 TYR A CA 1
ATOM 2810 C C . TYR A 1 355 ? -12.600 -1.754 7.625 1.00 95.25 355 TYR A C 1
ATOM 2812 O O . TYR A 1 355 ? -13.069 -2.597 6.857 1.00 95.25 355 TYR A O 1
ATOM 2820 N N . GLN A 1 356 ? -11.857 -2.097 8.684 1.00 93.50 356 GLN A N 1
ATOM 2821 C CA . GLN A 1 356 ? -11.483 -3.485 8.991 1.00 93.50 356 GLN A CA 1
ATOM 2822 C C . GLN A 1 356 ? -12.699 -4.358 9.319 1.00 93.50 356 GLN A C 1
ATOM 2824 O O . GLN A 1 356 ? -12.826 -5.463 8.792 1.00 93.50 356 GLN A O 1
ATOM 2829 N N . GLY A 1 357 ? -13.628 -3.856 10.139 1.00 94.75 357 GLY A N 1
ATOM 2830 C CA . GLY A 1 357 ? -14.841 -4.571 10.531 1.00 94.75 357 GLY A CA 1
ATOM 2831 C C . GLY A 1 357 ? -15.685 -4.991 9.328 1.00 94.75 357 GLY A C 1
ATOM 2832 O O . GLY A 1 357 ? -16.187 -6.113 9.287 1.00 94.75 357 GLY A O 1
ATOM 2833 N N . ARG A 1 358 ? -15.781 -4.141 8.298 1.00 95.38 358 ARG A N 1
ATOM 2834 C CA . ARG A 1 358 ? -16.492 -4.455 7.047 1.00 95.38 358 ARG A CA 1
ATOM 2835 C C . ARG A 1 358 ? -15.805 -5.535 6.220 1.00 95.38 358 ARG A C 1
ATOM 2837 O O . ARG A 1 358 ? -16.495 -6.406 5.690 1.00 95.38 358 ARG A O 1
ATOM 2844 N N . LEU A 1 359 ? -14.477 -5.497 6.111 1.00 94.31 359 LEU A N 1
ATOM 2845 C CA . LEU A 1 359 ? -13.711 -6.527 5.401 1.00 94.31 359 LEU A CA 1
ATOM 2846 C C . LEU A 1 359 ? -13.840 -7.882 6.107 1.00 94.31 359 LEU A C 1
ATOM 2848 O O . LEU A 1 359 ? -14.193 -8.876 5.474 1.00 94.31 359 LEU A O 1
ATOM 2852 N N . LEU A 1 360 ? -13.684 -7.901 7.433 1.00 93.88 360 LEU A N 1
ATOM 2853 C CA . LEU A 1 360 ? -13.899 -9.095 8.250 1.00 93.88 360 LEU A CA 1
ATOM 2854 C C . LEU A 1 360 ? -15.338 -9.619 8.116 1.00 93.88 360 LEU A C 1
ATOM 2856 O O . LEU A 1 360 ? -15.551 -10.820 7.962 1.00 93.88 360 LEU A O 1
ATOM 2860 N N . GLN A 1 361 ? -16.339 -8.733 8.110 1.00 94.94 361 GLN A N 1
ATOM 2861 C CA . GLN A 1 361 ? -17.739 -9.117 7.915 1.00 94.94 361 GLN A CA 1
ATOM 2862 C C . GLN A 1 361 ? -17.990 -9.734 6.533 1.00 94.94 361 GLN A C 1
ATOM 2864 O O . GLN A 1 361 ? -18.863 -10.589 6.392 1.00 94.94 361 GLN A O 1
ATOM 2869 N N . GLN A 1 362 ? -17.263 -9.313 5.499 1.00 95.25 362 GLN A N 1
ATOM 2870 C CA . GLN A 1 362 ? -17.345 -9.973 4.203 1.00 95.25 362 GLN A CA 1
ATOM 2871 C C . GLN A 1 362 ? -16.687 -11.360 4.249 1.00 95.25 362 GLN A C 1
ATOM 2873 O O . GLN A 1 362 ? -17.278 -12.318 3.752 1.00 95.25 362 GLN A O 1
ATOM 2878 N N . GLY A 1 363 ? -15.538 -11.491 4.918 1.00 93.62 363 GLY A N 1
ATOM 2879 C CA . GLY A 1 363 ? -14.860 -12.773 5.133 1.00 93.62 363 GLY A CA 1
ATOM 2880 C C . GLY A 1 363 ? -15.710 -13.813 5.875 1.00 93.62 363 GLY A C 1
ATOM 2881 O O . GLY A 1 363 ? -15.642 -14.997 5.557 1.00 93.62 363 GLY A O 1
ATOM 2882 N N . THR A 1 364 ? -16.575 -13.398 6.811 1.00 93.56 364 THR A N 1
ATOM 2883 C CA . THR A 1 364 ? -17.500 -14.331 7.493 1.00 93.56 364 THR A CA 1
ATOM 2884 C C . THR A 1 364 ? -18.653 -14.809 6.611 1.00 93.56 364 THR A C 1
ATOM 2886 O O . THR A 1 364 ? -19.231 -15.860 6.886 1.00 93.56 364 THR A O 1
ATOM 2889 N N . LYS A 1 365 ? -19.002 -14.058 5.559 1.00 95.12 365 LYS A N 1
ATOM 2890 C CA . LYS A 1 365 ? -20.029 -14.453 4.581 1.00 95.12 365 LYS A CA 1
ATOM 2891 C C . LYS A 1 365 ? -19.461 -15.375 3.510 1.00 95.12 365 LYS A C 1
ATOM 2893 O O . LYS A 1 365 ? -20.161 -16.273 3.052 1.00 95.12 365 LYS A O 1
ATOM 2898 N N . ASP A 1 366 ? -18.221 -15.131 3.104 1.00 95.38 366 ASP A N 1
ATOM 2899 C CA . ASP A 1 366 ? -17.520 -15.906 2.091 1.00 95.38 366 ASP A CA 1
ATOM 2900 C C . ASP A 1 366 ? -16.018 -15.913 2.402 1.00 95.38 366 ASP A C 1
ATOM 2902 O O . ASP A 1 366 ? -15.336 -14.893 2.278 1.00 95.38 366 ASP A O 1
ATOM 2906 N N . ALA A 1 367 ? -15.504 -17.083 2.789 1.00 93.06 367 ALA A N 1
ATOM 2907 C CA . ALA A 1 367 ? -14.117 -17.265 3.211 1.00 93.06 367 ALA A CA 1
ATOM 2908 C C . ALA A 1 367 ? -13.097 -16.913 2.115 1.00 93.06 367 ALA A C 1
ATOM 2910 O O . ALA A 1 367 ? -11.955 -16.599 2.433 1.00 93.06 367 ALA A O 1
ATOM 2911 N N . ARG A 1 368 ? -13.503 -16.869 0.836 1.00 94.19 368 ARG A N 1
ATOM 2912 C CA . ARG A 1 368 ? -12.637 -16.409 -0.265 1.00 94.19 368 ARG A CA 1
ATOM 2913 C C . ARG A 1 368 ? -12.225 -14.944 -0.111 1.00 94.19 368 ARG A C 1
ATOM 2915 O O . ARG A 1 368 ? -11.200 -14.541 -0.646 1.00 94.19 368 ARG A O 1
ATOM 2922 N N . TYR A 1 369 ? -12.979 -14.149 0.648 1.00 93.06 369 TYR A N 1
ATOM 2923 C CA . TYR A 1 369 ? -12.635 -12.763 0.988 1.00 93.06 369 TYR A CA 1
ATOM 2924 C C . TYR A 1 369 ? -11.732 -12.644 2.225 1.00 93.06 369 TYR A C 1
ATOM 2926 O O . TYR A 1 369 ? -11.314 -11.539 2.555 1.00 93.06 369 TYR A O 1
ATOM 2934 N N . ALA A 1 370 ? -11.445 -13.751 2.917 1.00 85.44 370 ALA A N 1
ATOM 2935 C CA . ALA A 1 370 ? -10.602 -13.793 4.112 1.00 85.44 370 ALA A CA 1
ATOM 2936 C C . ALA A 1 370 ? -9.156 -14.238 3.815 1.00 85.44 370 ALA A C 1
ATOM 2938 O O . ALA A 1 370 ? -8.414 -14.564 4.741 1.00 85.44 370 ALA A O 1
ATOM 2939 N N . TYR A 1 371 ? -8.757 -14.280 2.539 1.00 74.69 371 TYR A N 1
ATOM 2940 C CA . TYR A 1 371 ? -7.406 -14.675 2.148 1.00 74.69 371 TYR A CA 1
ATOM 2941 C C . TYR A 1 371 ? -6.407 -13.542 2.369 1.00 74.69 371 TYR A C 1
ATOM 2943 O O . TYR A 1 371 ? -6.677 -12.387 2.035 1.00 74.69 371 TYR A O 1
ATOM 2951 N N . GLY A 1 372 ? -5.289 -13.927 2.997 1.00 60.81 372 GLY A N 1
ATOM 2952 C CA . GLY A 1 372 ? -4.268 -13.062 3.578 1.00 60.81 372 GLY A CA 1
ATOM 2953 C C . GLY A 1 372 ? -3.794 -11.967 2.641 1.00 60.81 372 GLY A C 1
ATOM 2954 O O . GLY A 1 372 ? -3.794 -12.131 1.435 1.00 60.81 372 GLY A O 1
ATOM 2955 N N . GLY A 1 373 ? -3.402 -10.838 3.207 1.00 65.38 373 GLY A N 1
ATOM 2956 C CA . GLY A 1 373 ? -3.015 -9.676 2.434 1.00 65.38 373 GLY A CA 1
ATOM 2957 C C . GLY A 1 373 ? -2.677 -8.509 3.343 1.00 65.38 373 GLY A C 1
ATOM 2958 O O . GLY A 1 373 ? -3.189 -8.413 4.461 1.00 65.38 373 GLY A O 1
ATOM 2959 N N . ASP A 1 374 ? -1.802 -7.631 2.869 1.00 71.31 374 ASP A N 1
ATOM 2960 C CA . ASP A 1 374 ? -1.383 -6.462 3.625 1.00 71.31 374 ASP A CA 1
ATOM 2961 C C . ASP A 1 374 ? -2.421 -5.341 3.488 1.00 71.31 374 ASP A C 1
ATOM 2963 O O . ASP A 1 374 ? -2.674 -4.803 2.411 1.00 71.31 374 ASP A O 1
ATOM 2967 N N . LEU A 1 375 ? -3.049 -4.976 4.604 1.00 72.81 375 LEU A N 1
ATOM 2968 C CA . LEU A 1 375 ? -3.910 -3.799 4.688 1.00 72.81 375 LEU A CA 1
ATOM 2969 C C . LEU A 1 375 ? -3.129 -2.689 5.378 1.00 72.81 375 LEU A C 1
ATOM 2971 O O . LEU A 1 375 ? -3.103 -2.592 6.607 1.00 72.81 375 LEU A O 1
ATOM 2975 N N . ILE A 1 376 ? -2.461 -1.865 4.578 1.00 72.50 376 ILE A N 1
ATOM 2976 C CA . ILE A 1 376 ? -1.600 -0.809 5.095 1.00 72.50 376 ILE A CA 1
ATOM 2977 C C . ILE A 1 376 ? -2.437 0.434 5.338 1.00 72.50 376 ILE A C 1
ATOM 2979 O O . ILE A 1 376 ? -2.837 1.132 4.409 1.00 72.50 376 ILE A O 1
ATOM 2983 N N . LEU A 1 377 ? -2.650 0.746 6.613 1.00 79.62 377 LEU A N 1
ATOM 2984 C CA . LEU A 1 377 ? -3.108 2.067 7.026 1.00 79.62 377 LEU A CA 1
ATOM 2985 C C . LEU A 1 377 ? -1.998 3.070 6.711 1.00 79.62 377 LEU A C 1
ATOM 2987 O O . LEU A 1 377 ? -0.964 3.102 7.385 1.00 79.62 377 LEU A O 1
ATOM 2991 N N . MET A 1 378 ? -2.188 3.845 5.647 1.00 80.12 378 MET A N 1
ATOM 2992 C CA . MET A 1 378 ? -1.119 4.670 5.105 1.00 80.12 378 MET A CA 1
ATOM 2993 C C . MET A 1 378 ? -0.964 5.983 5.872 1.00 80.12 378 MET A C 1
ATOM 2995 O O . MET A 1 378 ? -1.917 6.621 6.322 1.00 80.12 378 MET A O 1
ATOM 2999 N N . HIS A 1 379 ? 0.289 6.402 5.982 1.00 78.75 379 HIS A N 1
ATOM 3000 C CA . HIS A 1 379 ? 0.719 7.660 6.566 1.00 78.75 379 HIS A CA 1
ATOM 3001 C C . HIS A 1 379 ? 1.713 8.275 5.579 1.00 78.75 379 HIS A C 1
ATOM 3003 O O . HIS A 1 379 ? 2.629 7.580 5.136 1.00 78.75 379 HIS A O 1
ATOM 3009 N N . TRP A 1 380 ? 1.477 9.514 5.135 1.00 70.38 380 TRP A N 1
ATOM 3010 C CA . TRP A 1 380 ? 2.309 10.103 4.080 1.00 70.38 380 TRP A CA 1
ATOM 3011 C C . TRP A 1 380 ? 3.733 10.367 4.592 1.00 70.38 380 TRP A C 1
ATOM 3013 O O . TRP A 1 380 ? 3.919 10.649 5.775 1.00 70.38 380 TRP A O 1
ATOM 3023 N N . PRO A 1 381 ? 4.751 10.266 3.719 1.00 60.03 381 PRO A N 1
ATOM 3024 C CA . PRO A 1 381 ? 6.139 10.463 4.093 1.00 60.03 381 PRO A CA 1
ATOM 3025 C C . PRO A 1 381 ? 6.387 11.880 4.618 1.00 60.03 381 PRO A C 1
ATOM 3027 O O . PRO A 1 381 ? 5.975 12.876 4.021 1.00 60.03 381 PRO A O 1
ATOM 3030 N N . GLY A 1 382 ? 7.150 11.940 5.709 1.00 67.00 382 GLY A N 1
ATOM 3031 C CA . GLY A 1 382 ? 7.497 13.164 6.423 1.00 67.00 382 GLY A CA 1
ATOM 3032 C C . GLY A 1 382 ? 6.720 13.279 7.727 1.00 67.00 382 GLY A C 1
ATOM 3033 O O . GLY A 1 382 ? 5.496 13.222 7.727 1.00 67.00 382 GLY A O 1
ATOM 3034 N N . ILE A 1 383 ? 7.441 13.463 8.837 1.00 76.38 383 ILE A N 1
ATOM 3035 C CA . ILE A 1 383 ? 6.802 13.623 10.141 1.00 76.38 383 ILE A CA 1
ATOM 3036 C C . ILE A 1 383 ? 6.011 14.932 10.143 1.00 76.38 383 ILE A C 1
ATOM 3038 O O . ILE A 1 383 ? 6.566 16.015 9.920 1.00 76.38 383 ILE A O 1
ATOM 3042 N N . VAL A 1 384 ? 4.707 14.833 10.390 1.00 85.56 384 VAL A N 1
ATOM 3043 C CA . VAL A 1 384 ? 3.812 15.991 10.426 1.00 85.56 384 VAL A CA 1
ATOM 3044 C C . VAL A 1 384 ? 4.193 16.886 11.601 1.00 85.56 384 VAL A C 1
ATOM 3046 O O . VAL A 1 384 ? 4.256 16.452 12.753 1.00 85.56 384 VAL A O 1
ATOM 3049 N N . LYS A 1 385 ? 4.451 18.163 11.313 1.00 88.94 385 LYS A N 1
ATOM 3050 C CA . LYS A 1 385 ? 4.897 19.126 12.321 1.00 88.94 385 LYS A CA 1
ATOM 3051 C C . LYS A 1 385 ? 3.736 19.610 13.176 1.00 88.94 385 LYS A C 1
ATOM 3053 O O . LYS A 1 385 ? 2.679 19.991 12.670 1.00 88.94 385 LYS A O 1
ATOM 3058 N N . ASN A 1 386 ? 3.980 19.689 14.476 1.00 89.44 386 ASN A N 1
ATOM 3059 C CA . ASN A 1 386 ? 3.094 20.240 15.484 1.00 89.44 386 ASN A CA 1
ATOM 3060 C C . ASN A 1 386 ? 1.677 19.644 15.376 1.00 89.44 386 ASN A C 1
ATOM 3062 O O . ASN A 1 386 ? 1.506 18.442 15.536 1.00 89.44 386 ASN A O 1
ATOM 3066 N N . PHE A 1 387 ? 0.660 20.463 15.099 1.00 88.94 387 PHE A N 1
ATOM 3067 C CA . PHE A 1 387 ? -0.734 20.022 14.963 1.00 88.94 387 PHE A CA 1
ATOM 3068 C C . PHE A 1 387 ? -1.288 20.258 13.554 1.00 88.94 387 PHE A C 1
ATOM 3070 O O . PHE A 1 387 ? -2.464 20.582 13.405 1.00 88.94 387 PHE A O 1
ATOM 3077 N N . GLU A 1 388 ? -0.458 20.122 12.517 1.00 86.69 388 GLU A N 1
ATOM 3078 C CA . GLU A 1 388 ? -0.913 20.187 11.126 1.00 86.69 388 GLU A CA 1
ATOM 3079 C C . GLU A 1 388 ? -1.953 19.095 10.784 1.00 86.69 388 GLU A C 1
ATOM 3081 O O . GLU A 1 388 ? -1.948 17.994 11.329 1.00 86.69 388 GLU A O 1
ATOM 3086 N N . ILE A 1 389 ? -2.856 19.418 9.852 1.00 85.44 389 ILE A N 1
ATOM 3087 C CA . ILE A 1 389 ? -3.995 18.582 9.425 1.00 85.44 389 ILE A CA 1
ATOM 3088 C C . ILE A 1 389 ? -3.635 17.662 8.252 1.00 85.44 389 ILE A C 1
ATOM 3090 O O . ILE A 1 389 ? -4.188 17.770 7.155 1.00 85.44 389 ILE A O 1
ATOM 3094 N N . LEU A 1 390 ? -2.688 16.760 8.497 1.00 85.25 390 LEU A N 1
ATOM 3095 C CA . LEU A 1 390 ? -2.309 15.680 7.586 1.00 85.25 390 LEU A CA 1
ATOM 3096 C C . LEU A 1 390 ? -2.218 14.361 8.367 1.00 85.25 390 LEU A C 1
ATOM 3098 O O . LEU A 1 390 ? -1.966 14.369 9.573 1.00 85.25 390 LEU A O 1
ATOM 3102 N N . ASN A 1 391 ? -2.467 13.234 7.702 1.00 84.88 391 ASN A N 1
ATOM 3103 C CA . ASN A 1 391 ? -2.387 11.920 8.329 1.00 84.88 391 ASN A CA 1
ATOM 3104 C C . ASN A 1 391 ? -0.933 11.544 8.623 1.00 84.88 391 ASN A C 1
ATOM 3106 O O . ASN A 1 391 ? -0.097 11.502 7.726 1.00 84.88 391 ASN A O 1
ATOM 3110 N N . ASP A 1 392 ? -0.668 11.205 9.877 1.00 86.94 392 ASP A N 1
ATOM 3111 C CA . ASP A 1 392 ? 0.584 10.607 10.331 1.00 86.94 392 ASP A CA 1
ATOM 3112 C C . ASP A 1 392 ? 0.327 9.937 11.691 1.00 86.94 392 ASP A C 1
ATOM 3114 O O . ASP A 1 392 ? -0.585 10.348 12.416 1.00 86.94 392 ASP A O 1
ATOM 3118 N N . THR A 1 393 ? 1.095 8.898 12.011 1.00 89.00 393 THR A N 1
ATOM 3119 C CA . THR A 1 393 ? 1.049 8.195 13.300 1.00 89.00 393 THR A CA 1
ATOM 3120 C C . THR A 1 393 ? 1.769 8.964 14.398 1.00 89.00 393 THR A C 1
ATOM 3122 O O . THR A 1 393 ? 1.464 8.771 15.573 1.00 89.00 393 THR A O 1
ATOM 3125 N N . VAL A 1 394 ? 2.678 9.870 14.052 1.00 92.06 394 VAL A N 1
ATOM 3126 C CA . VAL A 1 394 ? 3.437 10.666 15.020 1.00 92.06 394 VAL A CA 1
ATOM 3127 C C . VAL A 1 394 ? 3.356 12.159 14.703 1.00 92.06 394 VAL A C 1
ATOM 3129 O O . VAL A 1 394 ? 2.841 12.560 13.658 1.00 92.06 394 VAL A O 1
ATOM 3132 N N . ARG A 1 395 ? 3.817 13.007 15.624 1.00 91.88 395 ARG A N 1
ATOM 3133 C CA . ARG A 1 395 ? 3.986 14.450 15.401 1.00 91.88 395 ARG A CA 1
ATOM 3134 C C . ARG A 1 395 ? 5.366 14.910 15.841 1.00 91.88 395 ARG A C 1
ATOM 3136 O O . ARG A 1 395 ? 5.811 14.559 16.931 1.00 91.88 395 ARG A O 1
ATOM 3143 N N . GLU A 1 396 ? 5.999 15.733 15.012 1.00 93.88 396 GLU A N 1
ATOM 3144 C CA . GLU A 1 396 ? 7.231 16.462 15.331 1.00 93.88 396 GLU A CA 1
ATOM 3145 C C . GLU A 1 396 ? 6.855 17.724 16.109 1.00 93.88 396 GLU A C 1
ATOM 3147 O O . GLU A 1 396 ? 6.253 18.638 15.552 1.00 93.88 396 GLU A O 1
ATOM 3152 N N . ILE A 1 397 ? 7.202 17.794 17.392 1.00 94.19 397 ILE A N 1
ATOM 3153 C CA . ILE A 1 397 ? 6.994 18.974 18.229 1.00 94.19 397 ILE A CA 1
ATOM 3154 C C . ILE A 1 397 ? 8.288 19.778 18.274 1.00 94.19 397 ILE A C 1
ATOM 3156 O O . ILE A 1 397 ? 9.320 19.311 18.759 1.00 94.19 397 ILE A O 1
ATOM 3160 N N . GLN A 1 398 ? 8.229 21.006 17.767 1.00 94.06 398 GLN A N 1
ATOM 3161 C CA . GLN A 1 398 ? 9.381 21.901 17.745 1.00 94.06 398 GLN A CA 1
ATOM 3162 C C . GLN A 1 398 ? 9.537 22.621 19.090 1.00 94.06 398 GLN A C 1
ATOM 3164 O O . GLN A 1 398 ? 8.655 23.381 19.496 1.00 94.06 398 GLN A O 1
ATOM 3169 N N . LEU A 1 399 ? 10.692 22.455 19.737 1.00 95.00 399 LEU A N 1
ATOM 3170 C CA . LEU A 1 399 ? 11.141 23.265 20.872 1.00 95.00 399 LEU A CA 1
ATOM 3171 C C . LEU A 1 399 ? 12.269 24.211 20.435 1.00 95.00 399 LEU A C 1
ATOM 3173 O O . LEU A 1 399 ? 12.724 24.187 19.288 1.00 95.00 399 LEU A O 1
ATOM 3177 N N . ALA A 1 400 ? 12.689 25.098 21.338 1.00 94.69 400 ALA A N 1
ATOM 3178 C CA . ALA A 1 400 ? 13.676 26.133 21.033 1.00 94.69 400 ALA A CA 1
ATOM 3179 C C . ALA A 1 400 ? 15.061 25.565 20.674 1.00 94.69 400 ALA A C 1
ATOM 3181 O O . ALA A 1 400 ? 15.777 26.163 19.874 1.00 94.69 400 ALA A O 1
ATOM 3182 N N . ASP A 1 401 ? 15.433 24.428 21.263 1.00 95.75 401 ASP A N 1
ATOM 3183 C CA . ASP A 1 401 ? 16.759 23.815 21.158 1.00 95.75 401 ASP A CA 1
ATOM 3184 C C . ASP A 1 401 ? 16.750 22.409 20.540 1.00 95.75 401 ASP A C 1
ATOM 3186 O O . ASP A 1 401 ? 17.816 21.871 20.238 1.00 95.75 401 ASP A O 1
ATOM 3190 N N . ARG A 1 402 ? 15.569 21.810 20.338 1.00 95.94 402 ARG A N 1
ATOM 3191 C CA . ARG A 1 402 ? 15.422 20.440 19.833 1.00 95.94 402 ARG A CA 1
ATOM 3192 C C . ARG A 1 402 ? 14.073 20.185 19.166 1.00 95.94 402 ARG A C 1
ATOM 3194 O O . ARG A 1 402 ? 13.162 21.011 19.212 1.00 95.94 402 ARG A O 1
ATOM 3201 N N . ILE A 1 403 ? 13.973 19.010 18.560 1.00 95.00 403 ILE A N 1
ATOM 3202 C CA . ILE A 1 403 ? 12.747 18.425 18.025 1.00 95.00 403 ILE A CA 1
ATOM 3203 C C . ILE A 1 403 ? 12.430 17.183 18.853 1.00 95.00 403 ILE A C 1
ATOM 3205 O O . ILE A 1 403 ? 13.317 16.368 19.099 1.00 95.00 403 ILE A O 1
ATOM 3209 N N . GLU A 1 404 ? 11.175 17.052 19.262 1.00 96.06 404 GLU A N 1
ATOM 3210 C CA . GLU A 1 404 ? 10.644 15.870 19.941 1.00 96.06 404 GLU A CA 1
ATOM 3211 C C . GLU A 1 404 ? 9.597 15.192 19.057 1.00 96.06 404 GLU A C 1
ATOM 3213 O O . GLU A 1 404 ? 8.967 15.843 18.225 1.00 96.06 404 GLU A O 1
ATOM 3218 N N . VAL A 1 405 ? 9.386 13.889 19.239 1.00 95.19 405 VAL A N 1
ATOM 3219 C CA . VAL A 1 405 ? 8.367 13.132 18.499 1.00 95.19 405 VAL A CA 1
ATOM 3220 C C . VAL A 1 405 ? 7.374 12.533 19.484 1.00 95.19 405 VAL A C 1
ATOM 3222 O O . VAL A 1 405 ? 7.771 11.836 20.417 1.00 95.19 405 VAL A O 1
ATOM 3225 N N . ILE A 1 406 ? 6.083 12.794 19.277 1.00 94.81 406 ILE A N 1
ATOM 3226 C CA . ILE A 1 406 ? 5.001 12.214 20.082 1.00 94.81 406 ILE A CA 1
ATOM 3227 C C . ILE A 1 406 ? 4.120 11.278 19.243 1.00 94.81 406 ILE A C 1
ATOM 3229 O O . ILE A 1 406 ? 3.943 11.522 18.047 1.00 94.81 406 ILE A O 1
ATOM 3233 N N . PRO A 1 407 ? 3.552 10.216 19.836 1.00 94.94 407 PRO A N 1
ATOM 3234 C CA . PRO A 1 407 ? 2.567 9.378 19.163 1.00 94.94 407 PRO A CA 1
ATOM 3235 C C . PRO A 1 407 ? 1.200 10.072 19.079 1.00 94.94 407 PRO A C 1
ATOM 3237 O O . PRO A 1 407 ? 0.834 10.864 19.944 1.00 94.94 407 PRO A O 1
ATOM 3240 N N . THR A 1 408 ? 0.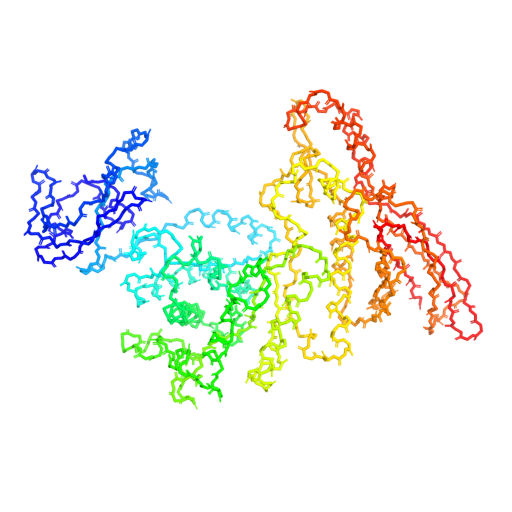435 9.733 18.047 1.00 93.88 408 THR A N 1
ATOM 3241 C CA . THR A 1 408 ? -0.991 10.075 17.904 1.00 93.88 408 THR A CA 1
ATOM 3242 C C . THR A 1 408 ? -1.879 8.903 18.322 1.00 93.88 408 THR A C 1
ATOM 3244 O O . THR A 1 408 ? -1.389 7.796 18.575 1.00 93.88 408 THR A O 1
ATOM 3247 N N . GLN A 1 409 ? -3.201 9.087 18.300 1.00 94.94 409 GLN A N 1
ATOM 3248 C CA . GLN A 1 409 ? -4.153 7.983 18.469 1.00 94.94 409 GLN A CA 1
ATOM 3249 C C . GLN A 1 409 ? -3.914 6.852 17.470 1.00 94.94 409 GLN A C 1
ATOM 3251 O O . GLN A 1 409 ? -3.982 5.680 17.839 1.00 94.94 409 GLN A O 1
ATOM 3256 N N . ALA A 1 410 ? -3.596 7.193 16.217 1.00 93.38 410 ALA A N 1
ATOM 3257 C CA . ALA A 1 410 ? -3.348 6.214 15.165 1.00 93.38 410 ALA A CA 1
ATOM 3258 C C . ALA A 1 410 ? -2.179 5.281 15.514 1.00 93.38 410 ALA A C 1
ATOM 3260 O O . ALA A 1 410 ? -2.295 4.073 15.320 1.00 93.38 410 ALA A O 1
ATOM 3261 N N . PHE A 1 411 ? -1.092 5.805 16.093 1.00 93.88 411 PHE A N 1
ATOM 3262 C CA . PHE A 1 411 ? 0.042 4.981 16.530 1.00 93.88 411 PHE A CA 1
ATOM 3263 C C . PHE A 1 411 ? -0.378 3.940 17.569 1.00 93.88 411 PHE A C 1
ATOM 3265 O O . PHE A 1 411 ? -0.076 2.755 17.430 1.00 93.88 411 PHE A O 1
ATOM 3272 N N . HIS A 1 412 ? -1.109 4.375 18.597 1.00 96.12 412 HIS A N 1
ATOM 3273 C CA . HIS A 1 412 ? -1.543 3.494 19.681 1.00 96.12 412 HIS A CA 1
ATOM 3274 C C . HIS A 1 412 ? -2.538 2.443 19.207 1.00 96.12 412 HIS A C 1
ATOM 3276 O O . HIS A 1 412 ? -2.421 1.280 19.584 1.00 96.12 412 HIS A O 1
ATOM 3282 N N . VAL A 1 413 ? -3.486 2.830 18.353 1.00 95.06 413 VAL A N 1
ATOM 3283 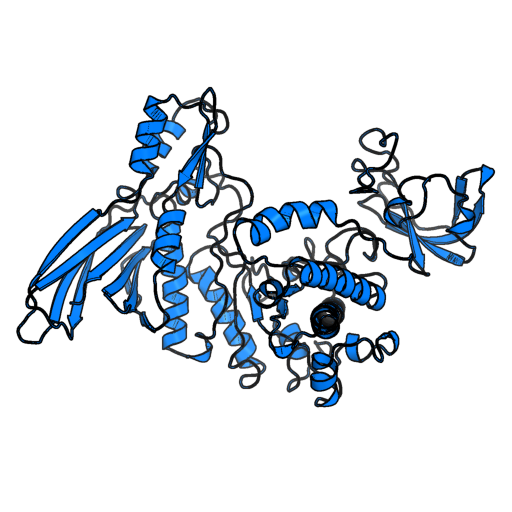C CA . VAL A 1 413 ? -4.474 1.903 17.793 1.00 95.06 413 VAL A CA 1
ATOM 3284 C C . VAL A 1 413 ? -3.806 0.881 16.880 1.00 95.06 413 VAL A C 1
ATOM 3286 O O . VAL A 1 413 ? -4.071 -0.306 17.039 1.00 95.06 413 VAL A O 1
ATOM 3289 N N . VAL A 1 414 ? -2.889 1.285 15.995 1.00 91.81 414 VAL A N 1
ATOM 3290 C CA . VAL A 1 414 ? -2.112 0.338 15.173 1.00 91.81 414 VAL A CA 1
ATOM 3291 C C . VAL A 1 414 ? -1.316 -0.624 16.056 1.00 91.81 414 VAL A C 1
ATOM 3293 O O . VAL A 1 414 ? -1.326 -1.830 15.807 1.00 91.81 414 VAL A O 1
ATOM 3296 N N . ASN A 1 415 ? -0.684 -0.122 17.122 1.00 92.56 415 ASN A N 1
ATOM 3297 C CA . ASN A 1 415 ? 0.040 -0.966 18.066 1.00 92.56 415 ASN A CA 1
ATOM 3298 C C . ASN A 1 415 ? -0.894 -1.989 18.733 1.00 92.56 415 ASN A C 1
ATOM 3300 O O . ASN A 1 415 ? -0.599 -3.178 18.701 1.00 92.56 415 ASN A O 1
ATOM 3304 N N . LEU A 1 416 ? -2.050 -1.571 19.258 1.00 95.12 416 LEU A N 1
ATOM 3305 C CA . LEU A 1 416 ? -3.024 -2.473 19.888 1.00 95.12 416 LEU A CA 1
ATOM 3306 C C . LEU A 1 416 ? -3.616 -3.491 18.899 1.00 95.12 416 LEU A C 1
ATOM 3308 O O . LEU A 1 416 ? -3.706 -4.677 19.224 1.00 95.12 416 LEU A O 1
ATOM 3312 N N . LEU A 1 417 ? -3.957 -3.068 17.678 1.00 91.88 417 LEU A N 1
ATOM 3313 C CA . LEU A 1 417 ? -4.445 -3.952 16.614 1.00 91.88 417 LEU A CA 1
ATOM 3314 C C . LEU A 1 417 ? -3.407 -5.008 16.218 1.00 91.88 417 LEU A C 1
ATOM 3316 O O . LEU A 1 417 ? -3.780 -6.157 15.989 1.00 91.88 417 LEU A O 1
ATOM 3320 N N . SER A 1 418 ? -2.113 -4.664 16.215 1.00 90.19 418 SER A N 1
ATOM 3321 C CA . SER A 1 418 ? -1.024 -5.615 15.919 1.00 90.19 418 SER A CA 1
ATOM 3322 C C . SER A 1 418 ? -0.949 -6.786 16.905 1.00 90.19 418 SER A C 1
ATOM 3324 O O . SER A 1 418 ? -0.310 -7.805 16.645 1.00 90.19 418 SER A O 1
ATOM 3326 N N . THR A 1 419 ? -1.620 -6.648 18.046 1.00 93.31 419 THR A N 1
ATOM 3327 C CA . THR A 1 419 ? -1.630 -7.647 19.102 1.00 93.31 419 THR A CA 1
ATOM 3328 C C . THR A 1 419 ? -2.783 -8.661 18.969 1.00 93.31 419 THR A C 1
ATOM 3330 O O . THR A 1 419 ? -2.838 -9.639 19.723 1.00 93.31 419 THR A O 1
ATOM 3333 N N . LEU A 1 420 ? -3.696 -8.454 18.011 1.00 91.75 420 LEU A N 1
ATOM 3334 C CA . LEU A 1 420 ? -4.742 -9.413 17.648 1.00 91.75 420 LEU A CA 1
ATOM 3335 C C . LEU A 1 420 ? -4.134 -10.661 16.976 1.00 91.75 420 LEU A C 1
ATOM 3337 O O . LEU A 1 420 ? -2.982 -10.669 16.536 1.00 91.75 420 LEU A O 1
ATOM 3341 N N . ARG A 1 421 ? -4.907 -11.749 16.935 1.00 90.50 421 ARG A N 1
ATOM 3342 C CA . ARG A 1 421 ? -4.520 -13.036 16.331 1.00 90.50 421 ARG A CA 1
ATOM 3343 C C . ARG A 1 421 ? -5.475 -13.409 15.199 1.00 90.50 421 ARG A C 1
ATOM 3345 O O . ARG A 1 421 ? -6.461 -12.724 14.963 1.00 90.50 421 ARG A O 1
ATOM 3352 N N . ASN A 1 422 ? -5.172 -14.503 14.509 1.00 84.81 422 ASN A N 1
ATOM 3353 C CA . ASN A 1 422 ? -5.837 -14.943 13.281 1.00 84.81 422 ASN A CA 1
ATOM 3354 C C . ASN A 1 422 ? -7.208 -15.634 13.471 1.00 84.81 422 ASN A C 1
ATOM 3356 O O . ASN A 1 422 ? -7.763 -16.121 12.489 1.00 84.81 422 ASN A O 1
ATOM 3360 N N . ASP A 1 423 ? -7.772 -15.671 14.684 1.00 87.81 423 ASP A N 1
ATOM 3361 C CA . ASP A 1 423 ? -9.130 -16.177 14.953 1.00 87.81 423 ASP A CA 1
ATOM 3362 C C . ASP A 1 423 ? -10.063 -15.020 15.329 1.00 87.81 423 ASP A C 1
ATOM 3364 O O . ASP A 1 423 ? -10.110 -14.595 16.487 1.00 87.81 423 ASP A O 1
ATOM 3368 N N . TYR A 1 424 ? -10.786 -14.496 14.336 1.00 92.31 424 TYR A N 1
ATOM 3369 C CA . TYR A 1 424 ? -11.679 -13.353 14.504 1.00 92.31 424 TYR A CA 1
ATOM 3370 C C . TYR A 1 424 ? -13.138 -13.766 14.724 1.00 92.31 424 TYR A C 1
ATOM 3372 O O . TYR A 1 424 ? -13.722 -14.558 13.983 1.00 92.31 424 TYR A O 1
ATOM 3380 N N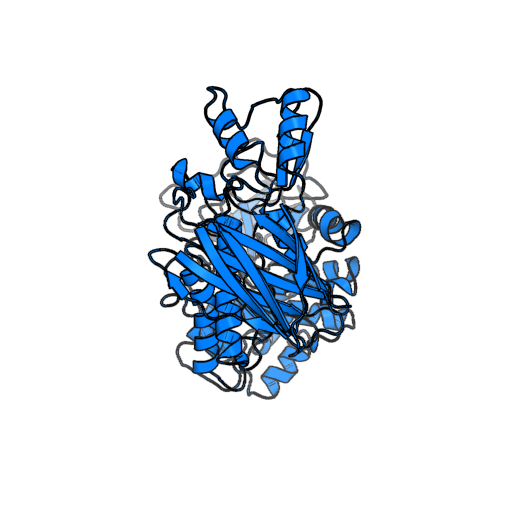 . ARG A 1 425 ? -13.782 -13.116 15.694 1.00 94.75 425 ARG A N 1
ATOM 3381 C CA . ARG A 1 425 ? -15.236 -13.092 15.885 1.00 94.75 425 ARG A CA 1
ATOM 3382 C C . ARG A 1 425 ? -15.748 -11.709 15.532 1.00 94.75 425 ARG A C 1
ATOM 3384 O O . ARG A 1 425 ? -15.386 -10.743 16.187 1.00 94.75 425 ARG A O 1
ATOM 3391 N N . VAL A 1 426 ? -16.577 -11.609 14.500 1.00 95.94 426 VAL A N 1
ATOM 3392 C CA . VAL A 1 426 ? -17.067 -10.324 13.981 1.00 95.94 426 VAL A CA 1
ATOM 3393 C C . VAL A 1 426 ? -18.476 -10.073 14.494 1.00 95.94 426 VAL A C 1
ATOM 3395 O O . VAL A 1 426 ? -19.336 -10.951 14.389 1.00 95.94 426 VAL A O 1
ATOM 3398 N N . PHE A 1 427 ? -18.720 -8.889 15.045 1.00 96.50 427 PHE A N 1
ATOM 3399 C CA . PHE A 1 427 ? -20.049 -8.501 15.501 1.00 96.50 427 PHE A CA 1
ATOM 3400 C C . PHE A 1 427 ? -20.899 -7.978 14.335 1.00 96.50 427 PHE A C 1
ATOM 3402 O O . PHE A 1 427 ? -20.365 -7.540 13.310 1.00 96.50 427 PHE A O 1
ATOM 3409 N N . PRO A 1 428 ? -22.237 -8.052 14.439 1.00 95.25 428 PRO A N 1
ATOM 3410 C CA . PRO A 1 428 ? -23.114 -7.442 13.454 1.00 95.25 428 PRO A CA 1
ATOM 3411 C C . PRO A 1 428 ? -22.868 -5.936 13.362 1.00 95.25 428 PRO A C 1
ATOM 3413 O O . PRO A 1 428 ? -22.788 -5.248 14.374 1.00 95.25 428 PRO A O 1
ATOM 3416 N N . LEU A 1 429 ? -22.793 -5.432 12.132 1.00 96.25 429 LEU A N 1
ATOM 3417 C CA . LEU A 1 429 ? -22.813 -4.000 11.875 1.00 96.25 429 LEU A CA 1
ATOM 3418 C C . LEU A 1 429 ? -24.243 -3.473 12.014 1.00 96.25 429 LEU A C 1
ATOM 3420 O O . LEU A 1 429 ? -25.115 -3.850 11.228 1.00 96.25 429 LEU A O 1
ATOM 3424 N N . GLU A 1 430 ? -24.458 -2.570 12.965 1.00 97.00 430 GLU A N 1
ATOM 3425 C CA . GLU A 1 430 ? -25.724 -1.873 13.170 1.00 97.00 430 GLU A CA 1
ATOM 3426 C C . GLU A 1 430 ? -25.617 -0.406 12.752 1.00 97.00 430 GLU A C 1
ATOM 3428 O O . GLU A 1 430 ? -24.638 0.282 13.043 1.00 97.00 430 GLU A O 1
ATOM 3433 N N . GLN A 1 431 ? -26.645 0.091 12.064 1.00 97.44 431 GLN A N 1
ATOM 3434 C CA . GLN A 1 431 ? -26.751 1.502 11.706 1.00 97.44 431 GLN A CA 1
ATOM 3435 C C . GLN A 1 431 ? -27.682 2.200 12.702 1.00 97.44 431 GLN A C 1
ATOM 3437 O O . GLN A 1 431 ? -28.900 2.024 12.644 1.00 97.44 431 GLN A O 1
ATOM 3442 N N . ILE A 1 432 ? -27.120 3.010 13.600 1.00 97.25 432 ILE A N 1
ATOM 3443 C CA . ILE A 1 432 ? -27.868 3.752 14.622 1.00 97.25 432 ILE A CA 1
ATOM 3444 C C . ILE A 1 432 ? -27.780 5.249 14.311 1.00 97.25 432 ILE A C 1
ATOM 3446 O O . ILE A 1 432 ? -26.776 5.925 14.554 1.00 97.25 432 ILE A O 1
ATOM 3450 N N . GLY A 1 433 ? -28.850 5.780 13.715 1.00 96.06 433 GLY A N 1
ATOM 3451 C CA . GLY A 1 433 ? -28.832 7.122 13.134 1.00 96.06 433 GLY A CA 1
ATOM 3452 C C . GLY A 1 433 ? -27.765 7.214 12.039 1.00 96.06 433 GLY A C 1
ATOM 3453 O O . GLY A 1 433 ? -27.741 6.393 11.125 1.00 96.06 433 GLY A O 1
ATOM 3454 N N . ALA A 1 434 ? -26.860 8.188 12.146 1.00 96.62 434 ALA A N 1
ATOM 3455 C CA . ALA A 1 434 ? -25.740 8.358 11.214 1.00 96.62 434 ALA A CA 1
ATOM 3456 C C . ALA A 1 434 ? -24.502 7.494 11.544 1.00 96.62 434 ALA A C 1
ATOM 3458 O O . ALA A 1 434 ? -23.518 7.544 10.808 1.00 96.62 434 ALA A O 1
ATOM 3459 N N . HIS A 1 435 ? -24.533 6.699 12.621 1.00 98.38 435 HIS A N 1
ATOM 3460 C CA . HIS A 1 435 ? -23.366 5.955 13.098 1.00 98.38 435 HIS A CA 1
ATOM 3461 C C . HIS A 1 435 ? -23.440 4.478 12.707 1.00 98.38 435 HIS A C 1
ATOM 3463 O O . HIS A 1 435 ? -24.442 3.807 12.953 1.00 98.38 435 HIS A O 1
ATOM 3469 N N . ALA A 1 436 ? -22.348 3.984 12.136 1.00 98.25 436 ALA A N 1
ATOM 3470 C CA . ALA A 1 436 ? -22.028 2.570 12.035 1.00 98.25 436 ALA A CA 1
ATOM 3471 C C . ALA A 1 436 ? -21.463 2.101 13.381 1.00 98.25 436 ALA A C 1
ATOM 3473 O O . ALA A 1 436 ? -20.421 2.600 13.802 1.00 98.25 436 ALA A O 1
ATOM 3474 N N . VAL A 1 437 ? -22.141 1.172 14.052 1.00 98.56 437 VAL A N 1
ATOM 3475 C CA . VAL A 1 437 ? -21.738 0.618 15.351 1.00 98.56 437 VAL A CA 1
ATOM 3476 C C . VAL A 1 437 ? -21.498 -0.877 15.191 1.00 98.56 437 VAL A C 1
ATOM 3478 O O . VAL A 1 437 ? -22.365 -1.596 14.696 1.00 98.56 437 VAL A O 1
ATOM 3481 N N . SER A 1 438 ? -20.304 -1.342 15.548 1.00 98.19 438 SER A N 1
ATOM 3482 C CA . SER A 1 438 ? -19.931 -2.756 15.449 1.00 98.19 438 SER A CA 1
ATOM 3483 C C . SER A 1 438 ? -18.667 -3.042 16.262 1.00 98.19 438 SER A C 1
ATOM 3485 O O . SER A 1 438 ? -18.212 -2.229 17.068 1.00 98.19 438 SER A O 1
ATOM 3487 N N . GLY A 1 439 ? -18.080 -4.210 16.033 1.00 97.88 439 GLY A N 1
ATOM 3488 C CA . GLY A 1 439 ? -16.783 -4.580 16.548 1.00 97.88 439 GLY A CA 1
ATOM 3489 C C . GLY A 1 439 ? -16.331 -5.949 16.068 1.00 97.88 439 GLY A C 1
ATOM 3490 O O . GLY A 1 439 ? -16.992 -6.622 15.274 1.00 97.88 439 GLY A O 1
ATOM 3491 N N . PHE A 1 440 ? -15.179 -6.361 16.563 1.00 97.38 440 PHE A N 1
ATOM 3492 C CA . PHE A 1 440 ? -14.632 -7.688 16.343 1.00 97.38 440 PHE A CA 1
ATOM 3493 C C . PHE A 1 440 ? -13.719 -8.063 17.504 1.00 97.38 440 PHE A C 1
ATOM 3495 O O . PHE A 1 440 ? -13.197 -7.199 18.203 1.00 97.38 440 PHE A O 1
ATOM 3502 N N . ALA A 1 441 ? -13.522 -9.356 17.720 1.00 97.06 441 ALA A N 1
ATOM 3503 C CA . ALA A 1 441 ? -12.681 -9.874 18.782 1.00 97.06 441 ALA A CA 1
ATOM 3504 C C . ALA A 1 441 ? -11.716 -10.932 18.262 1.00 97.06 441 ALA A C 1
ATOM 3506 O O . ALA A 1 441 ? -12.061 -11.673 17.345 1.00 97.06 441 ALA A O 1
ATOM 3507 N N . ALA A 1 442 ? -10.545 -11.031 18.882 1.00 95.69 442 ALA A N 1
ATOM 3508 C CA . ALA A 1 442 ? -9.604 -12.117 18.664 1.00 95.69 442 ALA A CA 1
ATOM 3509 C C . ALA A 1 442 ? -9.143 -12.690 20.003 1.00 95.69 442 ALA A C 1
ATOM 3511 O O . ALA A 1 442 ? -8.865 -11.950 20.951 1.00 95.69 442 ALA A O 1
ATOM 3512 N N . ARG A 1 443 ? -9.063 -14.018 20.077 1.00 93.88 443 ARG A N 1
ATOM 3513 C CA . ARG A 1 443 ? -8.542 -14.720 21.251 1.00 93.88 443 ARG A CA 1
ATOM 3514 C C . ARG A 1 443 ? -7.023 -14.844 21.156 1.00 93.88 443 ARG A C 1
ATOM 3516 O O . ARG A 1 443 ? -6.493 -15.175 20.097 1.00 93.88 443 ARG A O 1
ATOM 3523 N N . THR A 1 444 ? -6.335 -14.611 22.266 1.00 92.00 444 THR A N 1
ATOM 3524 C CA . THR A 1 444 ? -4.916 -14.931 22.436 1.00 92.00 444 THR A CA 1
ATOM 3525 C C . THR A 1 444 ? -4.750 -16.117 23.391 1.00 92.00 444 THR A C 1
ATOM 3527 O O . THR A 1 444 ? -5.730 -16.729 23.821 1.00 92.00 444 THR A O 1
ATOM 3530 N N . GLU A 1 445 ? -3.506 -16.486 23.693 1.00 87.56 445 GLU A N 1
ATOM 3531 C CA . GLU A 1 445 ? -3.221 -17.527 24.688 1.00 87.56 445 GLU A CA 1
ATOM 3532 C C . GLU A 1 445 ? -3.637 -17.104 26.107 1.00 87.56 445 GLU A C 1
ATOM 3534 O O . GLU A 1 445 ? -3.998 -17.964 26.904 1.00 87.56 445 GLU A O 1
ATOM 3539 N N . GLU A 1 446 ? -3.636 -15.798 26.396 1.00 88.56 446 GLU A N 1
ATOM 3540 C CA . GLU A 1 446 ? -3.803 -15.244 27.750 1.00 88.56 446 GLU A CA 1
ATOM 3541 C C . GLU A 1 446 ? -5.120 -14.469 27.930 1.00 88.56 446 GLU A C 1
ATOM 3543 O O . GLU A 1 446 ? -5.627 -14.327 29.041 1.00 88.56 446 GLU A O 1
ATOM 3548 N N . ASP A 1 447 ? -5.690 -13.938 26.848 1.00 94.56 447 ASP A N 1
ATOM 3549 C CA . ASP A 1 447 ? -6.793 -12.982 26.927 1.00 94.56 447 ASP A CA 1
ATOM 3550 C C . ASP A 1 447 ? -7.726 -13.033 25.703 1.00 94.56 447 ASP A C 1
ATOM 3552 O O . ASP A 1 447 ? -7.472 -13.691 24.686 1.00 94.56 447 ASP A O 1
ATOM 3556 N N . LEU A 1 448 ? -8.855 -12.336 25.812 1.00 95.81 448 LEU A N 1
ATOM 3557 C CA . LEU A 1 448 ? -9.722 -11.992 24.691 1.00 95.81 448 LEU A CA 1
ATOM 3558 C C . LEU A 1 448 ? -9.625 -10.491 24.435 1.00 95.81 448 LEU A C 1
ATOM 3560 O O . LEU A 1 448 ? -9.883 -9.679 25.322 1.00 95.81 448 LEU A O 1
ATOM 3564 N N . ARG A 1 449 ? -9.298 -10.124 23.197 1.00 97.44 449 ARG A N 1
ATOM 3565 C CA . ARG A 1 449 ? -9.133 -8.731 22.770 1.00 97.44 449 ARG A CA 1
ATOM 3566 C C . ARG A 1 449 ? -10.278 -8.346 21.873 1.00 97.44 449 ARG A C 1
ATOM 3568 O O . ARG A 1 449 ? -10.514 -9.003 20.863 1.00 97.44 449 ARG A O 1
ATOM 3575 N N . ILE A 1 450 ? -10.992 -7.299 22.248 1.00 98.00 450 ILE A N 1
ATOM 3576 C CA . ILE A 1 450 ? -12.232 -6.879 21.614 1.00 98.00 450 ILE A CA 1
ATOM 3577 C C . ILE A 1 450 ? -12.078 -5.430 21.171 1.00 98.00 450 ILE A C 1
ATOM 3579 O O . ILE A 1 450 ? -11.754 -4.554 21.966 1.00 98.00 450 ILE A O 1
ATOM 3583 N N . VAL A 1 451 ? -12.342 -5.174 19.900 1.00 98.44 451 VAL A N 1
ATOM 3584 C CA . VAL A 1 451 ? -12.460 -3.839 19.327 1.00 98.44 451 VAL A CA 1
ATOM 3585 C C . VAL A 1 451 ? -13.940 -3.533 19.176 1.00 98.44 451 VAL A C 1
ATOM 3587 O O . VAL A 1 451 ? -14.643 -4.278 18.500 1.00 98.44 451 VAL A O 1
ATOM 3590 N N . ILE A 1 452 ? -14.412 -2.441 19.770 1.00 98.44 452 ILE A N 1
ATOM 3591 C CA . ILE A 1 452 ? -15.763 -1.904 19.560 1.00 98.44 452 ILE A CA 1
ATOM 3592 C C . ILE A 1 452 ? -15.626 -0.492 19.014 1.00 98.44 452 ILE A C 1
ATOM 3594 O O . ILE A 1 452 ? -14.777 0.263 19.482 1.00 98.44 452 ILE A O 1
ATOM 3598 N N . TYR A 1 453 ? -16.451 -0.112 18.046 1.00 98.62 453 TYR A N 1
ATOM 3599 C CA . TYR A 1 453 ? -16.397 1.222 17.464 1.00 98.62 453 TYR A CA 1
ATOM 3600 C C . TYR A 1 453 ? -17.786 1.774 17.149 1.00 98.62 453 TYR A C 1
ATOM 3602 O O . TYR A 1 453 ? -18.740 1.029 16.917 1.00 98.62 453 TYR A O 1
ATOM 3610 N N . ALA A 1 454 ? -17.865 3.102 17.090 1.00 98.56 454 ALA A N 1
ATOM 3611 C CA . ALA A 1 454 ? -18.979 3.838 16.512 1.00 98.56 454 ALA A CA 1
ATOM 3612 C C . ALA A 1 454 ? -18.421 4.905 15.566 1.00 98.56 454 ALA A C 1
ATOM 3614 O O . ALA A 1 454 ? -17.663 5.771 15.993 1.00 98.56 454 ALA A O 1
ATOM 3615 N N . HIS A 1 455 ? -18.788 4.861 14.286 1.00 98.44 455 HIS A N 1
ATOM 3616 C CA . HIS A 1 455 ? -18.220 5.729 13.255 1.00 98.44 455 HIS A CA 1
ATOM 3617 C C . HIS A 1 455 ? -19.305 6.453 12.452 1.00 98.44 455 HIS A C 1
ATOM 3619 O O . HIS A 1 455 ? -20.219 5.827 11.918 1.00 98.44 455 HIS A O 1
ATOM 3625 N N . ASN A 1 456 ? -19.188 7.773 12.327 1.00 97.25 456 ASN A N 1
ATOM 3626 C CA . ASN A 1 456 ? -20.009 8.610 11.462 1.00 97.25 456 ASN A CA 1
ATOM 3627 C C . ASN A 1 456 ? -19.134 9.272 10.393 1.00 97.25 456 ASN A C 1
ATOM 3629 O O . ASN A 1 456 ? -18.411 10.233 10.658 1.00 97.25 456 ASN A O 1
ATOM 3633 N N . HIS A 1 457 ? -19.271 8.785 9.162 1.00 92.94 457 HIS A N 1
ATOM 3634 C CA . HIS A 1 457 ? -18.476 9.220 8.017 1.00 92.94 457 HIS A CA 1
ATOM 3635 C C . HIS A 1 457 ? -18.634 10.705 7.637 1.00 92.94 457 HIS A C 1
ATOM 3637 O O . HIS A 1 457 ? -17.736 11.264 7.016 1.00 92.94 457 HIS A O 1
ATOM 3643 N N . GLU A 1 458 ? -19.748 11.357 7.985 1.00 93.19 458 GLU A N 1
ATOM 3644 C CA . GLU A 1 458 ? -19.970 12.779 7.669 1.00 93.19 458 GLU A CA 1
ATOM 3645 C C . GLU A 1 458 ? -19.465 13.711 8.777 1.00 93.19 458 GLU A C 1
ATOM 3647 O O . GLU A 1 458 ? -19.309 14.918 8.573 1.00 93.19 458 GLU A O 1
ATOM 3652 N N . ASP A 1 459 ? -19.199 13.174 9.969 1.00 94.69 459 ASP A N 1
ATOM 3653 C CA . ASP A 1 459 ? -18.783 13.961 11.122 1.00 94.69 459 ASP A CA 1
ATOM 3654 C C . ASP A 1 459 ? -17.271 13.909 11.338 1.00 94.69 459 ASP A C 1
ATOM 3656 O O . ASP A 1 459 ? -16.779 13.550 12.400 1.00 94.69 459 ASP A O 1
ATOM 3660 N N . THR A 1 460 ? -16.511 14.335 10.335 1.00 93.31 460 THR A N 1
ATOM 3661 C CA . THR A 1 460 ? -15.038 14.420 10.372 1.00 93.31 460 THR A CA 1
ATOM 3662 C C . THR A 1 460 ? -14.478 15.237 11.542 1.00 93.31 460 THR A C 1
ATOM 3664 O O . THR A 1 460 ? -13.320 15.079 11.922 1.00 93.31 460 THR A O 1
ATOM 3667 N N . ALA A 1 461 ? -15.295 16.115 12.125 1.00 91.56 461 ALA A N 1
ATOM 3668 C CA . ALA A 1 461 ? -14.941 16.954 13.263 1.00 91.56 461 ALA A CA 1
ATOM 3669 C C . ALA A 1 461 ? -15.312 16.338 14.628 1.00 91.56 461 ALA A C 1
ATOM 3671 O O . ALA A 1 461 ? -14.991 16.953 15.643 1.00 91.56 461 ALA A O 1
ATOM 3672 N N . SER A 1 462 ? -15.964 15.170 14.668 1.00 94.62 462 SER A N 1
ATOM 3673 C CA . SER A 1 462 ? -16.476 14.526 15.892 1.00 94.62 462 SER A CA 1
ATOM 3674 C C . SER A 1 462 ? -17.320 15.475 16.758 1.00 94.62 462 SER A C 1
ATOM 3676 O O . SER A 1 462 ? -17.051 15.688 17.938 1.00 94.62 462 SER A O 1
ATOM 3678 N N . ARG A 1 463 ? -18.323 16.114 16.146 1.00 93.62 463 ARG A N 1
ATOM 3679 C CA . ARG A 1 463 ? -19.259 17.058 16.786 1.00 93.62 463 ARG A CA 1
ATOM 3680 C C . ARG A 1 463 ? -20.406 16.364 17.515 1.00 93.62 463 ARG A C 1
ATOM 3682 O O . ARG A 1 463 ? -21.013 16.969 18.397 1.00 93.62 463 ARG A O 1
ATOM 3689 N N . SER A 1 464 ? -20.753 15.151 17.104 1.00 94.75 464 SER A N 1
ATOM 3690 C CA . SER A 1 464 ? -21.792 14.344 17.733 1.00 94.75 464 SER A CA 1
ATOM 3691 C C . SER A 1 464 ? -21.432 14.043 19.190 1.00 94.75 464 SER A C 1
ATOM 3693 O O . SER A 1 464 ? -20.379 13.482 19.467 1.00 94.75 464 SER A O 1
ATOM 3695 N N . GLY A 1 465 ? -22.325 14.381 20.123 1.00 95.31 465 GLY A N 1
ATOM 3696 C CA . GLY A 1 465 ? -22.213 13.977 21.531 1.00 95.31 465 GLY A CA 1
ATOM 3697 C C . GLY A 1 465 ? -22.913 12.652 21.842 1.00 95.31 465 GLY A C 1
ATOM 3698 O O . GLY A 1 465 ? -23.283 12.426 22.989 1.00 95.31 465 GLY A O 1
ATOM 3699 N N . ALA A 1 466 ? -23.206 11.834 20.826 1.00 97.25 466 ALA A N 1
ATOM 3700 C CA . ALA A 1 466 ? -23.853 10.546 21.035 1.00 97.25 466 ALA A CA 1
ATOM 3701 C C . ALA A 1 466 ? -22.899 9.556 21.721 1.00 97.25 466 ALA A C 1
ATOM 3703 O O . ALA A 1 466 ? -21.698 9.542 21.451 1.00 97.25 466 ALA A O 1
ATOM 3704 N N . GLU A 1 467 ? -23.466 8.701 22.564 1.00 97.50 467 GLU A N 1
ATOM 3705 C CA . GLU A 1 467 ? -22.780 7.600 23.232 1.00 97.50 467 GLU A CA 1
ATOM 3706 C C . GLU A 1 467 ? -23.603 6.325 23.049 1.00 97.50 467 GLU A C 1
ATOM 3708 O O . GLU A 1 467 ? -24.837 6.361 23.035 1.00 97.50 467 GLU A O 1
ATOM 3713 N N . PHE A 1 468 ? -22.913 5.200 22.899 1.00 98.19 468 PHE A N 1
ATOM 3714 C CA . PHE A 1 468 ? -23.513 3.897 22.649 1.00 98.19 468 PHE A CA 1
ATOM 3715 C C . PHE A 1 468 ? -23.126 2.946 23.774 1.00 98.19 468 PHE A C 1
ATOM 3717 O O . PHE A 1 468 ? -21.942 2.689 23.991 1.00 98.19 468 PHE A O 1
ATOM 3724 N N . GLU A 1 469 ? -24.120 2.428 24.492 1.00 97.50 469 GLU A N 1
ATOM 3725 C CA . GLU A 1 469 ? -23.924 1.384 25.496 1.00 97.50 469 GLU A CA 1
ATOM 3726 C C . GLU A 1 469 ? -23.987 0.012 24.817 1.00 97.50 469 GLU A C 1
ATOM 3728 O O . GLU A 1 469 ? -25.011 -0.366 24.247 1.00 97.50 469 GLU A O 1
ATOM 3733 N N . ILE A 1 470 ? -22.881 -0.728 24.868 1.00 96.62 470 ILE A N 1
ATOM 3734 C CA . ILE A 1 470 ? -22.732 -2.037 24.239 1.00 96.62 470 ILE A CA 1
ATOM 3735 C C . ILE A 1 470 ? -22.614 -3.098 25.329 1.00 96.62 470 ILE A C 1
ATOM 3737 O O . ILE A 1 470 ? -21.658 -3.117 26.105 1.00 96.62 470 ILE A O 1
ATOM 3741 N N . GLY A 1 471 ? -23.598 -3.997 25.372 1.00 96.06 471 GLY A N 1
ATOM 3742 C CA . GLY A 1 471 ? -23.589 -5.170 26.239 1.00 96.06 471 GLY A CA 1
ATOM 3743 C C . GLY A 1 471 ? -22.907 -6.355 25.559 1.00 96.06 471 GLY A C 1
ATOM 3744 O O . GLY A 1 471 ? -23.423 -6.907 24.589 1.00 96.06 471 GLY A O 1
ATOM 3745 N N . LEU A 1 472 ? -21.769 -6.783 26.094 1.00 95.81 472 LEU A N 1
ATOM 3746 C CA . LEU A 1 472 ? -21.007 -7.941 25.644 1.00 95.81 472 LEU A CA 1
ATOM 3747 C C . LEU A 1 472 ? -21.291 -9.134 26.559 1.00 95.81 472 LEU A C 1
ATOM 3749 O O . LEU A 1 472 ? -21.168 -9.042 27.781 1.00 95.81 472 LEU A O 1
ATOM 3753 N N . ARG A 1 473 ? -21.640 -10.280 25.968 1.00 95.06 473 ARG A N 1
ATOM 3754 C CA . ARG A 1 473 ? -21.715 -11.557 26.686 1.00 95.06 473 ARG A CA 1
ATOM 3755 C C . ARG A 1 473 ? -20.515 -12.413 26.307 1.00 95.06 473 ARG A C 1
ATOM 3757 O O . ARG A 1 473 ? -20.428 -12.880 25.175 1.00 95.06 473 ARG A O 1
ATOM 3764 N N . VAL A 1 474 ? -19.627 -12.643 27.267 1.00 94.06 474 VAL A N 1
ATOM 3765 C CA . VAL A 1 474 ? -18.484 -13.555 27.130 1.00 94.06 474 VAL A CA 1
ATOM 3766 C C . VAL A 1 474 ? -18.834 -14.858 27.838 1.00 94.06 474 VAL A C 1
ATOM 3768 O O . VAL A 1 474 ? -19.409 -14.825 28.918 1.00 94.06 474 VAL A O 1
ATOM 3771 N N . SER A 1 475 ? -18.535 -16.005 27.238 1.00 93.12 475 SER A N 1
ATOM 3772 C CA . SER A 1 475 ? -18.856 -17.332 27.784 1.00 93.12 475 SER A CA 1
ATOM 3773 C C . SER A 1 475 ? -17.639 -18.249 27.772 1.00 93.12 475 SER A C 1
ATOM 3775 O O . SER A 1 475 ? -16.746 -18.061 26.949 1.00 93.12 475 SER A O 1
ATOM 3777 N N . GLY A 1 476 ? -17.650 -19.286 28.611 1.00 89.88 476 GLY A N 1
ATOM 3778 C CA . GLY A 1 476 ? -16.569 -20.274 28.686 1.00 89.88 476 GLY A CA 1
ATOM 3779 C C . GLY A 1 476 ? -15.429 -19.856 29.616 1.00 89.88 476 GLY A C 1
ATOM 3780 O O . GLY A 1 476 ? -14.286 -20.236 29.384 1.00 89.88 476 GLY A O 1
ATOM 3781 N N . LEU A 1 477 ? -15.735 -19.062 30.644 1.00 91.00 477 LEU A N 1
ATOM 3782 C CA . LEU A 1 477 ? -14.765 -18.545 31.608 1.00 91.00 477 LEU A CA 1
ATOM 3783 C C . LEU A 1 477 ? -14.494 -19.561 32.733 1.00 91.00 477 LEU A C 1
ATOM 3785 O O . LEU A 1 477 ? -15.385 -20.291 33.173 1.00 91.00 477 LEU A O 1
ATOM 3789 N N . SER A 1 478 ? -13.257 -19.601 33.226 1.00 86.94 478 SER A N 1
ATOM 3790 C CA . SER A 1 478 ? -12.713 -20.562 34.211 1.00 86.94 478 SER A CA 1
ATOM 3791 C C . SER A 1 478 ? -12.650 -20.021 35.657 1.00 86.94 478 SER A C 1
ATOM 3793 O O . SER A 1 478 ? -12.670 -20.813 36.598 1.00 86.94 478 SER A O 1
ATOM 3795 N N . GLY A 1 479 ? -12.725 -18.699 35.860 1.00 88.25 479 GLY A N 1
ATOM 3796 C CA . GLY A 1 479 ? -12.792 -18.039 37.176 1.00 88.25 479 GLY A CA 1
ATOM 3797 C C . GLY A 1 479 ? -14.200 -17.611 37.620 1.00 88.25 479 GLY A C 1
ATOM 3798 O O . GLY A 1 479 ? -15.163 -17.761 36.874 1.00 88.25 479 GLY A O 1
ATOM 3799 N N . ASP A 1 480 ? -14.310 -17.070 38.836 1.00 93.44 480 ASP A N 1
ATOM 3800 C CA . ASP A 1 480 ? -15.558 -16.489 39.381 1.00 93.44 480 ASP A CA 1
ATOM 3801 C C . ASP A 1 480 ? -15.689 -14.987 39.072 1.00 93.44 480 ASP A C 1
ATOM 3803 O O . ASP A 1 480 ? -16.742 -14.372 39.255 1.00 93.44 480 ASP A O 1
ATOM 3807 N N . ARG A 1 481 ? -14.589 -14.379 38.623 1.00 94.69 481 ARG A N 1
ATOM 3808 C CA . ARG A 1 481 ? -14.483 -12.982 38.207 1.00 94.69 481 ARG A CA 1
ATOM 3809 C C . ARG A 1 481 ? -13.559 -12.894 37.001 1.00 94.69 481 ARG A C 1
ATOM 3811 O O . ARG A 1 481 ? -12.713 -13.767 36.807 1.00 94.69 481 ARG A O 1
ATOM 3818 N N . VAL A 1 482 ? -13.728 -11.839 36.219 1.00 95.44 482 VAL A N 1
ATOM 3819 C CA . VAL A 1 482 ? -12.886 -11.520 35.068 1.00 95.44 482 VAL A CA 1
ATOM 3820 C C . VAL A 1 482 ? -12.465 -10.055 35.129 1.00 95.44 482 VAL A C 1
ATOM 3822 O O . VAL A 1 482 ? -13.317 -9.200 35.381 1.00 95.44 482 VAL A O 1
ATOM 3825 N N . ASP A 1 483 ? -11.172 -9.777 34.939 1.00 96.69 483 ASP A N 1
ATOM 3826 C CA . ASP A 1 483 ? -10.644 -8.409 34.863 1.00 96.69 483 ASP A CA 1
ATOM 3827 C C . ASP A 1 483 ? -10.773 -7.888 33.431 1.00 96.69 483 ASP A C 1
ATOM 3829 O O . ASP A 1 483 ? -10.513 -8.609 32.460 1.00 96.69 483 ASP A O 1
ATOM 3833 N N . VAL A 1 484 ? -11.236 -6.647 33.301 1.00 97.69 484 VAL A N 1
ATOM 3834 C CA . VAL A 1 484 ? -11.520 -6.022 32.011 1.00 97.69 484 VAL A CA 1
ATOM 3835 C C . VAL A 1 484 ? -10.877 -4.649 31.956 1.00 97.69 484 VAL A C 1
ATOM 3837 O O . VAL A 1 484 ? -11.290 -3.720 32.654 1.00 97.69 484 VAL A O 1
ATOM 3840 N N . ARG A 1 485 ? -9.903 -4.513 31.056 1.00 98.25 485 ARG A N 1
ATOM 3841 C CA . ARG A 1 485 ? -9.161 -3.276 30.800 1.00 98.25 485 ARG A CA 1
ATOM 3842 C C . ARG A 1 485 ? -9.657 -2.622 29.518 1.00 98.25 485 ARG A C 1
ATOM 3844 O O . ARG A 1 485 ? -9.724 -3.272 28.478 1.00 98.25 485 ARG A O 1
ATOM 3851 N N . GLU A 1 486 ? -9.956 -1.328 29.570 1.00 98.38 486 GLU A N 1
ATOM 3852 C CA . GLU A 1 486 ? -10.411 -0.548 28.415 1.00 98.38 486 GLU A CA 1
ATOM 3853 C C . GLU A 1 486 ? -9.413 0.551 28.042 1.00 98.38 486 GLU A C 1
ATOM 3855 O O . GLU A 1 486 ? -9.003 1.358 28.883 1.00 98.38 486 GLU A O 1
ATOM 3860 N N . TYR A 1 487 ? -9.116 0.656 26.749 1.00 98.56 487 TYR A N 1
ATOM 3861 C CA . TYR A 1 487 ? -8.453 1.797 26.124 1.00 98.56 487 TYR A CA 1
ATOM 3862 C C . TYR A 1 487 ? -9.446 2.487 25.188 1.00 98.56 487 TYR A C 1
ATOM 3864 O O . TYR A 1 487 ? -9.756 1.972 24.112 1.00 98.56 487 TYR A O 1
ATOM 3872 N N . ARG A 1 488 ? -9.969 3.640 25.609 1.00 98.44 488 ARG A N 1
ATOM 3873 C CA . ARG A 1 488 ? -10.865 4.474 24.801 1.00 98.44 488 ARG A CA 1
ATOM 3874 C C . ARG A 1 488 ? -10.068 5.467 23.969 1.00 98.44 488 ARG A C 1
ATOM 3876 O O . ARG A 1 488 ? -9.181 6.133 24.503 1.00 98.44 488 ARG A O 1
ATOM 3883 N N . PHE A 1 489 ? -10.418 5.586 22.695 1.00 98.38 489 PHE A N 1
ATOM 3884 C CA . PHE A 1 489 ? -9.897 6.600 21.787 1.00 98.38 489 PHE A CA 1
ATOM 3885 C C . PHE A 1 489 ? -11.067 7.359 21.174 1.00 98.38 489 PHE A C 1
ATOM 3887 O O . PHE A 1 489 ? -11.827 6.825 20.366 1.00 98.38 489 PHE A O 1
ATOM 3894 N N . ASP A 1 490 ? -11.203 8.610 21.584 1.00 97.56 490 ASP A N 1
ATOM 3895 C CA . ASP A 1 490 ? -12.209 9.551 21.106 1.00 97.56 490 ASP A CA 1
ATOM 3896 C C . ASP A 1 490 ? -11.660 10.978 21.273 1.00 97.56 490 ASP A C 1
ATOM 3898 O O . ASP A 1 490 ? -10.463 11.171 21.469 1.00 97.56 490 ASP A O 1
ATOM 3902 N N . SER A 1 491 ? -12.500 12.005 21.173 1.00 96.06 491 SER A N 1
ATOM 3903 C CA . SER A 1 491 ? -12.050 13.398 21.324 1.00 96.06 491 SER A CA 1
ATOM 3904 C C . SER A 1 491 ? -11.603 13.797 22.744 1.00 96.06 491 SER A C 1
ATOM 3906 O O . SER A 1 491 ? -11.033 14.878 22.917 1.00 96.06 491 SER A O 1
ATOM 3908 N N . LEU A 1 492 ? -11.869 12.959 23.750 1.00 96.12 492 LEU A N 1
ATOM 3909 C CA . LEU A 1 492 ? -11.620 13.200 25.174 1.00 96.12 492 LEU A CA 1
ATOM 3910 C C . LEU A 1 492 ? -10.629 12.200 25.787 1.00 96.12 492 LEU A C 1
ATOM 3912 O O . LEU A 1 492 ? -9.934 12.548 26.740 1.00 96.12 492 LEU A O 1
ATOM 3916 N N . ASN A 1 493 ? -10.553 10.980 25.257 1.00 97.25 493 ASN A N 1
ATOM 3917 C CA . ASN A 1 493 ? -9.754 9.885 25.801 1.00 97.25 493 ASN A CA 1
ATOM 3918 C C . ASN A 1 493 ? -8.571 9.541 24.892 1.00 97.25 493 ASN A C 1
ATOM 3920 O O . ASN A 1 493 ? -8.732 9.439 23.674 1.00 97.25 493 ASN A O 1
ATOM 3924 N N . ASN A 1 494 ? -7.388 9.353 25.499 1.00 97.44 494 ASN A N 1
ATOM 3925 C CA . ASN A 1 494 ? -6.121 9.116 24.791 1.00 97.44 494 ASN A CA 1
ATOM 3926 C C . ASN A 1 494 ? -5.941 10.092 23.616 1.00 97.44 494 ASN A C 1
ATOM 3928 O O . ASN A 1 494 ? -5.735 9.674 22.481 1.00 97.44 494 ASN A O 1
ATOM 3932 N N . SER A 1 495 ? -6.148 11.388 23.862 1.00 95.62 495 SER A N 1
ATOM 3933 C CA . SER A 1 495 ? -6.317 12.392 22.813 1.00 95.62 495 SER A CA 1
ATOM 3934 C C . SER A 1 495 ? -5.586 13.691 23.126 1.00 95.62 495 SER A C 1
ATOM 3936 O O . SER A 1 495 ? -5.736 14.271 24.207 1.00 95.62 495 SER A O 1
ATOM 3938 N N . CYS A 1 496 ? -4.889 14.213 22.116 1.00 93.94 496 CYS A N 1
ATOM 3939 C CA . CYS A 1 496 ? -4.384 15.581 22.099 1.00 93.94 496 CYS A CA 1
ATOM 3940 C C . CYS A 1 496 ? -5.377 16.582 21.479 1.00 93.94 496 CYS A C 1
ATOM 3942 O O . CYS A 1 496 ? -5.054 17.764 21.381 1.00 93.94 496 CYS A O 1
ATOM 3944 N N . TYR A 1 497 ? -6.582 16.174 21.067 1.00 93.94 497 TYR A N 1
ATOM 3945 C CA . TYR A 1 497 ? -7.486 17.005 20.259 1.00 93.94 497 TYR A CA 1
ATOM 3946 C C . TYR A 1 497 ? -7.866 18.330 20.918 1.00 93.94 497 TYR A C 1
ATOM 3948 O O . TYR A 1 497 ? -7.803 19.392 20.289 1.00 93.94 497 TYR A O 1
ATOM 3956 N N . GLY A 1 498 ? -8.242 18.292 22.199 1.00 92.38 498 GLY A N 1
ATOM 3957 C CA . GLY A 1 498 ? -8.602 19.497 22.946 1.00 92.38 498 GLY A CA 1
ATOM 3958 C C . GLY A 1 498 ? -7.449 20.502 23.015 1.00 92.38 498 GLY A C 1
ATOM 3959 O O . GLY A 1 498 ? -7.665 21.704 22.854 1.00 92.38 498 GLY A O 1
ATOM 3960 N N . LEU A 1 499 ? -6.226 20.003 23.200 1.00 91.69 499 LEU A N 1
ATOM 3961 C CA . LEU A 1 499 ? -5.000 20.792 23.226 1.00 91.69 499 LEU A CA 1
ATOM 3962 C C . LEU A 1 499 ? -4.681 21.348 21.836 1.00 91.69 499 LEU A C 1
ATOM 3964 O O . LEU A 1 499 ? -4.549 22.563 21.682 1.00 91.69 499 LEU A O 1
ATOM 3968 N N . ALA A 1 500 ? -4.671 20.484 20.818 1.00 90.31 500 ALA A N 1
ATOM 3969 C CA . ALA A 1 500 ? -4.473 20.852 19.425 1.00 90.31 500 ALA A CA 1
ATOM 3970 C C . ALA A 1 500 ? -5.402 22.012 19.055 1.00 90.31 500 ALA A C 1
ATOM 3972 O O . ALA A 1 500 ? -4.927 23.089 18.711 1.00 90.31 500 ALA A O 1
ATOM 3973 N N . ARG A 1 501 ? -6.718 21.878 19.261 1.00 89.75 501 ARG A N 1
ATOM 3974 C CA . ARG A 1 501 ? -7.689 22.950 18.984 1.00 89.75 501 ARG A CA 1
ATOM 3975 C C . ARG A 1 501 ? -7.357 24.282 19.655 1.00 89.75 501 ARG A C 1
ATOM 3977 O O . ARG A 1 501 ? -7.514 25.318 19.011 1.00 89.75 501 ARG A O 1
ATOM 3984 N N . ARG A 1 502 ? -6.918 24.274 20.920 1.00 89.69 502 ARG A N 1
ATOM 3985 C CA . ARG A 1 502 ? -6.515 25.502 21.629 1.00 89.69 502 ARG A CA 1
ATOM 3986 C C . ARG A 1 502 ? -5.300 26.145 20.969 1.00 89.69 502 ARG A C 1
ATOM 3988 O O . ARG A 1 502 ? -5.329 27.344 20.708 1.00 89.69 502 ARG A O 1
ATOM 3995 N N . HIS A 1 503 ? -4.267 25.365 20.659 1.00 86.94 503 HIS A N 1
ATOM 3996 C CA . HIS A 1 503 ? -3.054 25.886 20.025 1.00 86.94 503 HIS A CA 1
ATOM 3997 C C . HIS A 1 503 ? -3.296 26.366 18.594 1.00 86.94 503 HIS A C 1
ATOM 3999 O O . HIS A 1 503 ? -2.761 27.401 18.206 1.00 86.94 503 HIS A O 1
ATOM 4005 N N . ARG A 1 504 ? -4.156 25.674 17.841 1.00 84.81 504 ARG A N 1
ATOM 4006 C CA . ARG A 1 504 ? -4.563 26.058 16.482 1.00 84.81 504 ARG A CA 1
ATOM 4007 C C . ARG A 1 504 ? -5.363 27.366 16.430 1.00 84.81 504 ARG A C 1
ATOM 4009 O O . ARG A 1 504 ? -5.413 28.021 15.396 1.00 84.81 504 ARG A O 1
ATOM 4016 N N . ALA A 1 505 ? -6.008 27.754 17.530 1.00 84.69 505 ALA A N 1
ATOM 4017 C CA . ALA A 1 505 ? -6.740 29.018 17.622 1.00 84.69 505 ALA A CA 1
ATOM 4018 C C . ALA A 1 505 ? -5.825 30.240 17.851 1.00 84.69 505 ALA A C 1
ATOM 4020 O O . ALA A 1 505 ? -6.307 31.374 17.852 1.00 84.69 505 ALA A O 1
ATOM 4021 N N . LEU A 1 506 ? -4.522 30.028 18.071 1.00 81.81 506 LEU A N 1
ATOM 4022 C CA . LEU A 1 506 ? -3.545 31.096 18.274 1.00 81.81 506 LEU A CA 1
ATOM 4023 C C . LEU A 1 506 ? -3.098 31.700 16.924 1.00 81.81 506 LEU A C 1
ATOM 4025 O O . LEU A 1 506 ? -3.102 31.010 15.910 1.00 81.81 506 LEU A O 1
ATOM 4029 N N . PRO A 1 507 ? -2.697 32.985 16.888 1.00 76.56 507 PRO A N 1
ATOM 4030 C CA . PRO A 1 507 ? -2.406 33.700 15.639 1.00 76.56 507 PRO A CA 1
ATOM 4031 C C . PRO A 1 507 ? -1.095 33.297 14.939 1.00 76.56 507 PRO A C 1
ATOM 4033 O O . PRO A 1 507 ? -0.883 33.697 13.794 1.00 76.56 507 PRO A O 1
ATOM 4036 N N . ASP A 1 508 ? -0.214 32.535 15.594 1.00 71.56 508 ASP A N 1
ATOM 4037 C CA . ASP A 1 508 ? 1.042 32.085 14.987 1.00 71.56 508 ASP A CA 1
ATOM 4038 C C . ASP A 1 508 ? 0.814 30.917 14.019 1.00 71.56 508 ASP A C 1
ATOM 4040 O O . ASP A 1 508 ? 0.105 29.969 14.365 1.00 71.56 508 ASP A O 1
ATOM 4044 N N . PRO A 1 509 ? 1.463 30.911 12.837 1.00 67.69 509 PRO A N 1
ATOM 4045 C CA . PRO A 1 509 ? 1.391 29.775 11.932 1.00 67.69 509 PRO A CA 1
ATOM 4046 C C . PRO A 1 509 ? 1.891 28.510 12.635 1.00 67.69 509 PRO A C 1
ATOM 4048 O O . PRO A 1 509 ? 3.076 28.405 12.954 1.00 67.69 509 PRO A O 1
ATOM 4051 N N . GLU A 1 510 ? 1.005 27.533 12.834 1.00 67.81 510 GLU A N 1
ATOM 4052 C CA . GLU A 1 510 ? 1.295 26.294 13.570 1.00 67.81 510 GLU A CA 1
ATOM 4053 C C . GLU A 1 510 ? 2.574 25.603 13.108 1.00 67.81 510 GLU A C 1
ATOM 4055 O O . GLU A 1 510 ? 3.342 25.136 13.941 1.00 67.81 510 GLU A O 1
ATOM 4060 N N . LYS A 1 511 ? 2.856 25.614 11.797 1.00 65.94 511 LYS A N 1
ATOM 4061 C CA . LYS A 1 511 ? 4.061 25.012 11.197 1.00 65.94 511 LYS A CA 1
ATOM 4062 C C . LYS A 1 511 ? 5.379 25.553 11.763 1.00 65.94 511 LYS A C 1
ATOM 4064 O O . LYS A 1 511 ? 6.421 24.926 11.613 1.00 65.94 511 LYS A O 1
ATOM 4069 N N . ARG A 1 512 ? 5.358 26.766 12.321 1.00 77.94 512 ARG A N 1
ATOM 4070 C CA . ARG A 1 512 ? 6.534 27.494 12.825 1.00 77.94 512 ARG A CA 1
ATOM 4071 C C . ARG A 1 512 ? 6.466 27.750 14.325 1.00 77.94 512 ARG A C 1
ATOM 4073 O O . ARG A 1 512 ? 7.352 28.415 14.856 1.00 77.94 512 ARG A O 1
ATOM 4080 N N . ARG A 1 513 ? 5.420 27.262 14.998 1.00 87.44 513 ARG A N 1
ATOM 4081 C CA . ARG A 1 513 ? 5.289 27.423 16.442 1.00 87.44 513 ARG A CA 1
ATOM 4082 C C . ARG A 1 513 ? 6.412 26.658 17.133 1.00 87.44 513 ARG A C 1
ATOM 4084 O O . ARG A 1 513 ? 6.629 25.483 16.849 1.00 87.44 513 ARG A O 1
ATOM 4091 N N . ILE A 1 514 ? 7.083 27.350 18.043 1.00 92.25 514 ILE A N 1
ATOM 4092 C CA . ILE A 1 514 ? 8.050 26.781 18.972 1.00 92.25 514 ILE A CA 1
ATOM 4093 C C . ILE A 1 514 ? 7.339 26.663 20.316 1.00 92.25 514 ILE A C 1
ATOM 4095 O O . ILE A 1 514 ? 6.859 27.668 20.843 1.00 92.25 514 ILE A O 1
ATOM 4099 N N . TYR A 1 515 ? 7.243 25.449 20.843 1.00 93.25 515 TYR A N 1
ATOM 4100 C CA . TYR A 1 515 ? 6.639 25.189 22.143 1.00 93.25 515 TYR A CA 1
ATOM 4101 C C . TYR A 1 515 ? 7.656 25.389 23.261 1.00 93.25 515 TYR A C 1
ATOM 4103 O O . TYR A 1 515 ? 8.846 25.090 23.127 1.00 93.25 515 TYR A O 1
ATOM 4111 N N . THR A 1 516 ? 7.174 25.903 24.386 1.00 95.25 516 THR A N 1
ATOM 4112 C CA . THR A 1 516 ? 7.924 25.908 25.640 1.00 95.25 516 THR A CA 1
ATOM 4113 C C . THR A 1 516 ? 8.003 24.497 26.221 1.00 95.25 516 THR A C 1
ATOM 4115 O O . THR A 1 516 ? 7.170 23.643 25.926 1.00 95.25 516 THR A O 1
ATOM 4118 N N . GLU A 1 517 ? 8.969 24.260 27.111 1.00 97.19 517 GLU A N 1
ATOM 4119 C CA . GLU A 1 517 ? 9.091 22.974 27.809 1.00 97.19 517 GLU A CA 1
ATOM 4120 C C . GLU A 1 517 ? 7.803 22.611 28.563 1.00 97.19 517 GLU A C 1
ATOM 4122 O O . GLU A 1 517 ? 7.365 21.469 28.527 1.00 97.19 517 GLU A O 1
ATOM 4127 N N . SER A 1 518 ? 7.149 23.592 29.195 1.00 96.56 518 SER A N 1
ATOM 4128 C CA . SER A 1 518 ? 5.895 23.361 29.921 1.00 96.56 518 SER A CA 1
ATOM 4129 C C . SER A 1 518 ? 4.747 22.960 28.995 1.00 96.56 518 SER A C 1
ATOM 4131 O O . SER A 1 518 ? 3.992 22.059 29.343 1.00 96.56 518 SER A O 1
ATOM 4133 N N . GLU A 1 519 ? 4.607 23.611 27.835 1.00 94.75 519 GLU A N 1
ATOM 4134 C CA . GLU A 1 519 ? 3.598 23.217 26.844 1.00 94.75 519 GLU A CA 1
ATOM 4135 C C . GLU A 1 519 ? 3.903 21.822 26.292 1.00 94.75 519 GLU A C 1
ATOM 4137 O O . GLU A 1 519 ? 2.995 21.013 26.136 1.00 94.75 519 GLU A O 1
ATOM 4142 N N . PHE A 1 520 ? 5.177 21.509 26.036 1.00 96.25 520 PHE A N 1
ATOM 4143 C CA . PHE A 1 520 ? 5.570 20.182 25.574 1.00 96.25 520 PHE A CA 1
ATOM 4144 C C . PHE A 1 520 ? 5.248 19.084 26.594 1.00 96.25 520 PHE A C 1
ATOM 4146 O O . PHE A 1 520 ? 4.768 18.028 26.192 1.00 96.25 520 PHE A O 1
ATOM 4153 N N . GLN A 1 521 ? 5.459 19.307 27.896 1.00 97.12 521 GLN A N 1
ATOM 4154 C CA . GLN A 1 521 ? 5.093 18.307 28.905 1.00 97.12 521 GLN A CA 1
ATOM 4155 C C . GLN A 1 521 ? 3.577 18.048 28.934 1.00 97.12 521 GLN A C 1
ATOM 4157 O O . GLN A 1 521 ? 3.182 16.886 28.959 1.00 97.12 521 GLN A O 1
ATOM 4162 N N . GLU A 1 522 ? 2.737 19.087 28.815 1.00 96.19 522 GLU A N 1
ATOM 4163 C CA . GLU A 1 522 ? 1.276 18.922 28.672 1.00 96.19 522 GLU A CA 1
ATOM 4164 C C . GLU A 1 522 ? 0.933 18.124 27.400 1.00 96.19 522 GLU A C 1
ATOM 4166 O O . GLU A 1 522 ? 0.181 17.152 27.455 1.00 96.19 522 GLU A O 1
ATOM 4171 N N . ILE A 1 523 ? 1.537 18.477 26.256 1.00 95.38 523 ILE A N 1
ATOM 4172 C CA . ILE A 1 523 ? 1.373 17.739 24.991 1.00 95.38 523 ILE A CA 1
ATOM 4173 C C . ILE A 1 523 ? 1.730 16.261 25.176 1.00 95.38 523 ILE A C 1
ATOM 4175 O O . ILE A 1 523 ? 0.963 15.381 24.784 1.00 95.38 523 ILE A O 1
ATOM 4179 N N . ARG A 1 524 ? 2.881 15.987 25.792 1.00 96.31 524 ARG A N 1
ATOM 4180 C CA . ARG A 1 524 ? 3.397 14.635 25.991 1.00 96.31 524 ARG A CA 1
ATOM 4181 C C . ARG A 1 524 ? 2.487 13.811 26.893 1.00 96.31 524 ARG A C 1
ATOM 4183 O O . ARG A 1 524 ? 2.227 12.661 26.569 1.00 96.31 524 ARG A O 1
ATOM 4190 N N . GLU A 1 525 ? 1.996 14.375 27.992 1.00 95.94 525 GLU A N 1
ATOM 4191 C CA . GLU A 1 525 ? 1.084 13.683 28.914 1.00 95.94 525 GLU A CA 1
ATOM 4192 C C . GLU A 1 525 ? -0.207 13.235 28.219 1.00 95.94 525 GLU A C 1
ATOM 4194 O O . GLU A 1 525 ? -0.638 12.097 28.407 1.00 95.94 525 GLU A O 1
ATOM 4199 N N . HIS A 1 526 ? -0.774 14.092 27.365 1.00 95.00 526 HIS A N 1
ATOM 4200 C CA . HIS A 1 526 ? -1.964 13.781 26.568 1.00 95.00 526 HIS A CA 1
ATOM 4201 C C . HIS A 1 526 ? -1.707 12.780 25.431 1.00 95.00 526 HIS A C 1
ATOM 4203 O O . HIS A 1 526 ? -2.630 12.081 25.015 1.00 95.00 526 HIS A O 1
ATOM 4209 N N . ALA A 1 527 ? -0.471 12.710 24.930 1.00 95.81 527 ALA A N 1
ATOM 4210 C CA . ALA A 1 527 ? -0.080 11.793 23.865 1.00 95.81 527 ALA A CA 1
ATOM 4211 C C . ALA A 1 527 ? 0.197 10.365 24.368 1.00 95.81 527 ALA A C 1
ATOM 4213 O O . ALA A 1 527 ? 0.248 9.434 23.567 1.00 95.81 527 ALA A O 1
ATOM 4214 N N . LEU A 1 528 ? 0.411 10.155 25.671 1.00 96.06 528 LEU A N 1
ATOM 4215 C CA . LEU A 1 528 ? 0.690 8.825 26.219 1.00 96.06 528 LEU A CA 1
ATOM 4216 C C . LEU A 1 528 ? -0.564 7.945 26.239 1.00 96.06 528 LEU A C 1
ATOM 4218 O O . LEU A 1 528 ? -1.643 8.389 26.617 1.00 96.06 528 LEU A O 1
ATOM 4222 N N . LEU A 1 529 ? -0.389 6.665 25.898 1.00 97.69 529 LEU A N 1
ATOM 4223 C CA . LEU A 1 529 ? -1.443 5.662 26.026 1.00 97.69 529 LEU A CA 1
ATOM 4224 C C . LEU A 1 529 ? -1.739 5.379 27.502 1.00 97.69 529 LEU A C 1
ATOM 4226 O O . LEU A 1 529 ? -0.838 5.046 28.274 1.00 97.69 529 LEU A O 1
ATOM 4230 N N . GLN A 1 530 ? -3.012 5.446 27.871 1.00 97.50 530 GLN A N 1
ATOM 4231 C CA . GLN A 1 530 ? -3.513 5.214 29.218 1.00 97.50 530 GLN A CA 1
ATOM 4232 C C . GLN A 1 530 ? -4.674 4.218 29.206 1.00 97.50 530 GLN A C 1
ATOM 4234 O O . GLN A 1 530 ? -5.539 4.242 28.325 1.00 97.50 530 GLN A O 1
ATOM 4239 N N . VAL A 1 531 ? -4.707 3.361 30.230 1.00 98.12 531 VAL A N 1
ATOM 4240 C CA . VAL A 1 531 ? -5.895 2.567 30.561 1.00 98.12 531 VAL A CA 1
ATOM 4241 C C . VAL A 1 531 ? -6.969 3.533 31.050 1.00 98.12 531 VAL A C 1
ATOM 4243 O O . VAL A 1 531 ? -6.760 4.270 32.010 1.00 98.12 531 VAL A O 1
ATOM 4246 N N . THR A 1 532 ? -8.113 3.530 30.379 1.00 97.88 532 THR A N 1
ATOM 4247 C CA . THR A 1 532 ? -9.226 4.454 30.647 1.00 97.88 532 THR A CA 1
ATOM 4248 C C . THR A 1 532 ? -10.235 3.892 31.642 1.00 97.88 532 THR A C 1
ATOM 4250 O O . THR A 1 532 ? -10.865 4.653 32.370 1.00 97.88 532 THR A O 1
ATOM 4253 N N . ALA A 1 533 ? -10.348 2.565 31.724 1.00 97.62 533 ALA A N 1
ATOM 4254 C CA . ALA A 1 533 ? -11.081 1.875 32.775 1.00 97.62 533 ALA A CA 1
ATOM 4255 C C . ALA A 1 533 ? -10.422 0.525 33.075 1.00 97.62 533 ALA A C 1
ATOM 4257 O O . ALA A 1 533 ? -9.910 -0.133 32.168 1.00 97.62 533 ALA A O 1
ATOM 4258 N N . ASN A 1 534 ? -10.449 0.117 34.344 1.00 97.50 534 ASN A N 1
ATOM 4259 C CA . ASN A 1 534 ? -10.194 -1.261 34.743 1.00 97.50 534 ASN A CA 1
ATOM 4260 C C . ASN A 1 534 ? -11.322 -1.717 35.669 1.00 97.50 534 ASN A C 1
ATOM 4262 O O . ASN A 1 534 ? -11.589 -1.049 36.671 1.00 97.50 534 ASN A O 1
ATOM 4266 N N . THR A 1 535 ? -12.043 -2.772 35.304 1.00 97.31 535 THR A N 1
ATOM 4267 C CA . THR A 1 535 ? -13.252 -3.209 36.012 1.00 97.31 535 THR A CA 1
ATOM 4268 C C . THR A 1 535 ? -13.326 -4.724 36.076 1.00 97.31 535 THR A C 1
ATOM 4270 O O . THR A 1 535 ? -13.205 -5.408 35.067 1.00 97.31 535 THR A O 1
ATOM 4273 N N . GLU A 1 536 ? -13.629 -5.243 37.261 1.00 96.69 536 GLU A N 1
ATOM 4274 C CA . GLU A 1 536 ? -13.905 -6.661 37.443 1.00 96.69 536 GLU A CA 1
ATOM 4275 C C . GLU A 1 536 ? -15.396 -6.967 37.283 1.00 96.69 536 GLU A C 1
ATOM 4277 O O . GLU A 1 536 ? -16.246 -6.388 37.971 1.00 96.69 536 GLU A O 1
ATOM 4282 N N . TYR A 1 537 ? -15.707 -7.967 36.465 1.00 96.38 537 TYR A N 1
ATOM 4283 C CA . TYR A 1 537 ? -17.068 -8.454 36.268 1.00 96.38 537 TYR A CA 1
ATOM 4284 C C . TYR A 1 537 ? -17.255 -9.829 36.918 1.00 96.38 537 TYR A C 1
ATOM 4286 O O . TYR A 1 537 ? -16.359 -10.672 36.838 1.00 96.38 537 TYR A O 1
ATOM 4294 N N . PRO A 1 538 ? -18.401 -10.089 37.576 1.00 96.50 538 PRO A N 1
ATOM 4295 C CA . PRO A 1 538 ? -18.706 -11.418 38.086 1.00 96.50 538 PRO A CA 1
ATOM 4296 C C . PRO A 1 538 ? -18.968 -12.393 36.932 1.00 96.50 538 PRO A C 1
ATOM 4298 O O . PRO A 1 538 ? -19.594 -12.029 35.932 1.00 96.50 538 PRO A O 1
ATOM 4301 N N . VAL A 1 539 ? -18.525 -13.636 37.106 1.00 95.94 539 VAL A N 1
ATOM 4302 C CA . VAL A 1 539 ? -18.875 -14.757 36.232 1.00 95.94 539 VAL A CA 1
ATOM 4303 C C . VAL A 1 539 ? -20.127 -15.434 36.795 1.00 95.94 539 VAL A C 1
ATOM 4305 O O . VAL A 1 539 ? -20.199 -15.733 37.985 1.00 95.94 539 VAL A O 1
ATOM 4308 N N . ASP A 1 540 ? -21.134 -15.614 35.947 1.00 94.06 540 ASP A N 1
ATOM 4309 C CA . ASP A 1 540 ? -22.401 -16.260 36.272 1.00 94.06 540 ASP A CA 1
ATOM 4310 C C . ASP A 1 540 ? -22.282 -17.795 36.325 1.00 94.06 540 ASP A C 1
ATOM 4312 O O . ASP A 1 540 ? -21.267 -18.390 35.947 1.00 94.06 540 ASP A O 1
ATOM 4316 N N . ASP A 1 541 ? -23.344 -18.447 36.804 1.00 92.56 541 ASP A N 1
ATOM 4317 C CA . ASP A 1 541 ? -23.403 -19.908 36.950 1.00 92.56 541 ASP A CA 1
ATOM 4318 C C . ASP A 1 541 ? -23.235 -20.650 35.605 1.00 92.56 541 ASP A C 1
ATOM 4320 O O . ASP A 1 541 ? -22.765 -21.790 35.583 1.00 92.56 541 ASP A O 1
ATOM 4324 N N . ASP A 1 542 ? -23.539 -19.992 34.477 1.00 93.00 542 ASP A N 1
ATOM 4325 C CA . ASP A 1 542 ? -23.354 -20.511 33.113 1.00 93.00 542 ASP A CA 1
ATOM 4326 C C . ASP A 1 542 ? -21.912 -20.316 32.599 1.00 93.00 542 ASP A C 1
ATOM 4328 O O . ASP A 1 542 ? -21.629 -20.530 31.414 1.00 93.00 542 ASP A O 1
ATOM 4332 N N . ARG A 1 543 ? -20.981 -19.917 33.476 1.00 93.31 543 ARG A N 1
ATOM 4333 C CA . ARG A 1 543 ? -19.576 -19.638 33.143 1.00 93.31 543 ARG A CA 1
ATOM 4334 C C . ARG A 1 543 ? -19.433 -18.495 32.135 1.00 93.31 543 ARG A C 1
ATOM 4336 O O . ARG A 1 543 ? -18.552 -18.533 31.268 1.00 93.31 543 ARG A O 1
ATOM 4343 N N . GLY A 1 544 ? -20.299 -17.485 32.225 1.00 94.31 544 GLY A N 1
ATOM 4344 C CA . GLY A 1 544 ? -20.255 -16.284 31.399 1.00 94.31 544 GLY A CA 1
ATOM 4345 C C . GLY A 1 544 ? -20.184 -14.981 32.191 1.00 94.31 544 GLY A C 1
ATOM 4346 O O . GLY A 1 544 ? -20.507 -14.929 33.365 1.00 94.31 544 GLY A O 1
ATOM 4347 N N . ALA A 1 545 ? -19.757 -13.903 31.542 1.00 96.31 545 ALA A N 1
ATOM 4348 C CA . ALA A 1 545 ? -19.751 -12.555 32.099 1.00 96.31 545 ALA A CA 1
ATOM 4349 C C . ALA A 1 545 ? -20.526 -11.606 31.180 1.00 96.31 545 ALA A C 1
ATOM 4351 O O . ALA A 1 545 ? -20.476 -11.723 29.950 1.00 96.31 545 ALA A O 1
ATOM 4352 N N . ARG A 1 546 ? -21.245 -10.657 31.788 1.00 96.81 546 ARG A N 1
ATOM 4353 C CA . ARG A 1 546 ? -21.900 -9.547 31.086 1.00 96.81 546 ARG A CA 1
ATOM 4354 C C . ARG A 1 546 ? -21.088 -8.286 31.321 1.00 96.81 546 ARG A C 1
ATOM 4356 O O . ARG A 1 546 ? -21.066 -7.777 32.436 1.00 96.81 546 ARG A O 1
ATOM 4363 N N . ILE A 1 547 ? -20.430 -7.823 30.271 1.00 96.88 547 ILE A N 1
ATOM 4364 C CA . ILE A 1 547 ? -19.562 -6.649 30.278 1.00 96.88 547 ILE A CA 1
ATOM 4365 C C . ILE A 1 547 ? -20.310 -5.531 29.560 1.00 96.88 547 ILE A C 1
ATOM 4367 O O . ILE A 1 547 ? -20.852 -5.758 28.481 1.00 96.88 547 ILE A O 1
ATOM 4371 N N . THR A 1 548 ? -20.340 -4.335 30.137 1.00 97.06 548 THR A N 1
ATOM 4372 C CA . THR A 1 548 ? -20.950 -3.165 29.499 1.00 97.06 548 THR A CA 1
ATOM 4373 C C . THR A 1 548 ? -19.859 -2.163 29.179 1.00 97.06 548 THR A C 1
ATOM 4375 O O . THR A 1 548 ? -19.112 -1.773 30.070 1.00 97.06 548 THR A O 1
ATOM 4378 N N . VAL A 1 549 ? -19.784 -1.727 27.924 1.00 96.94 549 VAL A N 1
ATOM 4379 C CA . VAL A 1 549 ? -18.841 -0.688 27.492 1.00 96.94 549 VAL A CA 1
ATOM 4380 C C . VAL A 1 549 ? -19.592 0.469 26.850 1.00 96.94 549 VAL A C 1
ATOM 4382 O O . VAL A 1 549 ? -20.574 0.264 26.139 1.00 96.94 549 VAL A O 1
ATOM 4385 N N . THR A 1 550 ? -19.134 1.695 27.092 1.00 97.62 550 THR A N 1
ATOM 4386 C CA . THR A 1 550 ? -19.659 2.895 26.425 1.00 97.62 550 THR A CA 1
ATOM 4387 C C . THR A 1 550 ? -18.684 3.338 25.349 1.00 97.62 550 THR A C 1
ATOM 4389 O O . THR A 1 550 ? -17.506 3.551 25.639 1.00 97.62 550 THR A O 1
ATOM 4392 N N . VAL A 1 551 ? -19.174 3.507 24.124 1.00 98.19 551 VAL A N 1
ATOM 4393 C CA . VAL A 1 551 ? -18.387 4.008 22.993 1.00 98.19 551 VAL A CA 1
ATOM 4394 C C . VAL A 1 551 ? -18.935 5.361 22.566 1.00 98.19 551 VAL A C 1
ATOM 4396 O O . VAL A 1 551 ? -20.137 5.505 22.341 1.00 98.19 551 VAL A O 1
ATOM 4399 N N . ALA A 1 552 ? -18.062 6.360 22.469 1.00 98.25 552 ALA A N 1
ATOM 4400 C CA . ALA A 1 552 ? -18.429 7.685 21.984 1.00 98.25 552 ALA A CA 1
ATOM 4401 C C . ALA A 1 552 ? -18.674 7.677 20.466 1.00 98.25 552 ALA A C 1
ATOM 4403 O O . ALA A 1 552 ? -18.152 6.832 19.737 1.00 98.25 552 ALA A O 1
ATOM 4404 N N . ALA A 1 553 ? -19.434 8.648 19.964 1.00 97.44 553 ALA A N 1
ATOM 4405 C CA . ALA A 1 553 ? -19.496 8.925 18.534 1.00 97.44 553 ALA A CA 1
ATOM 4406 C C . ALA A 1 553 ? -18.096 9.215 17.974 1.00 97.44 553 ALA A C 1
ATOM 4408 O O . ALA A 1 553 ? -17.358 10.023 18.536 1.00 97.44 553 ALA A O 1
ATOM 4409 N N . ASN A 1 554 ? -17.750 8.569 16.856 1.00 97.44 554 ASN A N 1
ATOM 4410 C CA . ASN A 1 554 ? -16.382 8.545 16.330 1.00 97.44 554 ASN A CA 1
ATOM 4411 C C . ASN A 1 554 ? -15.371 8.093 17.384 1.00 97.44 554 ASN A C 1
ATOM 4413 O O . ASN A 1 554 ? -14.344 8.732 17.590 1.00 97.44 554 ASN A O 1
ATOM 4417 N N . GLY A 1 555 ? -15.692 6.997 18.061 1.00 98.00 555 GLY A N 1
ATOM 4418 C CA . GLY A 1 555 ? -14.861 6.390 19.086 1.00 98.00 555 GLY A CA 1
ATOM 4419 C C . GLY A 1 555 ? -14.516 4.947 18.745 1.00 98.00 555 GLY A C 1
ATOM 4420 O O . GLY A 1 555 ? -15.256 4.258 18.035 1.00 98.00 555 GLY A O 1
ATOM 4421 N N . ILE A 1 556 ? -13.387 4.495 19.277 1.00 98.44 556 ILE A N 1
ATOM 4422 C CA . ILE A 1 556 ? -12.982 3.090 19.313 1.00 98.44 556 ILE A CA 1
ATOM 4423 C C . ILE A 1 556 ? -12.568 2.740 20.744 1.00 98.44 556 ILE A C 1
ATOM 4425 O O . ILE A 1 556 ? -11.780 3.453 21.368 1.00 98.44 556 ILE A O 1
ATOM 4429 N N . ASN A 1 557 ? -13.081 1.623 21.251 1.00 98.50 557 ASN A N 1
ATOM 4430 C CA . ASN A 1 557 ? -12.654 1.022 22.506 1.00 98.50 557 ASN A CA 1
ATOM 4431 C C . ASN A 1 557 ? -11.894 -0.263 22.189 1.00 98.50 557 ASN A C 1
ATOM 4433 O O . ASN A 1 557 ? -12.422 -1.153 21.518 1.00 98.50 557 ASN A O 1
ATOM 4437 N N . PHE A 1 558 ? -10.678 -0.373 22.712 1.00 98.31 558 PHE A N 1
ATOM 4438 C CA . PHE A 1 558 ? -9.944 -1.629 22.769 1.00 98.31 558 PHE A CA 1
ATOM 4439 C C . PHE A 1 558 ? -10.104 -2.216 24.171 1.00 98.31 558 PHE A C 1
ATOM 4441 O O . PHE A 1 558 ? -9.672 -1.615 25.154 1.00 98.31 558 PHE A O 1
ATOM 4448 N N . VAL A 1 559 ? -10.758 -3.366 24.266 1.00 98.31 559 VAL A N 1
ATOM 4449 C CA . VAL A 1 559 ? -11.131 -4.024 25.519 1.00 98.31 559 VAL A CA 1
ATOM 4450 C C . VAL A 1 559 ? -10.349 -5.325 25.631 1.00 98.31 559 VAL A C 1
ATOM 4452 O O . VAL A 1 559 ? -10.415 -6.168 24.738 1.00 98.31 559 VAL A O 1
ATOM 4455 N N . ILE A 1 560 ? -9.608 -5.491 26.719 1.00 97.75 560 ILE A N 1
ATOM 4456 C CA . ILE A 1 560 ? -8.881 -6.721 27.034 1.00 97.75 560 ILE A CA 1
ATOM 4457 C C . ILE A 1 560 ? -9.597 -7.386 28.199 1.00 97.75 560 ILE A C 1
ATOM 4459 O O . ILE A 1 560 ? -9.769 -6.779 29.253 1.00 97.75 560 ILE A O 1
ATOM 4463 N N . VAL A 1 561 ? -10.036 -8.617 27.972 1.00 96.75 561 VAL A N 1
ATOM 4464 C CA . VAL A 1 561 ? -10.697 -9.471 28.953 1.00 96.75 561 VAL A CA 1
ATOM 4465 C C . VAL A 1 561 ? -9.703 -10.566 29.313 1.00 96.75 561 VAL A C 1
ATOM 4467 O O . VAL A 1 561 ? -9.442 -11.444 28.488 1.00 96.75 561 VAL A O 1
ATOM 4470 N N . ASP A 1 562 ? -9.126 -10.499 30.507 1.00 93.50 562 ASP A N 1
ATOM 4471 C CA . ASP A 1 562 ? -8.101 -11.453 30.935 1.00 93.50 562 ASP A CA 1
ATOM 4472 C C . ASP A 1 562 ? -8.765 -12.810 31.216 1.00 93.50 562 ASP A C 1
ATOM 4474 O O . ASP A 1 562 ? -9.690 -12.893 32.023 1.00 93.50 562 ASP A O 1
ATOM 4478 N N . ILE A 1 563 ? -8.353 -13.878 30.525 1.00 82.31 563 ILE A N 1
ATOM 4479 C CA . ILE A 1 563 ? -8.976 -15.201 30.674 1.00 82.31 563 ILE A CA 1
ATOM 4480 C C . ILE A 1 563 ? -8.045 -16.064 31.535 1.00 82.31 563 ILE A C 1
ATOM 4482 O O . ILE A 1 563 ? -7.036 -16.535 31.016 1.00 82.31 563 ILE A O 1
ATOM 4486 N N . PRO A 1 564 ? -8.351 -16.268 32.830 1.00 61.47 564 PRO A N 1
ATOM 4487 C CA . PRO A 1 564 ? -7.507 -17.070 33.713 1.00 61.47 564 PRO A CA 1
ATOM 4488 C C . PRO A 1 564 ? -7.449 -18.565 33.364 1.00 61.47 564 PRO A C 1
ATOM 4490 O O . PRO A 1 564 ? -8.379 -19.099 32.705 1.00 61.47 564 PRO A O 1
#

Radius of gyration: 27.67 Å; chains: 1; bounding box: 65×59×79 Å

Foldseek 3Di:
DFQCVQLVDDPLDFVCVPADFQFWKWKAWQPDIWIWGFHDGDRVVRDTDTDDTDADPVGAQADAPDDFDPDADNLDGPPGGHTHIDMAGLPPHGHGDDRCVVVCVVVCVACVVPVHADAAEPAEQPQNQAPNSYAQEHGSDLLVVLQVLLVVLLVVCVVRPPSQLVYAHEYHAQCLVCVPRHVVNDPQRSQQSLLSNLQSNLLSCVVVVHDSVSHHYADDQHACVVHDPRRCLLQNLQQQDLVHDDPSHDFARNCQPDPVCVVVTHPVQVVSCVVRVRGHGDHQEYEYAAEAFLCRRLVRLVVSLVSSCVRPVVVLLQHHYEYPHYFHDQDFDPDVLLLLLQQQQLAGLLSVFSNVLSLVVVCVVPVSSVHDYDHDPDADPDAAEFRGSGHDQWYWAAAPPDTDIFGGPNVVSVVLVVPADDDKDWFDFDDDPQWTWTWMWGDDPWWIKIKTHIHHSVRSNLPDFDKDKDKDKFADADDQKKKKWKQKGHNVGLGCSVVSVVVVPDPDDRNPDHDDPVSVVVSRVSRDGDGPDIDMFGQDPRRMTIDIDMAGYSMMMIMIIGGD

Secondary structure (DSSP, 8-state):
---GGGGTPPTT--GGGT--TT-EEEEE-SS-EEEEEEEEEETTTTEEEE---PPPTT----SBSSPPPSS--TTSTT-PPSB--EEEEEESPPPP----HHHHHHHIIIIIIH-PPP--EE-S--TTSBTTSSSSS-BS-HHHHHHHHHHHHHHHHHHHGGGGGGSEEEE-S-GGGTTTT-TT--HHHHHHHHHHHHHHHHHHHHHTT--GGG-EEEEEEE--TT-GGGS-HHHHHHHH-SS---TTS--S-HHHH-GGGTTTS-HHHHHHHHHTTT-----SEEEE-EESSHHHHHHHHHHHHHHHHHH-TTTTSS--EEEEEEES-SSPPSSHHHHGGGTTSSHHHHHHHHHHHHHHHHHHH-GGGG----EEE---SSPPBTT-SS--SEEEEEBSS-EEEEE-HHHHHHHHHTT--S-EEEPPPEEETTEEEEEEEEE-SSEEEEEEEEE-TT-TT-----EEEEEEEEE--SSSEEEEEEEEESSSSS--HHHHHHHHTSSS-GGGPPBPHHHHHHHHHHHS----EEEEEEBPTTSEEEEEEEEETTEEEEEEEE--

pLDDT: mean 90.62, std 8.81, range [49.94, 98.88]